Protein AF-0000000080310141 (afdb_homodimer)

Secondary structure (DSSP, 8-state):
--HHHHHHHHHHHHHT---TTHHHHHTT-S-GGGHHHHHHHHIIIIITTHHHHHHHHHHH---HHHHHHHHHHHHHHHH-TTTTSS-HHHHHTHHHHHTT--GGGGTSPPPPHHHHHHHHHHHHHHHTSHHHHHHIIIIIIIT--TTGGGGT-TTSPPPP---GGG-HHHHHH---GGG-HHHHHHHHHHHHHHHHHHHHHHHHS-HHHHHHHHHHHHHHHHHHHHHHHHHHHHTT---/--HHHHHHHHHHHHHT---TTHHHHHTT-S-GGGHHHHHHHHIIIIITTHHHHHHHHHHH---HHHHHHHHHHHHHHHH-TTTTSS-HHHHHTHHHHHTT--GGGGTSPPPPHHHHHHHHHHHHHHHTSHHHHHHIIIIIIIT--TTGGGGT-TTSPPPP---GGG-HHHHHH---GGG-HHHHHHHHHHHHHHHHHHHHHHHHS-HHHHHHHHHHHHHHHHHHHHHHHHHHHHTT---

Nearest PDB structures (foldseek):
  4lqx-assembly1_A  TM=7.122E-01  e=3.183E-04  Saccharolobus solfataricus P2
  7twa-assembly1_D  TM=7.432E-01  e=1.504E-03  Streptantibioticus cattleyicolor
  7twa-assembly2_B  TM=7.102E-01  e=1.718E-03  Streptantibioticus cattleyicolor
  7twa-assembly2_C-2  TM=7.282E-01  e=2.677E-03  Streptantibioticus cattleyicolor
  7twa-assembly1_A  TM=7.249E-01  e=3.494E-03  Streptantibioticus cattleyicolor

Solvent-accessible surface area (backbone atoms only — not comparable to full-atom values): 25271 Å² total; per-residue (Å²): 108,56,64,68,56,48,52,49,51,49,45,54,41,33,54,57,60,67,61,92,55,52,64,41,67,56,65,50,67,50,54,74,90,38,47,58,58,52,54,37,47,47,38,69,48,38,48,65,48,39,37,46,48,36,32,35,13,35,57,56,42,89,44,66,74,52,33,40,56,37,34,51,49,27,27,31,37,49,38,5,75,81,79,56,69,40,26,41,46,61,32,52,50,30,45,48,52,48,60,67,49,69,70,73,57,63,75,74,63,81,67,50,73,32,37,45,52,30,31,50,48,54,52,44,37,25,71,72,56,50,26,63,34,12,40,43,47,52,52,46,55,69,68,43,54,50,32,57,54,28,82,80,31,87,85,40,65,62,71,86,74,71,59,68,76,64,32,41,53,31,69,60,57,61,28,51,66,82,34,43,49,39,60,51,37,49,66,73,45,40,67,66,52,48,52,50,44,51,47,45,50,62,73,63,54,51,57,90,49,46,63,60,33,45,50,51,47,45,51,48,40,53,34,46,49,45,20,51,48,48,47,36,46,74,49,70,52,78,133,107,55,64,69,56,46,51,50,51,48,45,54,40,32,54,57,61,67,61,90,55,51,63,41,67,53,66,53,66,50,54,74,91,38,47,58,59,52,53,36,46,47,37,68,48,40,48,67,48,40,35,46,46,36,32,35,14,34,57,56,42,90,47,66,74,50,33,39,55,37,33,52,50,27,28,32,38,50,38,5,76,81,78,56,70,41,26,42,46,62,32,51,52,29,45,49,51,47,59,67,48,69,68,74,59,62,78,71,63,82,66,51,72,32,38,45,52,31,32,50,47,53,52,44,36,25,71,72,56,51,27,63,34,12,41,44,46,51,50,46,56,70,68,44,53,50,33,57,54,28,80,80,31,89,86,40,66,60,69,86,75,71,59,68,74,66,33,40,54,32,67,59,57,60,28,51,66,81,34,44,50,39,61,51,35,48,64,73,46,39,67,66,51,48,52,49,44,51,47,45,50,63,72,64,54,53,56,90,48,47,65,60,34,46,51,50,46,47,50,46,40,53,33,48,48,46,19,50,48,48,46,36,46,75,49,70,51,78,134

Radius of gyration: 25.09 Å; Cα contacts (8 Å, |Δi|>4): 688; chains: 2; bounding box: 50×74×55 Å

Foldseek 3Di:
DALVVLLVLLLVLQLLLDAPCVVCVQVLVFPLVLVVLVLLLVLPLALVCLLVLLVLLLVQDPDVLLNVLSVVVSCCQQQVVPHLRGHLSVLSLLLCVQLVHDSVCNVDDDADPLSVVLSVLSVCQSHPQGNLLSLCCSQDRVLHHSQLCCLPPVPGDHDDDDDLCSGSCCPNRPGDSVSCSSVVRCVVCVNVSNVSSSCCNSPPDDPVCSVVNSVSSNVSSVSSNSSVVRS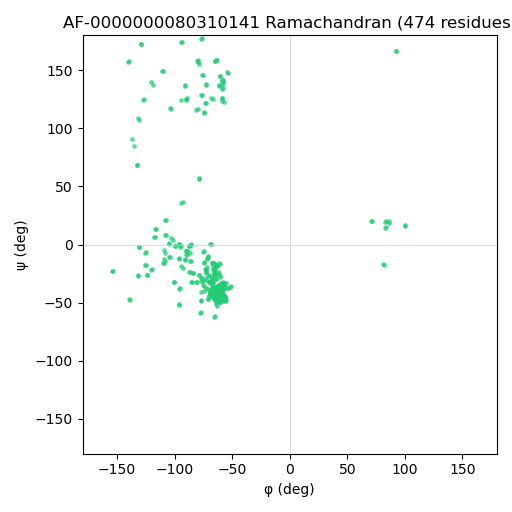CVSSPHDD/DALVVLLVLLLVLQLLLDAPCVVCVQVQVFPLVLVVLVLLLVLPLALVCLLVLLVLLLVQDPDVLLNVLSVVVSCCQQQVVPHLRGHLSVLSLLLCVQLVHDSVCNVDDDADPLSVVLSVLSVCQSHPQGNLLSLCCSQDRVLHHSQLCCLPPVPGDHDDDDDLCSGSCCPNRPGDSVSCSSVVRCVVCVNVSNVSSSCCNSPPDDPVCSVVNSVSSNVSSVSSNSSVVRSCVSSPHDD

Sequence (478 aa):
MDRDGFREALLRAMERKVHWAWPSFTSGRVAKTRLHVHLEQEWEVYVRDFPVLVGRAYVQCPIAAVRRELAENLYEEETGGLHAGKPHPELFLEYPRGLGFDLSRFDRVELLPGAARYRAFLDDATTQRGWAVATAIVTIFVEGTPHERALFDAHAPARPEPPLEQHPLVVHYGLPVASLALTKAHRGVEGDHRLAAWRVMLDHVAESDRVRVVSAMDEAVERWLAYRDDVAHAVGLERMDRDGFREALLRAMERKVHWAWPSFTSGRVAKTRLHVHLEQEWEVYVRDFPVLVGRAYVQCPIAAVRRELAENLYEEETGGLHAGKPHPELFLEYPRGLGFDLSRFDRVELLPGAARYRAFLDDATTQRGWAVATAIVTIFVEGTPHERALFDAHAPARPEPPLEQHPLVVHYGLPVASLALTKAHRGVEGDHRLAAWRVMLDHVAESDRVRVVSAMDEAVERWLAYRDDVAHAVGLER

Organism: NCBI:txid927083

InterPro domains:
  IPR016084 Haem oxygenase-like, multi-helical [G3DSA:1.20.910.10] (1-239)
  IPR016084 Haem oxygenase-like, multi-helical [SSF48613] (6-230)

pLDDT: mean 96.34, std 4.63, range [65.69, 98.94]

Structure (mmCIF, N/CA/C/O backbone):
data_AF-0000000080310141-model_v1
#
loop_
_entity.id
_entity.type
_entity.pdbx_description
1 polymer 'Uncharacterized protein'
#
loop_
_atom_site.group_PDB
_atom_site.id
_atom_site.type_symbol
_atom_site.label_atom_id
_atom_site.label_alt_id
_atom_site.label_comp_id
_atom_site.label_asym_id
_atom_site.label_entity_id
_atom_site.label_seq_id
_atom_site.pdbx_PDB_ins_code
_atom_site.Cartn_x
_atom_site.Cartn_y
_atom_site.Cartn_z
_atom_site.occupancy
_atom_site.B_iso_or_equiv
_atom_site.auth_seq_id
_atom_site.auth_comp_id
_atom_site.auth_asym_id
_atom_site.auth_atom_id
_atom_site.pdbx_PDB_model_num
ATOM 1 N N . MET A 1 1 ? 21.078 19.5 -10.32 1 93.69 1 MET A N 1
ATOM 2 C CA . MET A 1 1 ? 21.125 19.656 -8.867 1 93.69 1 MET A CA 1
ATOM 3 C C . MET A 1 1 ? 21.734 18.422 -8.211 1 93.69 1 MET A C 1
ATOM 5 O O . MET A 1 1 ? 21.234 17.312 -8.398 1 93.69 1 MET A O 1
ATOM 9 N N . ASP A 1 2 ? 22.922 18.547 -7.559 1 96.81 2 ASP A N 1
ATOM 10 C CA . ASP A 1 2 ? 23.547 17.375 -6.945 1 96.81 2 ASP A CA 1
ATOM 11 C C . ASP A 1 2 ? 22.859 17.016 -5.633 1 96.81 2 ASP A C 1
ATOM 13 O O . ASP A 1 2 ? 21.875 17.641 -5.246 1 96.81 2 ASP A O 1
ATOM 17 N N . ARG A 1 3 ? 23.266 15.953 -4.992 1 97.5 3 ARG A N 1
ATOM 18 C CA . ARG A 1 3 ? 22.609 15.391 -3.816 1 97.5 3 ARG A CA 1
ATOM 19 C C . ARG A 1 3 ? 22.516 16.422 -2.699 1 97.5 3 ARG A C 1
ATOM 21 O O . ARG A 1 3 ? 21.453 16.562 -2.068 1 97.5 3 ARG A O 1
ATOM 28 N N . ASP A 1 4 ? 23.578 17.141 -2.377 1 97.56 4 ASP A N 1
ATOM 29 C CA . ASP A 1 4 ? 23.594 18.156 -1.326 1 97.56 4 ASP A CA 1
ATOM 30 C C . ASP A 1 4 ? 22.672 19.328 -1.674 1 97.56 4 ASP A C 1
ATOM 32 O O . ASP A 1 4 ? 21.969 19.844 -0.806 1 97.56 4 ASP A O 1
ATOM 36 N N . GLY A 1 5 ? 22.781 19.719 -2.879 1 98.44 5 GLY A N 1
ATOM 37 C CA . GLY A 1 5 ? 21.875 20.75 -3.326 1 98.44 5 GLY A CA 1
ATOM 38 C C . GLY A 1 5 ? 20.406 20.359 -3.223 1 98.44 5 GLY A C 1
ATOM 39 O O . GLY A 1 5 ? 19.562 21.188 -2.869 1 98.44 5 GLY A O 1
ATOM 40 N N . PHE A 1 6 ? 20.109 19.156 -3.592 1 98.81 6 PHE A N 1
ATOM 41 C CA . PHE A 1 6 ? 18.766 18.625 -3.488 1 98.81 6 PHE A CA 1
ATOM 42 C C . PHE A 1 6 ? 18.281 18.641 -2.041 1 98.81 6 PHE A C 1
ATOM 44 O O . PHE A 1 6 ? 17.203 19.141 -1.75 1 98.81 6 PHE A O 1
ATOM 51 N N . ARG A 1 7 ? 19.109 18.156 -1.115 1 98.62 7 ARG A N 1
ATOM 52 C CA . ARG A 1 7 ? 18.797 18.141 0.309 1 98.62 7 ARG A CA 1
ATOM 53 C C . ARG A 1 7 ? 18.5 19.547 0.813 1 98.62 7 ARG A C 1
ATOM 55 O O . ARG A 1 7 ? 17.5 19.781 1.484 1 98.62 7 ARG A O 1
ATOM 62 N N . GLU A 1 8 ? 19.328 20.469 0.445 1 98.69 8 GLU A N 1
ATOM 63 C CA . GLU A 1 8 ? 19.203 21.844 0.903 1 98.69 8 GLU A CA 1
ATOM 64 C C . GLU A 1 8 ? 17.922 22.484 0.371 1 98.69 8 GLU A C 1
ATOM 66 O O . GLU A 1 8 ? 17.234 23.219 1.096 1 98.69 8 GLU A O 1
ATOM 71 N N . ALA A 1 9 ? 17.641 22.25 -0.861 1 98.88 9 ALA A N 1
ATOM 72 C CA . ALA A 1 9 ? 16.438 22.812 -1.458 1 98.88 9 ALA A CA 1
ATOM 73 C C . ALA A 1 9 ? 15.18 22.297 -0.763 1 98.88 9 ALA A C 1
ATOM 75 O O . ALA A 1 9 ? 14.25 23.062 -0.491 1 98.88 9 ALA A O 1
ATOM 76 N N . LEU A 1 10 ? 15.117 21 -0.486 1 98.81 10 LEU A N 1
ATOM 77 C CA . LEU A 1 10 ? 13.977 20.422 0.214 1 98.81 10 LEU A CA 1
ATOM 78 C C . LEU A 1 10 ? 13.859 20.969 1.628 1 98.81 10 LEU A C 1
ATOM 80 O O . LEU A 1 10 ? 12.758 21.297 2.088 1 98.81 10 LEU A O 1
ATOM 84 N N . LEU A 1 11 ? 15.047 21.078 2.271 1 98.75 11 LEU A N 1
ATOM 85 C CA . LEU A 1 11 ? 15.047 21.625 3.625 1 98.75 11 LEU A CA 1
ATOM 86 C C . LEU A 1 11 ? 14.531 23.062 3.639 1 98.75 11 LEU A C 1
ATOM 88 O O . LEU A 1 11 ? 13.742 23.438 4.508 1 98.75 11 LEU A O 1
ATOM 92 N N . ARG A 1 12 ? 14.922 23.828 2.717 1 98.69 12 ARG A N 1
ATOM 93 C CA . ARG A 1 12 ? 14.484 25.219 2.633 1 98.69 12 ARG A CA 1
ATOM 94 C C . ARG A 1 12 ? 12.977 25.312 2.393 1 98.69 12 ARG A C 1
ATOM 96 O O . ARG A 1 12 ? 12.305 26.172 2.949 1 98.69 12 ARG A O 1
ATOM 103 N N . ALA A 1 13 ? 12.492 24.422 1.528 1 98.81 13 ALA A N 1
ATOM 104 C CA . ALA A 1 13 ? 11.047 24.375 1.33 1 98.81 13 ALA A CA 1
ATOM 105 C C . ALA A 1 13 ? 10.328 24.078 2.641 1 98.81 13 ALA A C 1
ATOM 107 O O . ALA A 1 13 ? 9.367 24.766 3 1 98.81 13 ALA A O 1
ATOM 108 N N . MET A 1 14 ? 10.859 23.094 3.395 1 98.56 14 MET A N 1
ATOM 109 C CA . MET A 1 14 ? 10.211 22.688 4.637 1 98.56 14 MET A CA 1
ATOM 110 C C . MET A 1 14 ? 10.273 23.812 5.676 1 98.56 14 MET A C 1
ATOM 112 O O . MET A 1 14 ? 9.352 23.969 6.477 1 98.56 14 MET A O 1
ATOM 116 N N . GLU A 1 15 ? 11.297 24.609 5.703 1 98.56 15 GLU A N 1
ATOM 117 C CA . GLU A 1 15 ? 11.477 25.703 6.656 1 98.56 15 GLU A CA 1
ATOM 118 C C . GLU A 1 15 ? 10.453 26.812 6.418 1 98.56 15 GLU A C 1
ATOM 120 O O . GLU A 1 15 ? 10.227 27.656 7.289 1 98.56 15 GLU A O 1
ATOM 125 N N . ARG A 1 16 ? 9.844 26.766 5.254 1 98.62 16 ARG A N 1
ATOM 126 C CA . ARG A 1 16 ? 8.812 27.75 4.93 1 98.62 16 ARG A CA 1
ATOM 127 C C . ARG A 1 16 ? 7.438 27.266 5.355 1 98.62 16 ARG A C 1
ATOM 129 O O . ARG A 1 16 ? 6.453 28 5.27 1 98.62 16 ARG A O 1
ATOM 136 N N . LYS A 1 17 ? 7.316 26.062 5.828 1 98.31 17 LYS A N 1
ATOM 137 C CA . LYS A 1 17 ? 6.051 25.484 6.273 1 98.31 17 LYS A CA 1
ATOM 138 C C . LYS A 1 17 ? 5.684 25.984 7.672 1 98.31 17 LYS A C 1
ATOM 140 O O . LYS A 1 17 ? 5.531 25.188 8.602 1 98.31 17 LYS A O 1
ATOM 145 N N . VAL A 1 18 ? 5.602 27.281 7.785 1 97.88 18 VAL A N 1
ATOM 146 C CA . VAL A 1 18 ? 5.25 28 9 1 97.88 18 VAL A CA 1
ATOM 147 C C . VAL A 1 18 ? 4.102 28.969 8.719 1 97.88 18 VAL A C 1
ATOM 149 O O . VAL A 1 18 ? 4.184 29.781 7.793 1 97.88 18 VAL A O 1
ATOM 152 N N . HIS A 1 19 ? 3.107 28.828 9.453 1 98 19 HIS A N 1
ATOM 153 C CA . HIS A 1 19 ? 1.942 29.688 9.242 1 98 19 HIS A CA 1
ATOM 154 C C . HIS A 1 19 ? 1.775 30.688 10.383 1 98 19 HIS A C 1
ATOM 156 O O . HIS A 1 19 ? 1.979 30.344 11.547 1 98 19 HIS A O 1
ATOM 162 N N . TRP A 1 20 ? 1.255 31.828 10.133 1 97.5 20 TRP A N 1
ATOM 163 C CA . TRP A 1 20 ? 1.203 32.938 11.086 1 97.5 20 TRP A CA 1
ATOM 164 C C . TRP A 1 20 ? 0.226 32.625 12.219 1 97.5 20 TRP A C 1
ATOM 166 O O . TRP A 1 20 ? 0.378 33.156 13.328 1 97.5 20 TRP A O 1
ATOM 176 N N . ALA A 1 21 ? -0.739 31.828 11.977 1 97.75 21 ALA A N 1
ATOM 177 C CA . ALA A 1 21 ? -1.828 31.641 12.93 1 97.75 21 ALA A CA 1
ATOM 178 C C . ALA A 1 21 ? -1.511 30.516 13.914 1 97.75 21 ALA A C 1
ATOM 180 O O . ALA A 1 21 ? -2.254 30.281 14.867 1 97.75 21 ALA A O 1
ATOM 181 N N . TRP A 1 22 ? -0.433 29.781 13.664 1 94.94 22 TRP A N 1
ATOM 182 C CA . TRP A 1 22 ? -0.158 28.578 14.445 1 94.94 22 TRP A CA 1
ATOM 183 C C . TRP A 1 22 ? -0.045 28.922 15.93 1 94.94 22 TRP A C 1
ATOM 185 O O . TRP A 1 22 ? -0.593 28.219 16.781 1 94.94 22 TRP A O 1
ATOM 195 N N . PRO A 1 23 ? 0.622 30.016 16.312 1 95.06 23 PRO A N 1
ATOM 196 C CA . PRO A 1 23 ? 0.672 30.375 17.734 1 95.06 23 PRO A CA 1
ATOM 197 C C . PRO A 1 23 ? -0.714 30.562 18.344 1 95.06 23 PRO A C 1
ATOM 199 O O . PRO A 1 23 ? -0.925 30.234 19.516 1 95.06 23 PRO A O 1
ATOM 202 N N . SER A 1 24 ? -1.671 31.047 17.594 1 95.94 24 SER A N 1
ATOM 203 C CA . SER A 1 24 ? -3.023 31.25 18.109 1 95.94 24 SER A CA 1
ATOM 204 C C . SER A 1 24 ? -3.719 29.906 18.359 1 95.94 24 SER A C 1
ATOM 206 O O . SER A 1 24 ? -4.508 29.781 19.297 1 95.94 24 SER A O 1
ATOM 208 N N . PHE A 1 25 ? -3.398 28.922 17.547 1 93.75 25 PHE A N 1
ATOM 209 C CA . PHE A 1 25 ? -3.967 27.578 17.719 1 93.75 25 PHE A CA 1
ATOM 210 C C . PHE A 1 25 ? -3.354 26.891 18.922 1 93.75 25 PHE A C 1
ATOM 212 O O . PHE A 1 25 ? -3.996 26.047 19.562 1 93.75 25 PHE A O 1
ATOM 219 N N . THR A 1 26 ? -2.135 27.312 19.297 1 93.94 26 THR A N 1
ATOM 220 C CA . THR A 1 26 ? -1.416 26.578 20.328 1 93.94 26 THR A CA 1
ATOM 221 C C . THR A 1 26 ? -1.44 27.344 21.656 1 93.94 26 THR A C 1
ATOM 223 O O . THR A 1 26 ? -0.921 26.859 22.672 1 93.94 26 THR A O 1
ATOM 226 N N . SER A 1 27 ? -2.096 28.5 21.719 1 95.25 27 SER A N 1
ATOM 227 C CA . SER A 1 27 ? -2.117 29.312 22.938 1 95.25 27 SER A CA 1
ATOM 228 C C . SER A 1 27 ? -3.537 29.453 23.469 1 95.25 27 SER A C 1
ATOM 230 O O . SER A 1 27 ? -3.785 30.266 24.359 1 95.25 27 SER A O 1
ATOM 232 N N . GLY A 1 28 ? -4.488 28.781 22.906 1 95.25 28 GLY A N 1
ATOM 233 C CA . GLY A 1 28 ? -5.852 28.812 23.422 1 95.25 28 GLY A CA 1
ATOM 234 C C . GLY A 1 28 ? -6.645 30.016 22.938 1 95.25 28 GLY A C 1
ATOM 235 O O . GLY A 1 28 ? -7.711 30.312 23.484 1 95.25 28 GLY A O 1
ATOM 236 N N . ARG A 1 29 ? -6.137 30.672 21.953 1 96.25 29 ARG A N 1
ATOM 237 C CA . ARG A 1 29 ? -6.809 31.875 21.484 1 96.25 29 ARG A CA 1
ATOM 238 C C . ARG A 1 29 ? -8.008 31.531 20.609 1 96.25 29 ARG A C 1
ATOM 240 O O . ARG A 1 29 ? -8.938 32.312 20.469 1 96.25 29 ARG A O 1
ATOM 247 N N . VAL A 1 30 ? -7.98 30.406 19.984 1 97.12 30 VAL A N 1
ATOM 248 C CA . VAL A 1 30 ? -9.133 29.969 19.203 1 97.12 30 VAL A CA 1
ATOM 249 C C . VAL A 1 30 ? -10.227 29.469 20.141 1 97.12 30 VAL A C 1
ATOM 251 O O . VAL A 1 30 ? -9.969 28.672 21.047 1 97.12 30 VAL A O 1
ATOM 254 N N . ALA A 1 31 ? -11.469 30.016 19.938 1 96.62 31 ALA A N 1
ATOM 255 C CA . ALA A 1 31 ? -12.594 29.531 20.734 1 96.62 31 ALA A CA 1
ATOM 256 C C . ALA A 1 31 ? -12.789 28.031 20.562 1 96.62 31 ALA A C 1
ATOM 258 O O . ALA A 1 31 ? -12.742 27.516 19.438 1 96.62 31 ALA A O 1
ATOM 259 N N . LYS A 1 32 ? -13 27.25 21.656 1 95.94 32 LYS A N 1
ATOM 260 C CA . LYS A 1 32 ? -13.195 25.797 21.609 1 95.94 32 LYS A CA 1
ATOM 261 C C . LYS A 1 32 ? -14.297 25.438 20.609 1 95.94 32 LYS A C 1
ATOM 263 O O . LYS A 1 32 ? -14.156 24.453 19.859 1 95.94 32 LYS A O 1
ATOM 268 N N . THR A 1 33 ? -15.312 26.25 20.531 1 94.69 33 THR A N 1
ATOM 269 C CA . THR A 1 33 ? -16.469 25.969 19.703 1 94.69 33 THR A CA 1
ATOM 270 C C . THR A 1 33 ? -16.125 26.094 18.219 1 94.69 33 THR A C 1
ATOM 272 O O . THR A 1 33 ? -16.875 25.656 17.359 1 94.69 33 THR A O 1
ATOM 275 N N . ARG A 1 34 ? -14.953 26.625 17.953 1 96.31 34 ARG A N 1
ATOM 276 C CA . ARG A 1 34 ? -14.555 26.844 16.562 1 96.31 34 ARG A CA 1
ATOM 277 C C . ARG A 1 34 ? -13.453 25.859 16.156 1 96.31 34 ARG A C 1
ATOM 279 O O . ARG A 1 34 ? -13.133 25.734 14.977 1 96.31 34 ARG A O 1
ATOM 286 N N . LEU A 1 35 ? -12.938 25.109 17.062 1 96.5 35 LEU A N 1
ATOM 287 C CA . LEU A 1 35 ? -11.812 24.219 16.797 1 96.5 35 LEU A CA 1
ATOM 288 C C . LEU A 1 35 ? -12.211 23.109 15.82 1 96.5 35 LEU A C 1
ATOM 290 O O . LEU A 1 35 ? -11.367 22.594 15.078 1 96.5 35 LEU A O 1
ATOM 294 N N . HIS A 1 36 ? -13.516 22.766 15.836 1 96.06 36 HIS A N 1
ATOM 295 C CA . HIS A 1 36 ? -13.977 21.688 14.961 1 96.06 36 HIS A CA 1
ATOM 296 C C . HIS A 1 36 ? -13.727 22.031 13.492 1 96.06 36 HIS A C 1
ATOM 298 O O . HIS A 1 36 ? -13.469 21.156 12.68 1 96.06 36 HIS A O 1
ATOM 304 N N . VAL A 1 37 ? -13.703 23.297 13.156 1 97.38 37 VAL A N 1
ATOM 305 C CA . VAL A 1 37 ? -13.461 23.734 11.781 1 97.38 37 VAL A CA 1
ATOM 306 C C . VAL A 1 37 ? -12.078 23.281 11.328 1 97.38 37 VAL A C 1
ATOM 308 O O . VAL A 1 37 ? -11.93 22.688 10.25 1 97.38 37 VAL A O 1
ATOM 311 N N . HIS A 1 38 ? -11.102 23.531 12.188 1 97.81 38 HIS A N 1
ATOM 312 C CA . HIS A 1 38 ? -9.742 23.125 11.883 1 97.81 38 HIS A CA 1
ATOM 313 C C . HIS A 1 38 ? -9.641 21.609 11.75 1 97.81 38 HIS A C 1
ATOM 315 O O . HIS A 1 38 ? -9.078 21.094 10.773 1 97.81 38 HIS A O 1
ATOM 321 N N . LEU A 1 39 ? -10.195 20.859 12.688 1 98.12 39 LEU A N 1
ATOM 322 C CA . LEU A 1 39 ? -10.086 19.406 12.711 1 98.12 39 LEU A CA 1
ATOM 323 C C . LEU A 1 39 ? -10.82 18.781 11.531 1 98.12 39 LEU A C 1
ATOM 325 O O . LEU A 1 39 ? -10.344 17.828 10.93 1 98.12 39 LEU A O 1
ATOM 329 N N . GLU A 1 40 ? -12.008 19.375 11.188 1 98.62 40 GLU A N 1
ATOM 330 C CA . GLU A 1 40 ? -12.773 18.891 10.039 1 98.62 40 GLU A CA 1
ATOM 331 C C . GLU A 1 40 ? -11.992 19.062 8.742 1 98.62 40 GLU A C 1
ATOM 333 O O . GLU A 1 40 ? -11.969 18.156 7.902 1 98.62 40 GLU A O 1
ATOM 338 N N . GLN A 1 41 ? -11.367 20.219 8.609 1 98.75 41 GLN A N 1
ATOM 339 C CA . GLN A 1 41 ? -10.594 20.484 7.395 1 98.75 41 GLN A CA 1
ATOM 340 C C . GLN A 1 41 ? -9.375 19.562 7.309 1 98.75 41 GLN A C 1
ATOM 342 O O . GLN A 1 41 ? -9.109 18.969 6.258 1 98.75 41 GLN A O 1
ATOM 347 N N . GLU A 1 42 ? -8.648 19.359 8.422 1 98.38 42 GLU A N 1
ATOM 348 C CA . GLU A 1 42 ? -7.52 18.438 8.438 1 98.38 42 GLU A CA 1
ATOM 349 C C . GLU A 1 42 ? -7.953 17.031 8.047 1 98.38 42 GLU A C 1
ATOM 351 O O . GLU A 1 42 ? -7.297 16.375 7.238 1 98.38 42 GLU A O 1
ATOM 356 N N . TRP A 1 43 ? -9.094 16.594 8.633 1 98.62 43 TRP A N 1
ATOM 357 C CA . TRP A 1 43 ? -9.641 15.258 8.375 1 98.62 43 TRP A CA 1
ATOM 358 C C . TRP A 1 43 ? -9.867 15.039 6.883 1 98.62 43 TRP A C 1
ATOM 360 O O . TRP A 1 43 ? -9.383 14.062 6.309 1 98.62 43 TRP A O 1
ATOM 370 N N . GLU A 1 44 ? -10.516 16.031 6.281 1 98.38 44 GLU A N 1
ATOM 371 C CA . GLU A 1 44 ? -11 15.859 4.914 1 98.38 44 GLU A CA 1
ATOM 372 C C . GLU A 1 44 ? -9.883 16.094 3.9 1 98.38 44 GLU A C 1
ATOM 374 O O . GLU A 1 44 ? -9.859 15.469 2.84 1 98.38 44 GLU A O 1
ATOM 379 N N . VAL A 1 45 ? -8.977 16.953 4.215 1 98.56 45 VAL A N 1
ATOM 380 C CA . VAL A 1 45 ? -7.938 17.328 3.264 1 98.56 45 VAL A CA 1
ATOM 381 C C . VAL A 1 45 ? -6.965 16.172 3.082 1 98.56 45 VAL A C 1
ATOM 383 O O . VAL A 1 45 ? -6.605 15.82 1.955 1 98.56 45 VAL A O 1
ATOM 386 N N . TYR A 1 46 ? -6.523 15.57 4.25 1 98.25 46 TYR A N 1
ATOM 387 C CA . TYR A 1 46 ? -5.508 14.562 3.959 1 98.25 46 TYR A CA 1
ATOM 388 C C . TYR A 1 46 ? -5.477 13.492 5.047 1 98.25 46 TYR A C 1
ATOM 390 O O . TYR A 1 46 ? -5.051 12.359 4.797 1 98.25 46 TYR A O 1
ATOM 398 N N . VAL A 1 47 ? -5.953 13.758 6.316 1 98.25 47 VAL A N 1
ATOM 399 C CA . VAL A 1 47 ? -5.758 12.805 7.41 1 98.25 47 VAL A CA 1
ATOM 400 C C . VAL A 1 47 ? -6.496 11.508 7.102 1 98.25 47 VAL A C 1
ATOM 402 O O . VAL A 1 47 ? -5.918 10.422 7.199 1 98.25 47 VAL A O 1
ATOM 405 N N . ARG A 1 48 ? -7.758 11.586 6.699 1 97.69 48 ARG A N 1
ATOM 406 C CA . ARG A 1 48 ? -8.609 10.445 6.398 1 97.69 48 ARG A CA 1
ATOM 407 C C . ARG A 1 48 ? -7.988 9.57 5.312 1 97.69 48 ARG A C 1
ATOM 409 O O . ARG A 1 48 ? -8.039 8.344 5.391 1 97.69 48 ARG A O 1
ATOM 416 N N . ASP A 1 49 ? -7.367 10.227 4.324 1 97.88 49 ASP A N 1
ATOM 417 C CA . ASP A 1 49 ? -6.938 9.531 3.117 1 97.88 49 ASP A CA 1
ATOM 418 C C . ASP A 1 49 ? -5.418 9.383 3.08 1 97.88 49 ASP A C 1
ATOM 420 O O . ASP A 1 49 ? -4.855 8.945 2.076 1 97.88 49 ASP A O 1
ATOM 424 N N . PHE A 1 50 ? -4.785 9.727 4.141 1 98.5 50 PHE A N 1
ATOM 425 C CA . PHE A 1 50 ? -3.33 9.781 4.094 1 98.5 50 PHE A CA 1
ATOM 426 C C . PHE A 1 50 ? -2.748 8.43 3.703 1 98.5 50 PHE A C 1
ATOM 428 O O . PHE A 1 50 ? -1.85 8.352 2.861 1 98.5 50 PHE A O 1
ATOM 435 N N . PRO A 1 51 ? -3.24 7.328 4.281 1 98.5 51 PRO A N 1
ATOM 436 C CA . PRO A 1 51 ? -2.676 6.043 3.854 1 98.5 51 PRO A CA 1
ATOM 437 C C . PRO A 1 51 ? -2.82 5.805 2.352 1 98.5 51 PRO A C 1
ATOM 439 O O . PRO A 1 51 ? -1.917 5.246 1.724 1 98.5 51 PRO A O 1
ATOM 442 N N . VAL A 1 52 ? -3.922 6.254 1.803 1 98.81 52 VAL A N 1
ATOM 443 C CA . VAL A 1 52 ? -4.164 6.062 0.376 1 98.81 52 VAL A CA 1
ATOM 444 C C . VAL A 1 52 ? -3.172 6.902 -0.43 1 98.81 52 VAL A C 1
ATOM 446 O O . VAL A 1 52 ? -2.668 6.457 -1.463 1 98.81 52 VAL A O 1
ATOM 449 N N . LEU A 1 53 ? -2.873 8.117 0.033 1 98.88 53 LEU A N 1
ATOM 450 C CA . LEU A 1 53 ? -1.882 8.953 -0.635 1 98.88 53 LEU A CA 1
ATOM 451 C C . LEU A 1 53 ? -0.518 8.273 -0.647 1 98.88 53 LEU A C 1
ATOM 453 O O . LEU A 1 53 ? 0.195 8.32 -1.652 1 98.88 53 LEU A O 1
ATOM 457 N N . VAL A 1 54 ? -0.196 7.625 0.446 1 98.75 54 VAL A N 1
ATOM 458 C CA . VAL A 1 54 ? 1.053 6.875 0.515 1 98.75 54 VAL A CA 1
ATOM 459 C C . VAL A 1 54 ? 1.008 5.707 -0.47 1 98.75 54 VAL A C 1
ATOM 461 O O . VAL A 1 54 ? 1.991 5.434 -1.163 1 98.75 54 VAL A O 1
ATOM 464 N N . GLY A 1 55 ? -0.139 5.051 -0.513 1 98.88 55 GLY A N 1
ATOM 465 C CA . GLY A 1 55 ? -0.311 3.959 -1.456 1 98.88 55 GLY A CA 1
ATOM 466 C C . GLY A 1 55 ? -0.138 4.387 -2.902 1 98.88 55 GLY A C 1
ATOM 467 O O . GLY A 1 55 ? 0.41 3.637 -3.715 1 98.88 55 GLY A O 1
ATOM 468 N N . ARG A 1 56 ? -0.568 5.57 -3.225 1 98.94 56 ARG A N 1
ATOM 469 C CA . ARG A 1 56 ? -0.416 6.098 -4.578 1 98.94 56 ARG A CA 1
ATOM 470 C C . ARG A 1 56 ? 1.055 6.293 -4.93 1 98.94 56 ARG A C 1
ATOM 472 O O . ARG A 1 56 ? 1.477 6.004 -6.051 1 98.94 56 ARG A O 1
ATOM 479 N N . ALA A 1 57 ? 1.815 6.785 -3.971 1 98.88 57 ALA A N 1
ATOM 480 C CA . ALA A 1 57 ? 3.258 6.883 -4.18 1 98.88 57 ALA A CA 1
ATOM 481 C C . ALA A 1 57 ? 3.875 5.5 -4.387 1 98.88 57 ALA A C 1
ATOM 483 O O . ALA A 1 57 ? 4.68 5.305 -5.301 1 98.88 57 ALA A O 1
ATOM 484 N N . TYR A 1 58 ? 3.447 4.566 -3.633 1 98.88 58 TYR A N 1
ATOM 485 C CA . TYR A 1 58 ? 3.969 3.207 -3.654 1 98.88 58 TYR A CA 1
ATOM 486 C C . TYR A 1 58 ? 3.783 2.572 -5.027 1 98.88 58 TYR A C 1
ATOM 488 O O . TYR A 1 58 ? 4.738 2.061 -5.617 1 98.88 58 TYR A O 1
ATOM 496 N N . VAL A 1 59 ? 2.592 2.646 -5.586 1 98.81 59 VAL A N 1
ATOM 497 C CA . VAL A 1 59 ? 2.264 1.857 -6.77 1 98.81 59 VAL A CA 1
ATOM 498 C C . VAL A 1 59 ? 2.988 2.424 -7.988 1 98.81 59 VAL A C 1
ATOM 500 O O . VAL A 1 59 ? 3.121 1.748 -9.008 1 98.81 59 VAL A O 1
ATOM 503 N N . GLN A 1 60 ? 3.566 3.623 -7.859 1 98.25 60 GLN A N 1
ATOM 504 C CA . GLN A 1 60 ? 4.254 4.246 -8.984 1 98.25 60 GLN A CA 1
ATOM 505 C C . GLN A 1 60 ? 5.754 3.979 -8.93 1 98.25 60 GLN A C 1
ATOM 507 O O . GLN A 1 60 ? 6.473 4.234 -9.898 1 98.25 60 GLN A O 1
ATOM 512 N N . CYS A 1 61 ? 6.211 3.488 -7.84 1 98.5 61 CYS A N 1
ATOM 513 C CA . CYS A 1 61 ? 7.652 3.473 -7.598 1 98.5 61 CYS A CA 1
ATOM 514 C C . CYS A 1 61 ? 8.281 2.189 -8.125 1 98.5 61 CYS A C 1
ATOM 516 O O . CYS A 1 61 ? 7.91 1.092 -7.699 1 98.5 61 CYS A O 1
ATOM 518 N N . PRO A 1 62 ? 9.281 2.275 -8.977 1 97.12 62 PRO A N 1
ATOM 519 C CA . PRO A 1 62 ? 9.938 1.079 -9.508 1 97.12 62 PRO A CA 1
ATOM 520 C C . PRO A 1 62 ? 11.078 0.59 -8.625 1 97.12 62 PRO A C 1
ATOM 522 O O . PRO A 1 62 ? 11.703 -0.435 -8.922 1 97.12 62 PRO A O 1
ATOM 525 N N . ILE A 1 63 ? 11.367 1.264 -7.555 1 97.44 63 ILE A N 1
ATOM 526 C CA . ILE A 1 63 ? 12.547 0.983 -6.746 1 97.44 63 ILE A CA 1
ATOM 527 C C . ILE A 1 63 ? 12.141 0.228 -5.48 1 97.44 63 ILE A C 1
ATOM 529 O O . ILE A 1 63 ? 11.484 0.788 -4.602 1 97.44 63 ILE A O 1
ATOM 533 N N . ALA A 1 64 ? 12.617 -0.974 -5.344 1 96.38 64 ALA A N 1
ATOM 534 C CA . ALA A 1 64 ? 12.188 -1.881 -4.281 1 96.38 64 ALA A CA 1
ATOM 535 C C . ALA A 1 64 ? 12.484 -1.291 -2.906 1 96.38 64 ALA A C 1
ATOM 537 O O . ALA A 1 64 ? 11.648 -1.365 -2.002 1 96.38 64 ALA A O 1
ATOM 538 N N . ALA A 1 65 ? 13.648 -0.708 -2.746 1 95.44 65 ALA A N 1
ATOM 539 C CA . ALA A 1 65 ? 14.039 -0.158 -1.45 1 95.44 65 ALA A CA 1
ATOM 540 C C . ALA A 1 65 ? 13.078 0.946 -1.015 1 95.44 65 ALA A C 1
ATOM 542 O O . ALA A 1 65 ? 12.719 1.038 0.162 1 95.44 65 ALA A O 1
ATOM 543 N N . VAL A 1 66 ? 12.68 1.765 -1.968 1 97.94 66 VAL A N 1
ATOM 544 C CA . VAL A 1 66 ? 11.734 2.84 -1.687 1 97.94 66 VAL A CA 1
ATOM 545 C C . VAL A 1 66 ? 10.359 2.252 -1.387 1 97.94 66 VAL A C 1
ATOM 547 O O . VAL A 1 66 ? 9.695 2.662 -0.431 1 97.94 66 VAL A O 1
ATOM 550 N N . ARG A 1 67 ? 9.961 1.267 -2.148 1 98.44 67 ARG A N 1
ATOM 551 C CA . ARG A 1 67 ? 8.664 0.628 -1.955 1 98.44 67 ARG A CA 1
ATOM 552 C C . ARG A 1 67 ? 8.562 0.006 -0.567 1 98.44 67 ARG A C 1
ATOM 554 O O . ARG A 1 67 ? 7.508 0.067 0.07 1 98.44 67 ARG A O 1
ATOM 561 N N . ARG A 1 68 ? 9.617 -0.557 -0.077 1 97.25 68 ARG A N 1
ATOM 562 C CA . ARG A 1 68 ? 9.594 -1.183 1.241 1 97.25 68 ARG A CA 1
ATOM 563 C C . ARG A 1 68 ? 9.32 -0.151 2.332 1 97.25 68 ARG A C 1
ATOM 565 O O . ARG A 1 68 ? 8.531 -0.402 3.246 1 97.25 68 ARG A O 1
ATOM 572 N N . GLU A 1 69 ? 9.945 1.004 2.199 1 96.56 69 GLU A N 1
ATOM 573 C CA . GLU A 1 69 ? 9.711 2.074 3.164 1 96.56 69 GLU A CA 1
ATOM 574 C C . GLU A 1 69 ? 8.266 2.576 3.084 1 96.56 69 GLU A C 1
ATOM 576 O O . GLU A 1 69 ? 7.625 2.797 4.113 1 96.56 69 GLU A O 1
ATOM 581 N N . LEU A 1 70 ? 7.789 2.736 1.852 1 98 70 LEU A N 1
ATOM 582 C CA . LEU A 1 70 ? 6.43 3.217 1.654 1 98 70 LEU A CA 1
ATOM 583 C C . LEU A 1 70 ? 5.414 2.191 2.143 1 98 70 LEU A C 1
ATOM 585 O O . LEU A 1 70 ? 4.395 2.553 2.736 1 98 70 LEU A O 1
ATOM 589 N N . ALA A 1 71 ? 5.699 0.937 1.915 1 98.31 71 ALA A N 1
ATOM 590 C CA . ALA A 1 71 ? 4.812 -0.132 2.365 1 98.31 71 ALA A CA 1
ATOM 591 C C . ALA A 1 71 ? 4.707 -0.155 3.887 1 98.31 71 ALA A C 1
ATOM 593 O O . ALA A 1 71 ? 3.621 -0.345 4.438 1 98.31 71 ALA A O 1
ATOM 594 N N . GLU A 1 72 ? 5.828 -0.004 4.547 1 96.31 72 GLU A N 1
ATOM 595 C CA . GLU A 1 72 ? 5.828 0.033 6.008 1 96.31 72 GLU A CA 1
ATOM 596 C C . GLU A 1 72 ? 5.02 1.217 6.531 1 96.31 72 GLU A C 1
ATOM 598 O O . GLU A 1 72 ? 4.227 1.07 7.461 1 96.31 72 GLU A O 1
ATOM 603 N N . ASN A 1 73 ? 5.246 2.332 5.914 1 95.81 73 ASN A N 1
ATOM 604 C CA . ASN A 1 73 ? 4.504 3.533 6.289 1 95.81 73 ASN A CA 1
ATOM 605 C C . ASN A 1 73 ? 3.004 3.352 6.086 1 95.81 73 ASN A C 1
ATOM 607 O O . ASN A 1 73 ? 2.215 3.615 6.996 1 95.81 73 ASN A O 1
ATOM 611 N N . LEU A 1 74 ? 2.617 2.877 4.938 1 97.81 74 LEU A N 1
ATOM 612 C CA . LEU A 1 74 ? 1.219 2.643 4.59 1 97.81 74 LEU A CA 1
ATOM 613 C C . LEU A 1 74 ? 0.564 1.692 5.59 1 97.81 74 LEU A C 1
ATOM 615 O O . LEU A 1 74 ? -0.541 1.954 6.066 1 97.81 74 LEU A O 1
ATOM 619 N N . TYR A 1 75 ? 1.25 0.644 5.918 1 97.25 75 TYR A N 1
ATOM 620 C CA . TYR A 1 75 ? 0.725 -0.359 6.84 1 97.25 75 TYR A CA 1
ATOM 621 C C . TYR A 1 75 ? 0.461 0.247 8.211 1 97.25 75 TYR A C 1
ATOM 623 O O . TYR A 1 75 ? -0.606 0.04 8.797 1 97.25 75 TYR A O 1
ATOM 631 N N . GLU A 1 76 ? 1.439 0.954 8.656 1 95.75 76 GLU A N 1
ATOM 632 C CA . GLU A 1 76 ? 1.281 1.578 9.969 1 95.75 76 GLU A CA 1
ATOM 633 C C . GLU A 1 76 ? 0.144 2.596 9.961 1 95.75 76 GLU A C 1
ATOM 635 O O . GLU A 1 76 ? -0.709 2.586 10.852 1 95.75 76 GLU A O 1
ATOM 640 N N . GLU A 1 77 ? 0.076 3.439 8.945 1 96.44 77 GLU A N 1
ATOM 641 C CA . GLU A 1 77 ? -0.958 4.469 8.859 1 96.44 77 GLU A CA 1
ATOM 642 C C . GLU A 1 77 ? -2.348 3.844 8.758 1 96.44 77 GLU A C 1
ATOM 644 O O . GLU A 1 77 ? -3.303 4.34 9.359 1 96.44 77 GLU A O 1
ATOM 649 N N . GLU A 1 78 ? -2.441 2.764 8.023 1 98 78 GLU A N 1
ATOM 650 C CA . GLU A 1 78 ? -3.729 2.156 7.699 1 98 78 GLU A CA 1
ATOM 651 C C . GLU A 1 78 ? -4.203 1.235 8.82 1 98 78 GLU A C 1
ATOM 653 O O . GLU A 1 78 ? -5.406 1.025 8.992 1 98 78 GLU A O 1
ATOM 658 N N . THR A 1 79 ? -3.227 0.703 9.641 1 96.94 79 THR A N 1
ATOM 659 C CA . THR A 1 79 ? -3.646 -0.355 10.555 1 96.94 79 THR A CA 1
ATOM 660 C C . THR A 1 79 ? -3.139 -0.083 11.969 1 96.94 79 THR A C 1
ATOM 662 O O . THR A 1 79 ? -3.688 -0.605 12.938 1 96.94 79 THR A O 1
ATOM 665 N N . GLY A 1 80 ? -2.051 0.643 12.086 1 95.5 80 GLY A N 1
ATOM 666 C CA . GLY A 1 80 ? -1.379 0.777 13.367 1 95.5 80 GLY A CA 1
ATOM 667 C C . GLY A 1 80 ? -0.692 -0.499 13.82 1 95.5 80 GLY A C 1
ATOM 668 O O . GLY A 1 80 ? -0.415 -0.675 15.008 1 95.5 80 GLY A O 1
ATOM 669 N N . GLY A 1 81 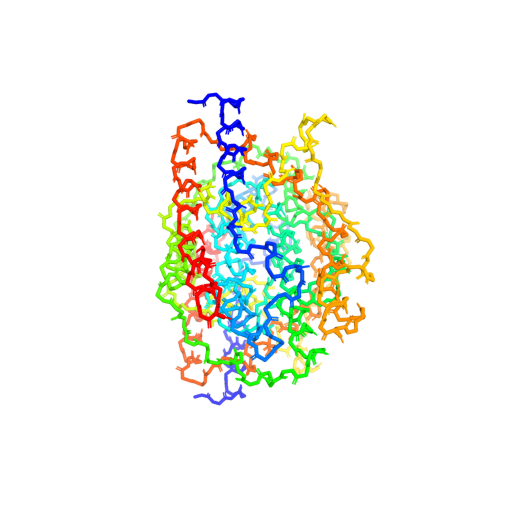? -0.426 -1.359 12.938 1 93.44 81 GLY A N 1
ATOM 670 C CA . GLY A 1 81 ? -0.029 -2.717 13.273 1 93.44 81 GLY A CA 1
ATOM 671 C C . GLY A 1 81 ? 1.392 -2.811 13.797 1 93.44 81 GLY A C 1
ATOM 672 O O . GLY A 1 81 ? 1.781 -3.83 14.367 1 93.44 81 GLY A O 1
ATOM 673 N N . LEU A 1 82 ? 2.164 -1.806 13.594 1 91.06 82 LEU A N 1
ATOM 674 C CA . LEU A 1 82 ? 3.547 -1.839 14.055 1 91.06 82 LEU A CA 1
ATOM 675 C C . LEU A 1 82 ? 3.684 -1.167 15.422 1 91.06 82 LEU A C 1
ATOM 677 O O . LEU A 1 82 ? 4.43 -1.64 16.281 1 91.06 82 LEU A O 1
ATOM 681 N N . HIS A 1 83 ? 2.926 -0.084 15.625 1 87.75 83 HIS A N 1
ATOM 682 C CA . HIS A 1 83 ? 3.199 0.707 16.828 1 87.75 83 HIS A CA 1
ATOM 683 C C . HIS A 1 83 ? 1.906 1.173 17.484 1 87.75 83 HIS A C 1
ATOM 685 O O . HIS A 1 83 ? 1.685 0.921 18.672 1 87.75 83 HIS A O 1
ATOM 691 N N . ALA A 1 84 ? 0.956 1.706 16.703 1 88.94 84 ALA A N 1
ATOM 692 C CA . ALA A 1 84 ? -0.143 2.492 17.266 1 88.94 84 ALA A CA 1
ATOM 693 C C . ALA A 1 84 ? -1.31 1.595 17.672 1 88.94 84 ALA A C 1
ATOM 695 O O . ALA A 1 84 ? -2.162 1.995 18.453 1 88.94 84 ALA A O 1
ATOM 696 N N . GLY A 1 85 ? -1.382 0.424 17.047 1 93.06 85 GLY A N 1
ATOM 697 C CA . GLY A 1 85 ? -2.428 -0.533 17.375 1 93.06 85 GLY A CA 1
ATOM 698 C C . GLY A 1 85 ? -3.746 -0.235 16.688 1 93.06 85 GLY A C 1
ATOM 699 O O . GLY A 1 85 ? -4.617 -1.102 16.609 1 93.06 85 GLY A O 1
ATOM 700 N N . LYS A 1 86 ? -3.881 1 16.203 1 96.25 86 LYS A N 1
ATOM 701 C CA . LYS A 1 86 ? -5.066 1.414 15.453 1 96.25 86 LYS A CA 1
ATOM 702 C C . LYS A 1 86 ? -4.691 2.297 14.266 1 96.25 86 LYS A C 1
ATOM 704 O O . LYS A 1 86 ? -3.641 2.945 14.273 1 96.25 86 LYS A O 1
ATOM 709 N N . PRO A 1 87 ? -5.633 2.311 13.297 1 97.38 87 PRO A N 1
ATOM 710 C CA . PRO A 1 87 ? -5.379 3.199 12.156 1 97.38 87 PRO A CA 1
ATOM 711 C C . PRO A 1 87 ? -5.211 4.66 12.57 1 97.38 87 PRO A C 1
ATOM 713 O O . PRO A 1 87 ? -5.953 5.152 13.43 1 97.38 87 PRO A O 1
ATOM 716 N N . HIS A 1 88 ? -4.277 5.359 11.945 1 97.12 88 HIS A N 1
ATOM 717 C CA . HIS A 1 88 ? -3.979 6.738 12.305 1 97.12 88 HIS A CA 1
ATOM 718 C C . HIS A 1 88 ? -5.191 7.641 12.102 1 97.12 88 HIS A C 1
ATOM 720 O O . HIS A 1 88 ? -5.469 8.508 12.93 1 97.12 88 HIS A O 1
ATOM 726 N N . PRO A 1 89 ? -5.977 7.496 11.008 1 97.62 89 PRO A N 1
ATOM 727 C CA . PRO A 1 89 ? -7.184 8.312 10.883 1 97.62 89 PRO A CA 1
ATOM 728 C C . PRO A 1 89 ? -8.156 8.109 12.047 1 97.62 89 PRO A C 1
ATOM 730 O O . PRO A 1 89 ? -8.773 9.062 12.516 1 97.62 89 PRO A O 1
ATOM 733 N N . GLU A 1 90 ? -8.227 6.906 12.508 1 97.44 90 GLU A N 1
ATOM 734 C CA . GLU A 1 90 ? -9.102 6.648 13.648 1 97.44 90 GLU A CA 1
ATOM 735 C C . GLU A 1 90 ? -8.562 7.316 14.914 1 97.44 90 GLU A C 1
ATOM 737 O O . GLU A 1 90 ? -9.336 7.855 15.711 1 97.44 90 GLU A O 1
ATOM 742 N N . LEU A 1 91 ? -7.277 7.227 15.078 1 97.94 91 LEU A N 1
ATOM 743 C CA . LEU A 1 91 ? -6.656 7.879 16.234 1 97.94 91 LEU A CA 1
ATOM 744 C C . LEU A 1 91 ? -6.879 9.383 16.188 1 97.94 91 LEU A C 1
ATOM 746 O O . LEU A 1 91 ? -7.039 10.023 17.234 1 97.94 91 LEU A O 1
ATOM 750 N N . PHE A 1 92 ? -6.891 9.977 14.984 1 98.25 92 PHE A N 1
ATOM 751 C CA . PHE A 1 92 ? -7.152 11.406 14.836 1 98.25 92 PHE A CA 1
ATOM 752 C C . PHE A 1 92 ? -8.523 11.758 15.383 1 98.25 92 PHE A C 1
ATOM 754 O O . PHE A 1 92 ? -8.688 12.797 16.047 1 98.25 92 PHE A O 1
ATOM 761 N N . LEU A 1 93 ? -9.492 10.906 15.25 1 98.19 93 LEU A N 1
ATOM 762 C CA . LEU A 1 93 ? -10.867 11.195 15.633 1 98.19 93 LEU A CA 1
ATOM 763 C C . LEU A 1 93 ? -11.031 11.156 17.156 1 98.19 93 LEU A C 1
ATOM 765 O O . LEU A 1 93 ? -12.062 11.562 17.688 1 98.19 93 LEU A O 1
ATOM 769 N N . GLU A 1 94 ? -10 10.75 17.844 1 98.12 94 GLU A N 1
ATOM 770 C CA . GLU A 1 94 ? -10.023 10.82 19.297 1 98.12 94 GLU A CA 1
ATOM 771 C C . GLU A 1 94 ? -9.891 12.258 19.781 1 98.12 94 GLU A C 1
ATOM 773 O O . GLU A 1 94 ? -10.258 12.57 20.922 1 98.12 94 GLU A O 1
ATOM 778 N N . TYR A 1 95 ? -9.32 13.133 18.906 1 98.25 95 TYR A N 1
ATOM 779 C CA . TYR A 1 95 ? -9.242 14.539 19.266 1 98.25 95 TYR A CA 1
ATOM 780 C C . TYR A 1 95 ? -10.633 15.156 19.375 1 98.25 95 TYR A C 1
ATOM 782 O O . TYR A 1 95 ? -11.039 15.586 20.453 1 98.25 95 TYR A O 1
ATOM 790 N N . PRO A 1 96 ? -11.383 15.156 18.234 1 98.12 96 PRO A N 1
ATOM 791 C CA . PRO A 1 96 ? -12.719 15.734 18.359 1 98.12 96 PRO A CA 1
ATOM 792 C C . PRO A 1 96 ? -13.609 14.969 19.344 1 98.12 96 PRO A C 1
ATOM 794 O O . PRO A 1 96 ? -14.422 15.57 20.031 1 98.12 96 PRO A O 1
ATOM 797 N N . ARG A 1 97 ? -13.5 13.641 19.453 1 98.25 97 ARG A N 1
ATOM 798 C CA . ARG A 1 97 ? -14.266 12.859 20.422 1 98.25 97 ARG A CA 1
ATOM 799 C C . ARG A 1 97 ? -13.969 13.32 21.844 1 98.25 97 ARG A C 1
ATOM 801 O O . ARG A 1 97 ? -14.883 13.562 22.625 1 98.25 97 ARG A O 1
ATOM 808 N N . GLY A 1 98 ? -12.711 13.445 22.172 1 98.25 98 GLY A N 1
ATOM 809 C CA . GLY A 1 98 ? -12.289 13.844 23.5 1 98.25 98 GLY A CA 1
ATOM 810 C C . GLY A 1 98 ? -12.688 15.273 23.844 1 98.25 98 GLY A C 1
ATOM 811 O O . GLY A 1 98 ? -12.828 15.617 25.016 1 98.25 98 GLY A O 1
ATOM 812 N N . LEU A 1 99 ? -12.859 16.109 22.828 1 98 99 LEU A N 1
ATOM 813 C CA . LEU A 1 99 ? -13.242 17.5 23.016 1 98 99 LEU A CA 1
ATOM 814 C C . LEU A 1 99 ? -14.758 17.641 23.094 1 98 99 LEU A C 1
ATOM 816 O O . LEU A 1 99 ? -15.273 18.734 23.328 1 98 99 LEU A O 1
ATOM 820 N N . GLY A 1 100 ? -15.477 16.5 22.828 1 97.44 100 GLY A N 1
ATOM 821 C CA . GLY A 1 100 ? -16.922 16.5 22.953 1 97.44 100 GLY A CA 1
ATOM 822 C C . GLY A 1 100 ? -17.625 16.984 21.688 1 97.44 100 GLY A C 1
ATOM 823 O O . GLY A 1 100 ? -18.781 17.422 21.75 1 97.44 100 GLY A O 1
ATOM 824 N N . PHE A 1 101 ? -16.891 16.922 20.609 1 97.12 101 PHE A N 1
ATOM 825 C CA . PHE A 1 101 ? -17.516 17.359 19.359 1 97.12 101 PHE A CA 1
ATOM 826 C C . PHE A 1 101 ? -18.406 16.25 18.797 1 97.12 101 PHE A C 1
ATOM 828 O O . PHE A 1 101 ? -18.266 15.086 19.172 1 97.12 101 PHE A O 1
ATOM 835 N N . ASP A 1 102 ? -19.359 16.688 17.984 1 96.56 102 ASP A N 1
ATOM 836 C CA . ASP A 1 102 ? -20.203 15.758 17.25 1 96.56 102 ASP A CA 1
ATOM 837 C C . ASP A 1 102 ? -19.438 15.125 16.078 1 96.56 102 ASP A C 1
ATOM 839 O O . ASP A 1 102 ? -19.172 15.789 15.078 1 96.56 102 ASP A O 1
ATOM 843 N N . LEU A 1 103 ? -19.203 13.875 16.156 1 97 103 LEU A N 1
ATOM 844 C CA . LEU A 1 103 ? -18.359 13.203 15.18 1 97 103 LEU A CA 1
ATOM 845 C C . LEU A 1 103 ? -19.078 13.078 13.836 1 97 103 LEU A C 1
ATOM 847 O O . LEU A 1 103 ? -18.438 12.82 12.812 1 97 103 LEU A O 1
ATOM 851 N N . SER A 1 104 ? -20.391 13.18 13.766 1 97 104 SER A N 1
ATOM 852 C CA . SER A 1 104 ? -21.109 13.133 12.5 1 97 104 SER A CA 1
ATOM 853 C C . SER A 1 104 ? -20.703 14.281 11.586 1 97 104 SER A C 1
ATOM 855 O O . SER A 1 104 ? -20.891 14.219 10.375 1 97 104 SER A O 1
ATOM 857 N N . ARG A 1 105 ? -20.031 15.32 12.164 1 95.12 105 ARG A N 1
ATOM 858 C CA . ARG A 1 105 ? -19.547 16.469 11.406 1 95.12 105 ARG A CA 1
ATOM 859 C C . ARG A 1 105 ? -18.438 16.047 10.445 1 95.12 105 ARG A C 1
ATOM 861 O O . ARG A 1 105 ? -18.172 16.734 9.461 1 95.12 105 ARG A O 1
ATOM 868 N N . PHE A 1 106 ? -17.859 14.961 10.742 1 96.94 106 PHE A N 1
ATOM 869 C CA . PHE A 1 106 ? -16.688 14.547 9.977 1 96.94 106 PHE A CA 1
ATOM 870 C C . PHE A 1 106 ? -17.094 13.602 8.844 1 96.94 106 PHE A C 1
ATOM 872 O O . PHE A 1 106 ? -16.25 13.219 8.023 1 96.94 106 PHE A O 1
ATOM 879 N N . ASP A 1 107 ? -18.344 13.266 8.711 1 94.19 107 ASP A N 1
ATOM 880 C CA . ASP A 1 107 ? -18.828 12.367 7.668 1 94.19 107 ASP A CA 1
ATOM 881 C C . ASP A 1 107 ? -18.922 13.086 6.328 1 94.19 107 ASP A C 1
ATOM 883 O O . ASP A 1 107 ? -18.703 12.492 5.273 1 94.19 107 ASP A O 1
ATOM 887 N N . ARG A 1 108 ? -19.391 14.367 6.293 1 91 108 ARG A N 1
ATOM 888 C CA . ARG A 1 108 ? -19.5 15.18 5.09 1 91 108 ARG A CA 1
ATOM 889 C C . ARG A 1 108 ? -18.984 16.594 5.328 1 91 108 ARG A C 1
ATOM 891 O O . ARG A 1 108 ? -19.75 17.516 5.602 1 91 108 ARG A O 1
ATOM 898 N N . VAL A 1 109 ? -17.656 16.766 5.184 1 97.38 109 VAL A N 1
ATOM 899 C CA . VAL A 1 109 ? -17 18.047 5.422 1 97.38 109 VAL A CA 1
ATOM 900 C C . VAL A 1 109 ? -16.984 18.859 4.133 1 97.38 109 VAL A C 1
ATOM 902 O O . VAL A 1 109 ? -16.641 18.344 3.068 1 97.38 109 VAL A O 1
ATOM 905 N N . GLU A 1 110 ? -17.484 20.062 4.172 1 97.38 110 GLU A N 1
ATOM 906 C CA . GLU A 1 110 ? -17.312 21.016 3.074 1 97.38 110 GLU A CA 1
ATOM 907 C C . GLU A 1 110 ? -15.953 21.703 3.154 1 97.38 110 GLU A C 1
ATOM 909 O O . GLU A 1 110 ? -15.672 22.438 4.113 1 97.38 110 GLU A O 1
ATOM 914 N N . LEU A 1 111 ? -15.164 21.484 2.205 1 98.56 111 LEU A N 1
ATOM 915 C CA . LEU A 1 111 ? -13.828 22.062 2.199 1 98.56 111 LEU A CA 1
ATOM 916 C C . LEU A 1 111 ? -13.883 23.562 1.922 1 98.56 111 LEU A C 1
ATOM 918 O O . LEU A 1 111 ? -14.648 24.016 1.072 1 98.56 111 LEU A O 1
ATOM 922 N N . LEU A 1 112 ? -13.078 24.297 2.672 1 98.69 112 LEU A N 1
ATOM 923 C CA . LEU A 1 112 ? -12.828 25.688 2.318 1 98.69 112 LEU A CA 1
ATOM 924 C C . LEU A 1 112 ? -12.086 25.781 0.99 1 98.69 112 LEU A C 1
ATOM 926 O O . LEU A 1 112 ? -11.445 24.828 0.558 1 98.69 112 LEU A O 1
ATOM 930 N N . PRO A 1 113 ? -12.18 26.922 0.321 1 98.62 113 PRO A N 1
ATOM 931 C CA . PRO A 1 113 ? -11.594 27.031 -1.018 1 98.62 113 PRO A CA 1
ATOM 932 C C . PRO A 1 113 ? -10.109 26.688 -1.039 1 98.62 113 PRO A C 1
ATOM 934 O O . PRO A 1 113 ? -9.656 25.922 -1.892 1 98.62 113 PRO A O 1
ATOM 937 N N . GLY A 1 114 ? -9.328 27.25 -0.1 1 98.62 114 GLY A N 1
ATOM 938 C CA . GLY A 1 114 ? -7.906 26.922 -0.031 1 98.62 114 GLY A CA 1
ATOM 939 C C . GLY A 1 114 ? -7.641 25.453 0.276 1 98.62 114 GLY A C 1
ATOM 940 O O . GLY A 1 114 ? -6.703 24.875 -0.26 1 98.62 114 GLY A O 1
ATOM 941 N N . ALA A 1 115 ? -8.477 24.859 1.146 1 98.62 115 ALA A N 1
ATOM 942 C CA . ALA A 1 115 ? -8.367 23.438 1.472 1 98.62 115 ALA A CA 1
ATOM 943 C C . ALA A 1 115 ? -8.633 22.578 0.243 1 98.62 115 ALA A C 1
ATOM 945 O O . ALA A 1 115 ? -7.922 21.594 -0.005 1 98.62 115 ALA A O 1
ATOM 946 N N . ALA A 1 116 ? -9.641 22.984 -0.501 1 98.81 116 ALA A N 1
ATOM 947 C CA . ALA A 1 116 ? -9.984 22.25 -1.713 1 98.81 116 ALA A CA 1
ATOM 948 C C . ALA A 1 116 ? -8.836 22.281 -2.721 1 98.81 116 ALA A C 1
ATOM 950 O O . ALA A 1 116 ? -8.539 21.266 -3.361 1 98.81 116 ALA A O 1
ATOM 951 N N . ARG A 1 117 ? -8.195 23.406 -2.877 1 98.81 117 ARG A N 1
ATOM 952 C CA . ARG A 1 117 ? -7.074 23.547 -3.801 1 98.81 117 ARG A CA 1
ATOM 953 C C . ARG A 1 117 ? -5.879 22.719 -3.332 1 98.81 117 ARG A C 1
ATOM 955 O O . ARG A 1 117 ? -5.184 22.109 -4.145 1 98.81 117 ARG A O 1
ATOM 962 N N . TYR A 1 118 ? -5.648 22.75 -2.039 1 98.88 118 TYR A N 1
ATOM 963 C CA . TYR A 1 118 ? -4.547 21.953 -1.501 1 98.88 118 TYR A CA 1
ATOM 964 C C . TYR A 1 118 ? -4.816 20.469 -1.661 1 98.88 118 TYR A C 1
ATOM 966 O O . TYR A 1 118 ? -3.934 19.703 -2.07 1 98.88 118 TYR A O 1
ATOM 974 N N . ARG A 1 119 ? -6.035 20.047 -1.365 1 98.88 119 ARG A N 1
ATOM 975 C CA . ARG A 1 119 ? -6.418 18.641 -1.568 1 98.88 119 ARG A CA 1
ATOM 976 C C . ARG A 1 119 ? -6.254 18.234 -3.029 1 98.88 119 ARG A C 1
ATOM 978 O O . ARG A 1 119 ? -5.723 17.172 -3.324 1 98.88 119 ARG A O 1
ATOM 985 N N . ALA A 1 120 ? -6.668 19.094 -3.93 1 98.88 120 ALA A N 1
ATOM 986 C CA . ALA A 1 120 ? -6.52 18.828 -5.355 1 98.88 120 ALA A CA 1
ATOM 987 C C . ALA A 1 120 ? -5.047 18.688 -5.734 1 98.88 120 ALA A C 1
ATOM 989 O O . ALA A 1 120 ? -4.688 17.828 -6.547 1 98.88 120 ALA A O 1
ATOM 990 N N . PHE A 1 121 ? -4.242 19.531 -5.191 1 98.94 121 PHE A N 1
ATOM 991 C CA . PHE A 1 121 ? -2.807 19.453 -5.43 1 98.94 121 PHE A CA 1
ATOM 992 C C . PHE A 1 121 ? -2.258 18.109 -4.934 1 98.94 121 PHE A C 1
ATOM 994 O O . PHE A 1 121 ? -1.478 17.453 -5.633 1 98.94 121 PHE A O 1
ATOM 1001 N N . LEU A 1 122 ? -2.639 17.688 -3.719 1 98.94 122 LEU A N 1
ATOM 1002 C CA . LEU A 1 122 ? -2.174 16.422 -3.18 1 98.94 122 LEU A CA 1
ATOM 1003 C C . LEU A 1 122 ? -2.578 15.266 -4.09 1 98.94 122 LEU A C 1
ATOM 1005 O O . LEU A 1 122 ? -1.777 14.359 -4.352 1 98.94 122 LEU A O 1
ATOM 1009 N N . ASP A 1 123 ? -3.818 15.352 -4.59 1 98.88 123 ASP A N 1
ATOM 1010 C CA . ASP A 1 123 ? -4.285 14.32 -5.508 1 98.88 123 ASP A CA 1
ATOM 1011 C C . ASP A 1 123 ? -3.453 14.305 -6.789 1 98.88 123 ASP A C 1
ATOM 1013 O O . ASP A 1 123 ? -3.016 13.242 -7.238 1 98.88 123 ASP A O 1
ATOM 1017 N N . ASP A 1 124 ? -3.23 15.422 -7.324 1 98.88 124 ASP A N 1
ATOM 1018 C CA . ASP A 1 124 ? -2.445 15.539 -8.547 1 98.88 124 ASP A CA 1
ATOM 1019 C C . ASP A 1 124 ? -1.014 15.055 -8.328 1 98.88 124 ASP A C 1
ATOM 1021 O O . ASP A 1 124 ? -0.497 14.258 -9.117 1 98.88 124 ASP A O 1
ATOM 1025 N N . ALA A 1 125 ? -0.361 15.484 -7.273 1 98.88 125 ALA A N 1
ATOM 1026 C CA . ALA A 1 125 ? 1.035 15.18 -6.969 1 98.88 125 ALA A CA 1
ATOM 1027 C C . ALA A 1 125 ? 1.232 13.688 -6.734 1 98.88 125 ALA A C 1
ATOM 1029 O O . ALA A 1 125 ? 2.285 13.133 -7.062 1 98.88 125 ALA A O 1
ATOM 1030 N N . THR A 1 126 ? 0.186 13 -6.227 1 98.81 126 THR A N 1
ATOM 1031 C CA . THR A 1 126 ? 0.364 11.609 -5.836 1 98.81 126 THR A CA 1
ATOM 1032 C C . THR A 1 126 ? -0.165 10.672 -6.918 1 98.81 126 THR A C 1
ATOM 1034 O O . THR A 1 126 ? -0.071 9.445 -6.789 1 98.81 126 THR A O 1
ATOM 1037 N N . THR A 1 127 ? -0.713 11.203 -8.023 1 98.25 127 THR A N 1
ATOM 1038 C CA . THR A 1 127 ? -1.244 10.312 -9.055 1 98.25 127 THR A CA 1
ATOM 1039 C C . THR A 1 127 ? -0.6 10.602 -10.406 1 98.25 127 THR A C 1
ATOM 1041 O O . THR A 1 127 ? -0.467 9.711 -11.242 1 98.25 127 THR A O 1
ATOM 1044 N N . GLN A 1 128 ? -0.119 11.859 -10.648 1 97.38 128 GLN A N 1
ATOM 1045 C CA . GLN A 1 128 ? 0.137 12.242 -12.031 1 97.38 128 GLN A CA 1
ATOM 1046 C C . GLN A 1 128 ? 1.572 12.727 -12.211 1 97.38 128 GLN A C 1
ATOM 1048 O O . GLN A 1 128 ? 2.027 12.938 -13.344 1 97.38 128 GLN A O 1
ATOM 1053 N N . ARG A 1 129 ? 2.285 12.844 -11.141 1 98.31 129 ARG A N 1
ATOM 1054 C CA . ARG A 1 129 ? 3.553 13.555 -11.289 1 98.31 129 ARG A CA 1
ATOM 1055 C C . ARG A 1 129 ? 4.73 12.633 -10.992 1 98.31 129 ARG A C 1
ATOM 1057 O O . ARG A 1 129 ? 5.848 13.102 -10.758 1 98.31 129 ARG A O 1
ATOM 1064 N N . GLY A 1 130 ? 4.477 11.344 -10.93 1 98.19 130 GLY A N 1
ATOM 1065 C CA . GLY A 1 130 ? 5.551 10.383 -10.766 1 98.19 130 GLY A CA 1
ATOM 1066 C C . GLY A 1 130 ? 5.832 10.047 -9.32 1 98.19 130 GLY A C 1
ATOM 1067 O O . GLY A 1 130 ? 5.438 10.789 -8.414 1 98.19 130 GLY A O 1
ATOM 1068 N N . TRP A 1 131 ? 6.617 8.969 -9.086 1 98.62 131 TRP A N 1
ATOM 1069 C CA . TRP A 1 131 ? 6.812 8.422 -7.75 1 98.62 131 TRP A CA 1
ATOM 1070 C C . TRP A 1 131 ? 7.629 9.375 -6.883 1 98.62 131 TRP A C 1
ATOM 1072 O O . TRP A 1 131 ? 7.383 9.5 -5.68 1 98.62 131 TRP A O 1
ATOM 1082 N N . ALA A 1 132 ? 8.648 10.023 -7.441 1 98.81 132 ALA A N 1
ATOM 1083 C CA . ALA A 1 132 ? 9.547 10.875 -6.66 1 98.81 132 ALA A CA 1
ATOM 1084 C C . ALA A 1 132 ? 8.789 12.047 -6.039 1 98.81 132 ALA A C 1
ATOM 1086 O O . ALA A 1 132 ? 8.93 12.32 -4.848 1 98.81 132 ALA A O 1
ATOM 1087 N N . VAL A 1 133 ? 7.961 12.68 -6.887 1 98.94 133 VAL A N 1
ATOM 1088 C CA . VAL A 1 133 ? 7.148 13.789 -6.391 1 98.94 133 VAL A CA 1
ATOM 1089 C C . VAL A 1 133 ? 6.145 13.273 -5.359 1 98.94 133 VAL A C 1
ATOM 1091 O O . VAL A 1 133 ? 6.02 13.844 -4.27 1 98.94 133 VAL A O 1
ATOM 1094 N N . ALA A 1 134 ? 5.473 12.203 -5.699 1 98.94 134 ALA A N 1
ATOM 1095 C CA . ALA A 1 134 ? 4.477 11.641 -4.793 1 98.94 134 ALA A CA 1
ATOM 1096 C C . ALA A 1 134 ? 5.094 11.305 -3.439 1 98.94 134 ALA A C 1
ATOM 1098 O O . ALA A 1 134 ? 4.547 11.656 -2.393 1 98.94 134 ALA A O 1
ATOM 1099 N N . THR A 1 135 ? 6.254 10.664 -3.488 1 98.81 135 THR A N 1
ATOM 1100 C CA . THR A 1 135 ? 6.922 10.242 -2.264 1 98.81 135 THR A CA 1
ATOM 1101 C C . THR A 1 135 ? 7.367 11.445 -1.444 1 98.81 135 THR A C 1
ATOM 1103 O O . THR A 1 135 ? 7.168 11.492 -0.228 1 98.81 135 THR A O 1
ATOM 1106 N N . ALA A 1 136 ? 7.941 12.43 -2.055 1 98.88 136 ALA A N 1
ATOM 1107 C CA . ALA A 1 136 ? 8.375 13.625 -1.345 1 98.88 136 ALA A CA 1
ATOM 1108 C C . ALA A 1 136 ? 7.203 14.32 -0.661 1 98.88 136 ALA A C 1
ATOM 1110 O O . ALA A 1 136 ? 7.301 14.719 0.503 1 98.88 136 ALA A O 1
ATOM 1111 N N . ILE A 1 137 ? 6.133 14.406 -1.384 1 98.88 137 ILE A N 1
ATOM 1112 C CA . ILE A 1 137 ? 4.98 15.148 -0.884 1 98.88 137 ILE A CA 1
ATOM 1113 C C . ILE A 1 137 ? 4.387 14.43 0.326 1 98.88 137 ILE A C 1
ATOM 1115 O O . ILE A 1 137 ? 4.082 15.055 1.342 1 98.88 137 ILE A O 1
ATOM 1119 N N . VAL A 1 138 ? 4.297 13.102 0.303 1 98.38 138 VAL A N 1
ATOM 1120 C CA . VAL A 1 138 ? 3.598 12.406 1.381 1 98.38 138 VAL A CA 1
ATOM 1121 C C . VAL A 1 138 ? 4.555 12.164 2.545 1 98.38 138 VAL A C 1
ATOM 1123 O O . VAL A 1 138 ? 4.16 12.234 3.709 1 98.38 138 VAL A O 1
ATOM 1126 N N . THR A 1 139 ? 5.828 11.953 2.287 1 97.31 139 THR A N 1
ATOM 1127 C CA . THR A 1 139 ? 6.703 11.508 3.363 1 97.31 139 THR A CA 1
ATOM 1128 C C . THR A 1 139 ? 7.516 12.672 3.922 1 97.31 139 THR A C 1
ATOM 1130 O O . THR A 1 139 ? 7.898 12.664 5.094 1 97.31 139 THR A O 1
ATOM 1133 N N . ILE A 1 140 ? 7.855 13.625 3.111 1 97.69 140 ILE A N 1
ATOM 1134 C CA . ILE A 1 140 ? 8.633 14.766 3.58 1 97.69 140 ILE A CA 1
ATOM 1135 C C . ILE A 1 140 ? 7.703 15.922 3.924 1 97.69 140 ILE A C 1
ATOM 1137 O O . ILE A 1 140 ? 7.699 16.406 5.059 1 97.69 140 ILE A O 1
ATOM 1141 N N . PHE A 1 141 ? 6.836 16.281 3.033 1 98.5 141 PHE A N 1
ATOM 1142 C CA . PHE A 1 141 ? 6.07 17.5 3.236 1 98.5 141 PHE A CA 1
ATOM 1143 C C . PHE A 1 141 ? 4.949 17.266 4.242 1 98.5 141 PHE A C 1
ATOM 1145 O O . PHE A 1 141 ? 4.898 17.938 5.285 1 98.5 141 PHE A O 1
ATOM 1152 N N . VAL A 1 142 ? 4.047 16.312 3.949 1 97.69 142 VAL A N 1
ATOM 1153 C CA . VAL A 1 142 ? 2.861 16.156 4.785 1 97.69 142 VAL A CA 1
ATOM 1154 C C . VAL A 1 142 ? 3.271 15.664 6.172 1 97.69 142 VAL A C 1
ATOM 1156 O O . VAL A 1 142 ? 2.779 16.172 7.184 1 97.69 142 VAL A O 1
ATOM 1159 N N . GLU A 1 143 ? 4.25 14.742 6.223 1 94.62 143 GLU A N 1
ATOM 1160 C CA . GLU A 1 143 ? 4.633 14.148 7.504 1 94.62 143 GLU A CA 1
ATOM 1161 C C . GLU A 1 143 ? 5.676 15 8.219 1 94.62 143 GLU A C 1
ATOM 1163 O O . GLU A 1 143 ? 5.91 14.828 9.414 1 94.62 143 GLU A O 1
ATOM 1168 N N . GLY A 1 144 ? 6.266 15.93 7.473 1 94.44 144 GLY A N 1
ATOM 1169 C CA . GLY A 1 144 ? 7.395 16.656 8.031 1 94.44 144 GLY A CA 1
ATOM 1170 C C . GLY A 1 144 ? 7 17.969 8.68 1 94.44 144 GLY A C 1
ATOM 1171 O O . GLY A 1 144 ? 5.82 18.312 8.719 1 94.44 144 GLY A O 1
ATOM 1172 N N . THR A 1 145 ? 7.996 18.594 9.297 1 95.25 145 THR A N 1
ATOM 1173 C CA . THR A 1 145 ? 7.859 19.875 9.984 1 95.25 145 THR A CA 1
ATOM 1174 C C . THR A 1 145 ? 8.93 20.859 9.523 1 95.25 145 THR A C 1
ATOM 1176 O O . THR A 1 145 ? 9.836 20.484 8.773 1 95.25 145 THR A O 1
ATOM 1179 N N . PRO A 1 146 ? 8.789 22.078 9.984 1 97.31 146 PRO A N 1
ATOM 1180 C CA . PRO A 1 146 ? 9.836 23.047 9.617 1 97.31 146 PRO A CA 1
ATOM 1181 C C . PRO A 1 146 ? 11.172 22.734 10.289 1 97.31 146 PRO A C 1
ATOM 1183 O O . PRO A 1 146 ? 12.18 23.391 10 1 97.31 146 PRO A O 1
ATOM 1186 N N . HIS A 1 147 ? 11.297 21.703 11.07 1 95.88 147 HIS A N 1
ATOM 1187 C CA . HIS A 1 147 ? 12.477 21.453 11.883 1 95.88 147 HIS A CA 1
ATOM 1188 C C . HIS A 1 147 ? 13.289 20.281 11.328 1 95.88 147 HIS A C 1
ATOM 1190 O O . HIS A 1 147 ? 14.086 19.672 12.047 1 95.88 147 HIS A O 1
ATOM 1196 N N . GLU A 1 148 ? 13.125 19.953 10.062 1 96 148 GLU A N 1
ATOM 1197 C CA . GLU A 1 148 ? 13.734 18.781 9.461 1 96 148 GLU A CA 1
ATOM 1198 C C . GLU A 1 148 ? 15.258 18.906 9.43 1 96 148 GLU A C 1
ATOM 1200 O O . GLU A 1 148 ? 15.969 17.891 9.43 1 96 148 GLU A O 1
ATOM 1205 N N . ARG A 1 149 ? 15.797 20.156 9.445 1 97.12 149 ARG A N 1
ATOM 1206 C CA . ARG A 1 149 ? 17.234 20.359 9.344 1 97.12 149 ARG A CA 1
ATOM 1207 C C . ARG A 1 149 ? 17.969 19.719 10.516 1 97.12 149 ARG A C 1
ATOM 1209 O O . ARG A 1 149 ? 19.141 19.328 10.398 1 97.12 149 ARG A O 1
ATOM 1216 N N . ALA A 1 150 ? 17.297 19.531 11.617 1 95.62 150 ALA A N 1
ATOM 1217 C CA . ALA A 1 150 ? 17.891 18.938 12.812 1 95.62 150 ALA A CA 1
ATOM 1218 C C . ALA A 1 150 ? 18.281 17.484 12.562 1 95.62 150 ALA A C 1
ATOM 1220 O O . ALA A 1 150 ? 19.109 16.922 13.297 1 95.62 150 ALA A O 1
ATOM 1221 N N . LEU A 1 151 ? 17.688 16.844 11.57 1 93.75 151 LEU A N 1
ATOM 1222 C CA . LEU A 1 151 ? 18.062 15.477 11.203 1 93.75 151 LEU A CA 1
ATOM 1223 C C . LEU A 1 151 ? 19.484 15.414 10.664 1 93.75 151 LEU A C 1
ATOM 1225 O O . LEU A 1 151 ? 20.125 14.367 10.695 1 93.75 151 LEU A O 1
ATOM 1229 N N . PHE A 1 152 ? 20.016 16.547 10.172 1 95.38 152 PHE A N 1
ATOM 1230 C CA . PHE A 1 152 ? 21.297 16.562 9.469 1 95.38 152 PHE A CA 1
ATOM 1231 C C . PHE A 1 152 ? 22.297 17.453 10.188 1 95.38 152 PHE A C 1
ATOM 1233 O O . PHE A 1 152 ? 23.5 17.359 9.93 1 95.38 152 PHE A O 1
ATOM 1240 N N . ASP A 1 153 ? 21.797 18.328 10.969 1 96.19 153 ASP A N 1
ATOM 1241 C CA . ASP A 1 153 ? 22.609 19.312 11.672 1 96.19 153 ASP A CA 1
ATOM 1242 C C . ASP A 1 153 ? 22.234 19.375 13.148 1 96.19 153 ASP A C 1
ATOM 1244 O O . ASP A 1 153 ? 21.234 19.984 13.516 1 96.19 153 ASP A O 1
ATOM 1248 N N . ALA A 1 154 ? 23.062 18.906 14.055 1 94.12 154 ALA A N 1
ATOM 1249 C CA . ALA A 1 154 ? 22.797 18.812 15.492 1 94.12 154 ALA A CA 1
ATOM 1250 C C . ALA A 1 154 ? 22.641 20.203 16.109 1 94.12 154 ALA A C 1
ATOM 1252 O O . ALA A 1 154 ? 22.109 20.344 17.219 1 94.12 154 ALA A O 1
ATOM 1253 N N . HIS A 1 155 ? 23.078 21.234 15.43 1 96.5 155 HIS A N 1
ATOM 1254 C CA . HIS A 1 155 ? 23 22.594 15.945 1 96.5 155 HIS A CA 1
ATOM 1255 C C . HIS A 1 155 ? 21.703 23.266 15.523 1 96.5 155 HIS A C 1
ATOM 1257 O O . HIS A 1 155 ? 21.359 24.344 16.031 1 96.5 155 HIS A O 1
ATOM 1263 N N . ALA A 1 156 ? 20.984 22.641 14.562 1 96.88 156 ALA A N 1
ATOM 1264 C CA . ALA A 1 156 ? 19.703 23.172 14.148 1 96.88 156 ALA A CA 1
ATOM 1265 C C . ALA A 1 156 ? 18.625 22.875 15.188 1 96.88 156 ALA A C 1
ATOM 1267 O O . ALA A 1 156 ? 18.688 21.844 15.867 1 96.88 156 ALA A O 1
ATOM 1268 N N . PRO A 1 157 ? 17.688 23.828 15.32 1 95.25 157 PRO A N 1
ATOM 1269 C CA . PRO A 1 157 ? 16.609 23.578 16.281 1 95.25 157 PRO A CA 1
ATOM 1270 C C . PRO A 1 157 ? 15.82 22.312 15.977 1 95.25 157 PRO A C 1
ATOM 1272 O O . PRO A 1 157 ? 15.312 22.141 14.859 1 95.25 157 PRO A O 1
ATOM 1275 N N . ALA A 1 158 ? 15.711 21.422 16.969 1 92.81 158 ALA A N 1
ATOM 1276 C CA . ALA A 1 158 ? 14.961 20.172 16.828 1 92.81 158 ALA A CA 1
ATOM 1277 C C . ALA A 1 158 ? 13.461 20.422 16.984 1 92.81 158 ALA A C 1
ATOM 1279 O O . ALA A 1 158 ? 13.047 21.438 17.547 1 92.81 158 ALA A O 1
ATOM 1280 N N . ARG A 1 159 ? 12.68 19.516 16.469 1 90.19 159 ARG A N 1
ATOM 1281 C CA . ARG A 1 159 ? 11.234 19.547 16.656 1 90.19 159 ARG A CA 1
ATOM 1282 C C . ARG A 1 159 ? 10.875 19.5 18.141 1 90.19 159 ARG A C 1
ATOM 1284 O O . ARG A 1 159 ? 11.328 18.625 18.875 1 90.19 159 ARG A O 1
ATOM 1291 N N . PRO A 1 160 ? 10.125 20.5 18.609 1 88.06 160 PRO A N 1
ATOM 1292 C CA . PRO A 1 160 ? 9.719 20.453 20.016 1 88.06 160 PRO A CA 1
ATOM 1293 C C . PRO A 1 160 ? 8.852 19.234 20.344 1 88.06 160 PRO A C 1
ATOM 1295 O O . PRO A 1 160 ? 7.973 18.875 19.562 1 88.06 160 PRO A O 1
ATOM 1298 N N . GLU A 1 161 ? 9.086 18.578 21.453 1 89.62 161 GLU A N 1
ATOM 1299 C CA . GLU A 1 161 ? 8.305 17.453 21.953 1 89.62 161 GLU A CA 1
ATOM 1300 C C . GLU A 1 161 ? 7.961 17.625 23.422 1 89.62 161 GLU A C 1
ATOM 1302 O O . GLU A 1 161 ? 8.422 16.844 24.266 1 89.62 161 GLU A O 1
ATOM 1307 N N . PRO A 1 162 ? 7.164 18.547 23.641 1 91.62 162 PRO A N 1
ATOM 1308 C CA . PRO A 1 162 ? 6.766 18.703 25.031 1 91.62 162 PRO A CA 1
ATOM 1309 C C . PRO A 1 162 ? 6.004 17.5 25.578 1 91.62 162 PRO A C 1
ATOM 1311 O O . PRO A 1 162 ? 5.453 16.719 24.797 1 91.62 162 PRO A O 1
ATOM 1314 N N . PRO A 1 163 ? 6.012 17.391 26.969 1 95.38 163 PRO A N 1
ATOM 1315 C CA . PRO A 1 163 ? 5.18 16.328 27.547 1 95.38 163 PRO A CA 1
ATOM 1316 C C . PRO A 1 163 ? 3.732 16.391 27.062 1 95.38 163 PRO A C 1
ATOM 1318 O O . PRO A 1 163 ? 3.215 17.484 26.797 1 95.38 163 PRO A O 1
ATOM 1321 N N . LEU A 1 164 ? 3.127 15.281 26.953 1 96.38 164 LEU A N 1
ATOM 1322 C CA . LEU A 1 164 ? 1.768 15.195 26.438 1 96.38 164 LEU A CA 1
ATOM 1323 C C . LEU A 1 164 ? 0.821 16.078 27.234 1 96.38 164 LEU A C 1
ATOM 1325 O O . LEU A 1 164 ? -0.1 16.672 26.672 1 96.38 164 LEU A O 1
ATOM 1329 N N . GLU A 1 165 ? 1.086 16.219 28.547 1 97.06 165 GLU A N 1
ATOM 1330 C CA . GLU A 1 165 ? 0.246 17.016 29.438 1 97.06 165 GLU A CA 1
ATOM 1331 C C . GLU A 1 165 ? 0.295 18.484 29.047 1 97.06 165 GLU A C 1
ATOM 1333 O O . GLU A 1 165 ? -0.58 19.266 29.438 1 97.06 165 GLU A O 1
ATOM 1338 N N . GLN A 1 166 ? 1.295 18.828 28.281 1 97 166 GLN A N 1
ATOM 1339 C CA . GLN A 1 166 ? 1.481 20.219 27.906 1 97 166 GLN A CA 1
ATOM 1340 C C . GLN A 1 166 ? 0.994 20.484 26.484 1 97 166 GLN A C 1
ATOM 1342 O O . GLN A 1 166 ? 1.152 21.578 25.953 1 97 166 GLN A O 1
ATOM 1347 N N . HIS A 1 167 ? 0.426 19.469 25.891 1 96.75 167 HIS A N 1
ATOM 1348 C CA . HIS A 1 167 ? -0.163 19.672 24.578 1 96.75 167 HIS A CA 1
ATOM 1349 C C . HIS A 1 167 ? -1.237 20.75 24.594 1 96.75 167 HIS A C 1
ATOM 1351 O O . HIS A 1 167 ? -2.051 20.797 25.531 1 96.75 167 HIS A O 1
ATOM 1357 N N . PRO A 1 168 ? -1.267 21.578 23.609 1 96.31 168 PRO A N 1
ATOM 1358 C CA . PRO A 1 168 ? -2.189 22.719 23.625 1 96.31 168 PRO A CA 1
ATOM 1359 C C . PRO A 1 168 ? -3.648 22.297 23.781 1 96.31 168 PRO A C 1
ATOM 1361 O O . PRO A 1 168 ? -4.418 22.969 24.469 1 96.31 168 PRO A O 1
ATOM 1364 N N . LEU A 1 169 ? -4.059 21.188 23.203 1 97.5 169 LEU A N 1
ATOM 1365 C CA . LEU A 1 169 ? -5.438 20.734 23.297 1 97.5 169 LEU A CA 1
ATOM 1366 C C . LEU A 1 169 ? -5.773 20.312 24.734 1 97.5 169 LEU A C 1
ATOM 1368 O O . LEU A 1 169 ? -6.926 20.406 25.156 1 97.5 169 LEU A O 1
ATOM 1372 N N . VAL A 1 170 ? -4.73 19.844 25.406 1 98.19 170 VAL A N 1
ATOM 1373 C CA . VAL A 1 170 ? -4.918 19.453 26.797 1 98.19 170 VAL A CA 1
ATOM 1374 C C . VAL A 1 170 ? -4.977 20.688 27.688 1 98.19 170 VAL A C 1
ATOM 1376 O O . VAL A 1 170 ? -5.949 20.891 28.406 1 98.19 170 VAL A O 1
ATOM 1379 N N . VAL A 1 171 ? -4.074 21.578 27.531 1 98.06 171 VAL A N 1
ATOM 1380 C CA . VAL A 1 171 ? -3.875 22.703 28.422 1 98.06 171 VAL A CA 1
ATOM 1381 C C . VAL A 1 171 ? -5.004 23.719 28.234 1 98.06 171 VAL A C 1
ATOM 1383 O O . VAL A 1 171 ? -5.531 24.25 29.219 1 98.06 171 VAL A O 1
ATOM 1386 N N . HIS A 1 172 ? -5.453 23.922 27.031 1 97.75 172 HIS A N 1
ATOM 1387 C CA . HIS A 1 172 ? -6.324 25.062 26.781 1 97.75 172 HIS A CA 1
ATOM 1388 C C . HIS A 1 172 ? -7.75 24.625 26.484 1 97.75 172 HIS A C 1
ATOM 1390 O O . HIS A 1 172 ? -8.695 25.406 26.594 1 97.75 172 HIS A O 1
ATOM 1396 N N . TYR A 1 173 ? -7.934 23.328 26.172 1 97.56 173 TYR A N 1
ATOM 1397 C CA . TYR A 1 173 ? -9.25 22.984 25.656 1 97.56 173 TYR A CA 1
ATOM 1398 C C . TYR A 1 173 ? -9.828 21.766 26.375 1 97.56 173 TYR A C 1
ATOM 1400 O O . TYR A 1 173 ? -10.898 21.281 26 1 97.56 173 TYR A O 1
ATOM 1408 N N . GLY A 1 174 ? -9.055 21.219 27.281 1 97.25 174 GLY A N 1
ATOM 1409 C CA . GLY A 1 174 ? -9.594 20.172 28.141 1 97.25 174 GLY A CA 1
ATOM 1410 C C . GLY A 1 174 ? -9.57 18.797 27.5 1 97.25 174 GLY A C 1
ATOM 1411 O O . GLY A 1 174 ? -10.336 17.922 27.891 1 97.25 174 GLY A O 1
ATOM 1412 N N . LEU A 1 175 ? -8.773 18.609 26.5 1 98.31 175 LEU A N 1
ATOM 1413 C CA . LEU A 1 175 ? -8.633 17.281 25.922 1 98.31 175 LEU A CA 1
ATOM 1414 C C . LEU A 1 175 ? -7.977 16.312 26.891 1 98.31 175 LEU A C 1
ATOM 1416 O O . LEU A 1 175 ? -6.918 16.609 27.453 1 98.31 175 LEU A O 1
ATOM 1420 N N . PRO A 1 176 ? -8.641 15.172 27.156 1 98.44 176 PRO A N 1
ATOM 1421 C CA . PRO A 1 176 ? -7.941 14.172 27.969 1 98.44 176 PRO A CA 1
ATOM 1422 C C . PRO A 1 176 ? -6.613 13.734 27.344 1 98.44 176 PRO A C 1
ATOM 1424 O O . PRO A 1 176 ? -6.531 13.539 26.125 1 98.44 176 PRO A O 1
ATOM 1427 N N . VAL A 1 177 ? -5.652 13.531 28.125 1 98.31 177 VAL A N 1
ATOM 1428 C CA . VAL A 1 177 ? -4.324 13.133 27.656 1 98.31 177 VAL A CA 1
ATOM 1429 C C . VAL A 1 177 ? -4.418 11.812 26.891 1 98.31 177 VAL A C 1
ATOM 1431 O O . VAL A 1 177 ? -3.707 11.609 25.906 1 98.31 177 VAL A O 1
ATOM 1434 N N . ALA A 1 178 ? -5.336 10.93 27.297 1 97.12 178 ALA A N 1
ATOM 1435 C CA . ALA A 1 178 ? -5.512 9.625 26.672 1 97.12 178 ALA A CA 1
ATOM 1436 C C . ALA A 1 178 ? -5.953 9.773 25.219 1 97.12 178 ALA A C 1
ATOM 1438 O O . ALA A 1 178 ? -5.754 8.859 24.406 1 97.12 178 ALA A O 1
ATOM 1439 N N . SER A 1 179 ? -6.465 10.953 24.859 1 98.12 179 SER A N 1
ATOM 1440 C CA . SER A 1 179 ? -6.973 11.195 23.5 1 98.12 179 SER A CA 1
ATOM 1441 C C . SER A 1 179 ? -5.852 11.617 22.562 1 98.12 179 SER A C 1
ATOM 1443 O O . SER A 1 179 ? -6.082 11.82 21.359 1 98.12 179 SER A O 1
ATOM 1445 N N . LEU A 1 180 ? -4.629 11.703 23.094 1 97.5 180 LEU A N 1
ATOM 1446 C CA . LEU A 1 180 ? -3.477 12.07 22.281 1 97.5 180 LEU A CA 1
ATOM 1447 C C . LEU A 1 180 ? -2.771 10.836 21.734 1 97.5 180 LEU A C 1
ATOM 1449 O O . LEU A 1 180 ? -1.542 10.805 21.641 1 97.5 180 LEU A O 1
ATOM 1453 N N . ALA A 1 181 ? -3.592 9.836 21.391 1 94.69 181 ALA A N 1
ATOM 1454 C CA . ALA A 1 181 ? -3.029 8.562 20.922 1 94.69 181 ALA A CA 1
ATOM 1455 C C . ALA A 1 181 ? -2.285 8.75 19.609 1 94.69 181 ALA A C 1
ATOM 1457 O O . ALA A 1 181 ? -1.249 8.117 19.375 1 94.69 181 ALA A O 1
ATOM 1458 N N . LEU A 1 182 ? -2.797 9.562 18.734 1 95.38 182 LEU A N 1
ATOM 1459 C CA . LEU A 1 182 ? -2.125 9.805 17.453 1 95.38 182 LEU A CA 1
ATOM 1460 C C . LEU A 1 182 ? -0.783 10.5 17.672 1 95.38 182 LEU A C 1
ATOM 1462 O O . LEU A 1 182 ? 0.215 10.133 17.047 1 95.38 182 LEU A O 1
ATOM 1466 N N . THR A 1 183 ? -0.792 11.516 18.516 1 94.69 183 THR A N 1
ATOM 1467 C CA . THR A 1 183 ? 0.449 12.203 18.844 1 94.69 183 THR A CA 1
ATOM 1468 C C . THR A 1 183 ? 1.484 11.227 19.391 1 94.69 183 THR A C 1
ATOM 1470 O O . THR A 1 183 ? 2.65 11.266 18.984 1 94.69 183 THR A O 1
ATOM 1473 N N . LYS A 1 184 ? 1.073 10.375 20.25 1 92.25 184 LYS A N 1
ATOM 1474 C CA . LYS A 1 184 ? 1.957 9.375 20.828 1 92.25 184 LYS A CA 1
ATOM 1475 C C . LYS A 1 184 ? 2.506 8.438 19.766 1 92.25 184 LYS A C 1
ATOM 1477 O O . LYS A 1 184 ? 3.697 8.117 19.766 1 92.25 184 LYS A O 1
ATOM 1482 N N . ALA A 1 185 ? 1.624 8.031 18.906 1 90.75 185 ALA A N 1
ATOM 1483 C CA . ALA A 1 185 ? 2.041 7.141 17.828 1 90.75 185 ALA A CA 1
ATOM 1484 C C . ALA A 1 185 ? 3.107 7.797 16.953 1 90.75 185 ALA A C 1
ATOM 1486 O O . ALA A 1 185 ? 4.105 7.168 16.594 1 90.75 185 ALA A O 1
ATOM 1487 N N . HIS A 1 186 ? 2.955 9.047 16.594 1 90.44 186 HIS A N 1
ATOM 1488 C CA . HIS A 1 186 ? 3.881 9.758 15.711 1 90.44 186 HIS A CA 1
ATOM 1489 C C . HIS A 1 186 ? 5.227 9.984 16.406 1 90.44 186 HIS A C 1
ATOM 1491 O O . HIS A 1 186 ? 6.27 9.969 15.742 1 90.44 186 HIS A O 1
ATOM 1497 N N . ARG A 1 187 ? 5.211 10.172 17.703 1 85.69 187 ARG A N 1
ATOM 1498 C CA . ARG A 1 187 ? 6.457 10.312 18.438 1 85.69 187 ARG A CA 1
ATOM 1499 C C . ARG A 1 187 ? 7.23 9 18.484 1 85.69 187 ARG A C 1
ATOM 1501 O O . ARG A 1 187 ? 8.461 9 18.484 1 85.69 187 ARG A O 1
ATOM 1508 N N . GLY A 1 188 ? 6.539 7.902 18.484 1 76.75 188 GLY A N 1
ATOM 1509 C CA . GLY A 1 188 ? 7.168 6.594 18.547 1 76.75 188 GLY A CA 1
ATOM 1510 C C . GLY A 1 188 ? 7.855 6.195 17.266 1 76.75 188 GLY A C 1
ATOM 1511 O O . GLY A 1 188 ? 8.789 5.395 17.266 1 76.75 188 GLY A O 1
ATOM 1512 N N . VAL A 1 189 ? 7.34 6.703 16.141 1 71.25 189 VAL A N 1
ATOM 1513 C CA . VAL A 1 189 ? 7.867 6.238 14.867 1 71.25 189 VAL A CA 1
ATOM 1514 C C . VAL A 1 189 ? 8.672 7.352 14.211 1 71.25 189 VAL A C 1
ATOM 1516 O O . VAL A 1 189 ? 9.352 7.121 13.203 1 71.25 189 VAL A O 1
ATOM 1519 N N . GLU A 1 190 ? 8.656 8.57 14.602 1 65.69 190 GLU A N 1
ATOM 1520 C CA . GLU A 1 190 ? 9.109 9.766 13.898 1 65.69 190 GLU A CA 1
ATOM 1521 C C . GLU A 1 190 ? 10.609 9.727 13.656 1 65.69 190 GLU A C 1
ATOM 1523 O O . GLU A 1 190 ? 11.062 9.961 12.531 1 65.69 190 GLU A O 1
ATOM 1528 N N . GLY A 1 191 ? 11.43 9.391 14.602 1 66.69 191 GLY A N 1
ATOM 1529 C CA . GLY A 1 191 ? 12.852 9.523 14.352 1 66.69 191 GLY A CA 1
ATOM 1530 C C . GLY A 1 191 ? 13.352 8.617 13.25 1 66.69 191 GLY A C 1
ATOM 1531 O O . GLY A 1 191 ? 13.859 9.086 12.227 1 66.69 191 GLY A O 1
ATOM 1532 N N . ASP A 1 192 ? 13.094 7.434 13.281 1 73.69 192 ASP A N 1
ATOM 1533 C CA . ASP A 1 192 ? 13.609 6.465 12.312 1 73.69 192 ASP A CA 1
ATOM 1534 C C . ASP A 1 192 ? 12.859 6.551 10.992 1 73.69 192 ASP A C 1
ATOM 1536 O O . ASP A 1 192 ? 13.461 6.484 9.922 1 73.69 192 ASP A O 1
ATOM 1540 N N . HIS A 1 193 ? 11.633 6.895 11.094 1 82.19 193 HIS A N 1
ATOM 1541 C CA . HIS A 1 193 ? 10.797 6.973 9.906 1 82.19 193 HIS A CA 1
ATOM 1542 C C . HIS A 1 193 ? 11.125 8.211 9.078 1 82.19 193 HIS A C 1
ATOM 1544 O O . HIS A 1 193 ? 11.133 8.164 7.852 1 82.19 193 HIS A O 1
ATOM 1550 N N . ARG A 1 194 ? 11.445 9.258 9.789 1 88.94 194 ARG A N 1
ATOM 1551 C CA . ARG A 1 194 ? 11.797 10.492 9.102 1 88.94 194 ARG A CA 1
ATOM 1552 C C . ARG A 1 194 ? 13.141 10.359 8.391 1 88.94 194 ARG A C 1
ATOM 1554 O O . ARG A 1 194 ? 13.273 10.719 7.219 1 88.94 194 ARG A O 1
ATOM 1561 N N . LEU A 1 195 ? 14.008 9.797 9.117 1 91.25 195 LEU A N 1
ATOM 1562 C CA . LEU A 1 195 ? 15.328 9.609 8.523 1 91.25 195 LEU A CA 1
ATOM 1563 C C . LEU A 1 195 ? 15.25 8.695 7.309 1 91.25 195 LEU A C 1
ATOM 1565 O O . LEU A 1 195 ? 15.922 8.93 6.305 1 91.25 195 LEU A O 1
ATOM 1569 N N . ALA A 1 196 ? 14.477 7.703 7.418 1 93 196 ALA A N 1
ATOM 1570 C CA . ALA A 1 196 ? 14.305 6.773 6.301 1 93 196 ALA A CA 1
ATOM 1571 C C . ALA A 1 196 ? 13.711 7.484 5.086 1 93 196 ALA A C 1
ATOM 1573 O O . ALA A 1 196 ? 14.133 7.242 3.953 1 93 196 ALA A O 1
ATOM 1574 N N . ALA A 1 197 ? 12.766 8.352 5.324 1 95.38 197 ALA A N 1
ATOM 1575 C CA . ALA A 1 197 ? 12.141 9.094 4.23 1 95.38 197 ALA A CA 1
ATOM 1576 C C . ALA A 1 197 ? 13.164 9.977 3.52 1 95.38 197 ALA A C 1
ATOM 1578 O O . ALA A 1 197 ? 13.219 10.008 2.287 1 95.38 197 ALA A O 1
ATOM 1579 N N . TRP A 1 198 ? 13.984 10.633 4.27 1 97.31 198 TRP A N 1
ATOM 1580 C CA . TRP A 1 198 ? 15.008 11.484 3.682 1 97.31 198 TRP A CA 1
ATOM 1581 C C . TRP A 1 198 ? 16.047 10.656 2.93 1 97.31 198 TRP A C 1
ATOM 1583 O O . TRP A 1 198 ? 16.453 11.016 1.82 1 97.31 198 TRP A O 1
ATOM 1593 N N . ARG A 1 199 ? 16.406 9.578 3.51 1 96.44 199 ARG A N 1
ATOM 1594 C CA . ARG A 1 199 ? 17.391 8.711 2.879 1 96.44 199 ARG A CA 1
ATOM 1595 C C . ARG A 1 199 ? 16.906 8.211 1.525 1 96.44 199 ARG A C 1
ATOM 1597 O O . ARG A 1 199 ? 17.641 8.258 0.535 1 96.44 199 ARG A O 1
ATOM 1604 N N . VAL A 1 200 ? 15.68 7.773 1.497 1 95.75 200 VAL A N 1
ATOM 1605 C CA . VAL A 1 200 ? 15.172 7.211 0.249 1 95.75 200 VAL A CA 1
ATOM 1606 C C . VAL A 1 200 ? 15.109 8.297 -0.821 1 95.75 200 VAL A C 1
ATOM 1608 O O . VAL A 1 200 ? 15.398 8.039 -1.992 1 95.75 200 VAL A O 1
ATOM 1611 N N . MET A 1 201 ? 14.727 9.508 -0.449 1 97.88 201 MET A N 1
ATOM 1612 C CA . MET A 1 201 ? 14.664 10.594 -1.416 1 97.88 201 MET A CA 1
ATOM 1613 C C . MET A 1 201 ? 16.047 10.953 -1.929 1 97.88 201 MET A C 1
ATOM 1615 O O . MET A 1 201 ? 16.266 11.062 -3.139 1 97.88 201 MET A O 1
ATOM 1619 N N . LEU A 1 202 ? 16.969 11.016 -1.042 1 98.62 202 LEU A N 1
ATOM 1620 C CA . LEU A 1 202 ? 18.297 11.5 -1.397 1 98.62 202 LEU A CA 1
ATOM 1621 C C . LEU A 1 202 ? 19.078 10.422 -2.148 1 98.62 202 LEU A C 1
ATOM 1623 O O . LEU A 1 202 ? 19.891 10.742 -3.031 1 98.62 202 LEU A O 1
ATOM 1627 N N . ASP A 1 203 ? 18.781 9.211 -1.872 1 98.19 203 ASP A N 1
ATOM 1628 C CA . ASP A 1 203 ? 19.578 8.125 -2.426 1 98.19 203 ASP A CA 1
ATOM 1629 C C . ASP A 1 203 ? 18.984 7.613 -3.736 1 98.19 203 ASP A C 1
ATOM 1631 O O . ASP A 1 203 ? 19.703 7.035 -4.559 1 98.19 203 ASP A O 1
ATOM 1635 N N . HIS A 1 204 ? 17.719 7.863 -4.008 1 98.56 204 HIS A N 1
ATOM 1636 C CA . HIS A 1 204 ? 17.125 7.098 -5.098 1 98.56 204 HIS A CA 1
ATOM 1637 C C . HIS A 1 204 ? 16.516 8.016 -6.152 1 98.56 204 HIS A C 1
ATOM 1639 O O . HIS A 1 204 ? 16.25 7.582 -7.273 1 98.56 204 HIS A O 1
ATOM 1645 N N . VAL A 1 205 ? 16.266 9.273 -5.82 1 98.69 205 VAL A N 1
ATOM 1646 C CA . VAL A 1 205 ? 15.727 10.164 -6.84 1 98.69 205 VAL A CA 1
ATOM 1647 C C . VAL A 1 205 ? 16.812 10.523 -7.848 1 98.69 205 VAL A C 1
ATOM 1649 O O . VAL A 1 205 ? 17.859 11.047 -7.473 1 98.69 205 VAL A O 1
ATOM 1652 N N . ALA A 1 206 ? 16.547 10.219 -9.07 1 98 206 ALA A N 1
ATOM 1653 C CA . ALA A 1 206 ? 17.5 10.539 -10.133 1 98 206 ALA A CA 1
ATOM 1654 C C . ALA A 1 206 ? 17.734 12.047 -10.211 1 98 206 ALA A C 1
ATOM 1656 O O . ALA A 1 206 ? 16.812 12.836 -10.008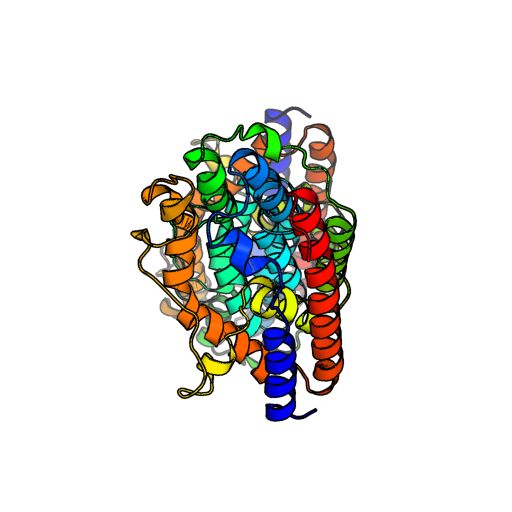 1 98 206 ALA A O 1
ATOM 1657 N N . GLU A 1 207 ? 18.922 12.375 -10.523 1 98.12 207 GLU A N 1
ATOM 1658 C CA . GLU A 1 207 ? 19.281 13.789 -10.625 1 98.12 207 GLU A CA 1
ATOM 1659 C C . GLU A 1 207 ? 18.344 14.531 -11.57 1 98.12 207 GLU A C 1
ATOM 1661 O O . GLU A 1 207 ? 17.969 15.68 -11.305 1 98.12 207 GLU A O 1
ATOM 1666 N N . SER A 1 208 ? 17.922 13.938 -12.617 1 97.62 208 SER A N 1
ATOM 1667 C CA . SER A 1 208 ? 17.078 14.562 -13.633 1 97.62 208 SER A CA 1
ATOM 1668 C C . SER A 1 208 ? 15.703 14.898 -13.078 1 97.62 208 SER A C 1
ATOM 1670 O O . SER A 1 208 ? 14.984 15.727 -13.648 1 97.62 208 SER A O 1
ATOM 1672 N N . ASP A 1 209 ? 15.32 14.32 -11.93 1 98.06 209 ASP A N 1
ATOM 1673 C CA . ASP A 1 209 ? 13.977 14.492 -11.383 1 98.06 209 ASP A CA 1
ATOM 1674 C C . ASP A 1 209 ? 13.977 15.461 -10.211 1 98.06 209 ASP A C 1
ATOM 1676 O O . ASP A 1 209 ? 12.922 15.891 -9.75 1 98.06 209 ASP A O 1
ATOM 1680 N N . ARG A 1 210 ? 15.109 15.812 -9.75 1 98.75 210 ARG A N 1
ATOM 1681 C CA . ARG A 1 210 ? 15.219 16.531 -8.484 1 98.75 210 ARG A CA 1
ATOM 1682 C C . ARG A 1 210 ? 14.625 17.922 -8.586 1 98.75 210 ARG A C 1
ATOM 1684 O O . ARG A 1 210 ? 13.977 18.406 -7.656 1 98.75 210 ARG A O 1
ATOM 1691 N N . VAL A 1 211 ? 14.789 18.547 -9.695 1 98.56 211 VAL A N 1
ATOM 1692 C CA . VAL A 1 211 ? 14.25 19.891 -9.867 1 98.56 211 VAL A CA 1
ATOM 1693 C C . VAL A 1 211 ? 12.727 19.844 -9.828 1 98.56 211 VAL A C 1
ATOM 1695 O O . VAL A 1 211 ? 12.086 20.734 -9.242 1 98.56 211 VAL A O 1
ATOM 1698 N N . ARG A 1 212 ? 12.148 18.859 -10.453 1 98.5 212 ARG A N 1
ATOM 1699 C CA . ARG A 1 212 ? 10.695 18.703 -10.461 1 98.5 212 ARG A CA 1
ATOM 1700 C C . ARG A 1 212 ? 10.172 18.438 -9.047 1 98.5 212 ARG A C 1
ATOM 1702 O O . ARG A 1 212 ? 9.109 18.938 -8.672 1 98.5 212 ARG A O 1
ATOM 1709 N N . VAL A 1 213 ? 10.891 17.703 -8.266 1 98.88 213 VAL A N 1
ATOM 1710 C CA . VAL A 1 213 ? 10.5 17.422 -6.883 1 98.88 213 VAL A CA 1
ATOM 1711 C C . VAL A 1 213 ? 10.531 18.703 -6.066 1 98.88 213 VAL A C 1
ATOM 1713 O O . VAL A 1 213 ? 9.578 19.016 -5.344 1 98.88 213 VAL A O 1
ATOM 1716 N N . VAL A 1 214 ? 11.586 19.469 -6.219 1 98.94 214 VAL A N 1
ATOM 1717 C CA . VAL A 1 214 ? 11.719 20.719 -5.473 1 98.94 214 VAL A CA 1
ATOM 1718 C C . VAL A 1 214 ? 10.602 21.672 -5.863 1 98.94 214 VAL A C 1
ATOM 1720 O O . VAL A 1 214 ? 10.008 22.328 -5 1 98.94 214 VAL A O 1
ATOM 1723 N N . SER A 1 215 ? 10.305 21.719 -7.117 1 98.88 215 SER A N 1
ATOM 1724 C CA . SER A 1 215 ? 9.219 22.562 -7.59 1 98.88 215 SER A CA 1
ATOM 1725 C C . SER A 1 215 ? 7.883 22.156 -6.98 1 98.88 215 SER A C 1
ATOM 1727 O O . SER A 1 215 ? 7.086 23.016 -6.586 1 98.88 215 SER A O 1
ATOM 1729 N N . ALA A 1 216 ? 7.633 20.875 -6.91 1 98.94 216 ALA A N 1
ATOM 1730 C CA . ALA A 1 216 ? 6.402 20.375 -6.301 1 98.94 216 ALA A CA 1
ATOM 1731 C C . ALA A 1 216 ? 6.344 20.719 -4.816 1 98.94 216 ALA A C 1
ATOM 1733 O O . ALA A 1 216 ? 5.281 21.062 -4.293 1 98.94 216 ALA A O 1
ATOM 1734 N N . MET A 1 217 ? 7.508 20.656 -4.137 1 98.88 217 MET A N 1
ATOM 1735 C CA . MET A 1 217 ? 7.578 21.016 -2.721 1 98.88 217 MET A CA 1
ATOM 1736 C C . MET A 1 217 ? 7.258 22.484 -2.506 1 98.88 217 MET A C 1
ATOM 1738 O O . MET A 1 217 ? 6.535 22.844 -1.572 1 98.88 217 MET A O 1
ATOM 1742 N N . ASP A 1 218 ? 7.762 23.266 -3.383 1 98.88 218 ASP A N 1
ATOM 1743 C CA . ASP A 1 218 ? 7.469 24.688 -3.303 1 98.88 218 ASP A CA 1
ATOM 1744 C C . ASP A 1 218 ? 5.984 24.969 -3.516 1 98.88 218 ASP A C 1
ATOM 1746 O O . ASP A 1 218 ? 5.387 25.781 -2.807 1 98.88 218 ASP A O 1
ATOM 1750 N N . GLU A 1 219 ? 5.438 24.328 -4.477 1 98.94 219 GLU A N 1
ATOM 1751 C CA . GLU A 1 219 ? 4.004 24.469 -4.73 1 98.94 219 GLU A CA 1
ATOM 1752 C C . GLU A 1 219 ? 3.188 23.984 -3.537 1 98.94 219 GLU A C 1
ATOM 1754 O O . GLU A 1 219 ? 2.17 24.578 -3.188 1 98.94 219 GLU A O 1
ATOM 1759 N N . ALA A 1 220 ? 3.629 22.891 -2.912 1 98.94 220 ALA A N 1
ATOM 1760 C CA . ALA A 1 220 ? 2.959 22.375 -1.724 1 98.94 220 ALA A CA 1
ATOM 1761 C C . ALA A 1 220 ? 2.926 23.406 -0.611 1 98.94 220 ALA A C 1
ATOM 1763 O O . ALA A 1 220 ? 1.894 23.609 0.036 1 98.94 220 ALA A O 1
ATOM 1764 N N . VAL A 1 221 ? 4.047 24.078 -0.398 1 98.88 221 VAL A N 1
ATOM 1765 C CA . VAL A 1 221 ? 4.121 25.109 0.636 1 98.88 221 VAL A CA 1
ATOM 1766 C C . VAL A 1 221 ? 3.096 26.203 0.351 1 98.88 221 VAL A C 1
ATOM 1768 O O . VAL A 1 221 ? 2.344 26.594 1.242 1 98.88 221 VAL A O 1
ATOM 1771 N N . GLU A 1 222 ? 3.064 26.609 -0.848 1 98.88 222 GLU A N 1
ATOM 1772 C CA . GLU A 1 222 ? 2.166 27.688 -1.233 1 98.88 222 GLU A CA 1
ATOM 1773 C C . GLU A 1 222 ? 0.707 27.297 -1.026 1 98.88 222 GLU A C 1
ATOM 1775 O O . GLU A 1 222 ? -0.076 28.062 -0.464 1 98.88 222 GLU A O 1
ATOM 1780 N N . ARG A 1 223 ? 0.356 26.125 -1.506 1 98.88 223 ARG A N 1
ATOM 1781 C CA . ARG A 1 223 ? -1.021 25.656 -1.383 1 98.88 223 ARG A CA 1
ATOM 1782 C C . ARG A 1 223 ? -1.387 25.422 0.077 1 98.88 223 ARG A C 1
ATOM 1784 O O . ARG A 1 223 ? -2.512 25.688 0.495 1 98.88 223 ARG A O 1
ATOM 1791 N N . TRP A 1 224 ? -0.463 24.891 0.793 1 98.88 224 TRP A N 1
ATOM 1792 C CA . TRP A 1 224 ? -0.679 24.625 2.213 1 98.88 224 TRP A CA 1
ATOM 1793 C C . TRP A 1 224 ? -0.891 25.922 2.98 1 98.88 224 TRP A C 1
ATOM 1795 O O . TRP A 1 224 ? -1.786 26.016 3.826 1 98.88 224 TRP A O 1
ATOM 1805 N N . LEU A 1 225 ? -0.128 26.938 2.723 1 98.75 225 LEU A N 1
ATOM 1806 C CA . LEU A 1 225 ? -0.264 28.234 3.385 1 98.75 225 LEU A CA 1
ATOM 1807 C C . LEU A 1 225 ? -1.629 28.844 3.096 1 98.75 225 LEU A C 1
ATOM 1809 O O . LEU A 1 225 ? -2.271 29.391 3.996 1 98.75 225 LEU A O 1
ATOM 1813 N N . ALA A 1 226 ? -2.006 28.75 1.851 1 98.75 226 ALA A N 1
ATOM 1814 C CA . ALA A 1 226 ? -3.32 29.281 1.484 1 98.75 226 ALA A CA 1
ATOM 1815 C C . ALA A 1 226 ? -4.434 28.516 2.207 1 98.75 226 ALA A C 1
ATOM 1817 O O . ALA A 1 226 ? -5.41 29.125 2.65 1 98.75 226 ALA A O 1
ATOM 1818 N N . TYR A 1 227 ? -4.336 27.266 2.271 1 98.81 227 TYR A N 1
ATOM 1819 C CA . TYR A 1 227 ? -5.262 26.438 3.021 1 98.81 227 TYR A CA 1
ATOM 1820 C C . TYR A 1 227 ? -5.332 26.859 4.48 1 98.81 227 TYR A C 1
ATOM 1822 O O . TYR A 1 227 ? -6.422 27.062 5.023 1 98.81 227 TYR A O 1
ATOM 1830 N N . ARG A 1 228 ? -4.164 27.047 5.105 1 98.38 228 ARG A N 1
ATOM 1831 C CA . ARG A 1 228 ? -4.102 27.438 6.516 1 98.38 228 ARG A CA 1
ATOM 1832 C C . ARG A 1 228 ? -4.652 28.844 6.727 1 98.38 228 ARG A C 1
ATOM 1834 O O . ARG A 1 228 ? -5.246 29.125 7.77 1 98.38 228 ARG A O 1
ATOM 1841 N N . ASP A 1 229 ? -4.473 29.688 5.742 1 98.44 229 ASP A N 1
ATOM 1842 C CA . ASP A 1 229 ? -5.102 31.016 5.797 1 98.44 229 ASP A CA 1
ATOM 1843 C C . ASP A 1 229 ? -6.621 30.891 5.902 1 98.44 229 ASP A C 1
ATOM 1845 O O . ASP A 1 229 ? -7.246 31.547 6.734 1 98.44 229 ASP A O 1
ATOM 1849 N N . ASP A 1 230 ? -7.148 30.047 5.059 1 98.06 230 ASP A N 1
ATOM 1850 C CA . ASP A 1 230 ? -8.594 29.859 5.047 1 98.06 230 ASP A CA 1
ATOM 1851 C C . ASP A 1 230 ? -9.086 29.359 6.402 1 98.06 230 ASP A C 1
ATOM 1853 O O . ASP A 1 230 ? -10.109 29.828 6.91 1 98.06 230 ASP A O 1
ATOM 1857 N N . VAL A 1 231 ? -8.398 28.469 6.969 1 98.44 231 VAL A N 1
ATOM 1858 C CA . VAL A 1 231 ? -8.797 27.891 8.25 1 98.44 231 VAL A CA 1
ATOM 1859 C C . VAL A 1 231 ? -8.703 28.953 9.344 1 98.44 231 VAL A C 1
ATOM 1861 O O . VAL A 1 231 ? -9.617 29.094 10.164 1 98.44 231 VAL A O 1
ATOM 1864 N N . ALA A 1 232 ? -7.598 29.703 9.336 1 98.38 232 ALA A N 1
ATOM 1865 C CA . ALA A 1 232 ? -7.418 30.766 10.32 1 98.38 232 ALA A CA 1
ATOM 1866 C C . ALA A 1 232 ? -8.57 31.766 10.266 1 98.38 232 ALA A C 1
ATOM 1868 O O . ALA A 1 232 ? -9.141 32.125 11.305 1 98.38 232 ALA A O 1
ATOM 1869 N N . HIS A 1 233 ? -8.938 32.125 9.102 1 98 233 HIS A N 1
ATOM 1870 C CA . HIS A 1 233 ? -10.023 33.094 8.938 1 98 233 HIS A CA 1
ATOM 1871 C C . HIS A 1 233 ? -11.359 32.5 9.367 1 98 233 HIS A C 1
ATOM 1873 O O . HIS A 1 233 ? -12.172 33.156 10 1 98 233 HIS A O 1
ATOM 1879 N N . ALA A 1 234 ? -11.562 31.266 9.016 1 97.81 234 ALA A N 1
ATOM 1880 C CA . ALA A 1 234 ? -12.82 30.594 9.312 1 97.81 234 ALA A CA 1
ATOM 1881 C C . ALA A 1 234 ? -13.023 30.453 10.82 1 97.81 234 ALA A C 1
ATOM 1883 O O . ALA A 1 234 ? -14.164 30.422 11.297 1 97.81 234 ALA A O 1
ATOM 1884 N N . VAL A 1 235 ? -11.914 30.422 11.57 1 97.44 235 VAL A N 1
ATOM 1885 C CA . VAL A 1 235 ? -12.055 30.281 13.016 1 97.44 235 VAL A CA 1
ATOM 1886 C C . VAL A 1 235 ? -12 31.641 13.68 1 97.44 235 VAL A C 1
ATOM 1888 O O . VAL A 1 235 ? -11.984 31.75 14.914 1 97.44 235 VAL A O 1
ATOM 1891 N N . GLY A 1 236 ? -11.859 32.688 12.977 1 96.69 236 GLY A N 1
ATOM 1892 C CA . GLY A 1 236 ? -12.008 34.031 13.492 1 96.69 236 GLY A CA 1
ATOM 1893 C C . GLY A 1 236 ? -10.688 34.688 13.781 1 96.69 236 GLY A C 1
ATOM 1894 O O . GLY A 1 236 ? -10.633 35.688 14.508 1 96.69 236 GLY A O 1
ATOM 1895 N N . LEU A 1 237 ? -9.586 34.094 13.195 1 96.31 237 LEU A N 1
ATOM 1896 C CA . LEU A 1 237 ? -8.281 34.719 13.406 1 96.31 237 LEU A CA 1
ATOM 1897 C C . LEU A 1 237 ? -7.98 35.719 12.297 1 96.31 237 LEU A C 1
ATOM 1899 O O . LEU A 1 237 ? -8.352 35.531 11.141 1 96.31 237 LEU A O 1
ATOM 1903 N N . GLU A 1 238 ? -7.457 36.875 12.742 1 89.81 238 GLU A N 1
ATOM 1904 C CA . GLU A 1 238 ? -7.008 37.906 11.805 1 89.81 238 GLU A CA 1
ATOM 1905 C C . GLU A 1 238 ? -5.516 38.188 11.969 1 89.81 238 GLU A C 1
ATOM 1907 O O . GLU A 1 238 ? -4.98 38.094 13.078 1 89.81 238 GLU A O 1
ATOM 1912 N N . ARG A 1 239 ? -4.891 38.312 10.773 1 84.38 239 ARG A N 1
ATOM 1913 C CA . ARG A 1 239 ? -3.463 38.625 10.781 1 84.38 239 ARG A CA 1
ATOM 1914 C C . ARG A 1 239 ? -3.209 40.031 11.289 1 84.38 239 ARG A C 1
ATOM 1916 O O . ARG A 1 239 ? -4.02 40.938 11.07 1 84.38 239 ARG A O 1
ATOM 1923 N N . MET B 1 1 ? -27.047 -11.133 -8.773 1 93.5 1 MET B N 1
ATOM 1924 C CA . MET B 1 1 ? -26.391 -12.273 -8.125 1 93.5 1 MET B CA 1
ATOM 1925 C C . MET B 1 1 ? -26.281 -12.047 -6.617 1 93.5 1 MET B C 1
ATOM 1927 O O . MET B 1 1 ? -25.719 -11.039 -6.172 1 93.5 1 MET B O 1
ATOM 1931 N N . ASP B 1 2 ? -26.969 -12.859 -5.781 1 96.75 2 ASP B N 1
ATOM 1932 C CA . ASP B 1 2 ? -26.906 -12.664 -4.336 1 96.75 2 ASP B CA 1
ATOM 1933 C C . ASP B 1 2 ? -25.594 -13.172 -3.76 1 96.75 2 ASP B C 1
ATOM 1935 O O . ASP B 1 2 ? -24.734 -13.641 -4.5 1 96.75 2 ASP B O 1
ATOM 1939 N N . ARG B 1 3 ? -25.375 -13.016 -2.482 1 97.38 3 ARG B N 1
ATOM 1940 C CA . ARG B 1 3 ? -24.109 -13.312 -1.821 1 97.38 3 ARG B CA 1
ATOM 1941 C C . ARG B 1 3 ? -23.703 -14.773 -2.035 1 97.38 3 ARG B C 1
ATOM 1943 O O . ARG B 1 3 ? -22.547 -15.062 -2.34 1 97.38 3 ARG B O 1
ATOM 1950 N N . ASP B 1 4 ? -24.609 -15.734 -1.841 1 97.56 4 ASP B N 1
ATOM 1951 C CA . ASP B 1 4 ? -24.328 -17.156 -2.018 1 97.56 4 ASP B CA 1
ATOM 1952 C C . ASP B 1 4 ? -24 -17.469 -3.477 1 97.56 4 ASP B C 1
ATOM 1954 O O . ASP B 1 4 ? -23.094 -18.266 -3.758 1 97.56 4 ASP B O 1
ATOM 1958 N N . GLY B 1 5 ? -24.781 -16.922 -4.305 1 98.38 5 GLY B N 1
ATOM 1959 C CA . GLY B 1 5 ? -24.5 -17.094 -5.719 1 98.38 5 GLY B CA 1
ATOM 1960 C C . GLY B 1 5 ? -23.125 -16.562 -6.117 1 98.38 5 GLY B C 1
ATOM 1961 O O . GLY B 1 5 ? -22.438 -17.156 -6.945 1 98.38 5 GLY B O 1
ATOM 1962 N N . PHE B 1 6 ? -22.797 -15.406 -5.609 1 98.75 6 PHE B N 1
ATOM 1963 C CA . PHE B 1 6 ? -21.5 -14.805 -5.844 1 98.75 6 PHE B CA 1
ATOM 1964 C C . PHE B 1 6 ? -20.375 -15.719 -5.367 1 98.75 6 PHE B C 1
ATOM 1966 O O . PHE B 1 6 ? -19.438 -16 -6.113 1 98.75 6 PHE B O 1
ATOM 1973 N N . ARG B 1 7 ? -20.484 -16.25 -4.145 1 98.62 7 ARG B N 1
ATOM 1974 C CA . ARG B 1 7 ? -19.5 -17.172 -3.582 1 98.62 7 ARG B CA 1
ATOM 1975 C C . ARG B 1 7 ? -19.344 -18.406 -4.465 1 98.62 7 ARG B C 1
ATOM 1977 O O . ARG B 1 7 ? -18.219 -18.781 -4.801 1 98.62 7 ARG B O 1
ATOM 1984 N N . GLU B 1 8 ? -20.422 -18.953 -4.883 1 98.69 8 GLU B N 1
ATOM 1985 C CA . GLU B 1 8 ? -20.406 -20.172 -5.691 1 98.69 8 GLU B CA 1
ATOM 1986 C C . GLU B 1 8 ? -19.75 -19.922 -7.051 1 98.69 8 GLU B C 1
ATOM 1988 O O . GLU B 1 8 ? -19 -20.766 -7.543 1 98.69 8 GLU B O 1
ATOM 1993 N N . ALA B 1 9 ? -20.078 -18.828 -7.641 1 98.88 9 ALA B N 1
ATOM 1994 C CA . ALA B 1 9 ? -19.5 -18.5 -8.945 1 98.88 9 ALA B CA 1
ATOM 1995 C C . ALA B 1 9 ? -17.984 -18.344 -8.852 1 98.88 9 ALA B C 1
ATOM 1997 O O . ALA B 1 9 ? -17.266 -18.828 -9.719 1 98.88 9 ALA B O 1
ATOM 1998 N N . LEU B 1 10 ? -17.5 -17.656 -7.836 1 98.81 10 LEU B N 1
ATOM 1999 C CA . LEU B 1 10 ? -16.062 -17.484 -7.641 1 98.81 10 LEU B CA 1
ATOM 2000 C C . LEU B 1 10 ? -15.398 -18.828 -7.383 1 98.81 10 LEU B C 1
ATOM 2002 O O . LEU B 1 10 ? -14.328 -19.109 -7.926 1 98.81 10 LEU B O 1
ATOM 2006 N N . LEU B 1 11 ? -16.078 -19.641 -6.543 1 98.75 11 LEU B N 1
ATOM 2007 C CA . LEU B 1 11 ? -15.539 -20.953 -6.242 1 98.75 11 LEU B CA 1
ATOM 2008 C C . LEU B 1 11 ? -15.438 -21.797 -7.508 1 98.75 11 LEU B C 1
ATOM 2010 O O . LEU B 1 11 ? -14.43 -22.469 -7.727 1 98.75 11 LEU B O 1
ATOM 2014 N N . ARG B 1 12 ? -16.391 -21.766 -8.32 1 98.69 12 ARG B N 1
ATOM 2015 C CA . ARG B 1 12 ? -16.391 -22.531 -9.57 1 98.69 12 ARG B CA 1
ATOM 2016 C C . ARG B 1 12 ? -15.273 -22.062 -10.492 1 98.69 12 ARG B C 1
ATOM 2018 O O . ARG B 1 12 ? -14.633 -22.875 -11.164 1 98.69 12 ARG B O 1
ATOM 2025 N N . ALA B 1 13 ? -15.102 -20.75 -10.555 1 98.81 13 ALA B N 1
ATOM 2026 C CA . ALA B 1 13 ? -13.984 -20.234 -11.344 1 98.81 13 ALA B CA 1
ATOM 2027 C C . ALA B 1 13 ? -12.656 -20.781 -10.836 1 98.81 13 ALA B C 1
ATOM 2029 O O . ALA B 1 13 ? -11.836 -21.266 -11.617 1 98.81 13 ALA B O 1
ATOM 2030 N N . MET B 1 14 ? -12.508 -20.797 -9.5 1 98.56 14 MET B N 1
ATOM 2031 C CA . MET B 1 14 ? -11.258 -21.25 -8.906 1 98.56 14 MET B CA 1
ATOM 2032 C C . MET B 1 14 ? -11.055 -22.734 -9.148 1 98.56 14 MET B C 1
ATOM 2034 O O . MET B 1 14 ? -9.922 -23.203 -9.32 1 98.56 14 MET B O 1
ATOM 2038 N N . GLU B 1 15 ? -12.078 -23.531 -9.18 1 98.56 15 GLU B N 1
ATOM 2039 C CA . GLU B 1 15 ? -12.008 -24.969 -9.383 1 98.56 15 GLU B CA 1
ATOM 2040 C C . GLU B 1 15 ? -11.539 -25.312 -10.797 1 98.56 15 GLU B C 1
ATOM 2042 O O . GLU B 1 15 ? -11.125 -26.438 -11.062 1 98.56 15 GLU B O 1
ATOM 2047 N N . ARG B 1 16 ? -11.602 -24.328 -11.656 1 98.62 16 ARG B N 1
ATOM 2048 C CA . ARG B 1 16 ? -11.133 -24.516 -13.023 1 98.62 16 ARG B CA 1
ATOM 2049 C C . ARG B 1 16 ? -9.656 -24.172 -13.148 1 98.62 16 ARG B C 1
ATOM 2051 O O . ARG B 1 16 ? -9.055 -24.375 -14.211 1 98.62 16 ARG B O 1
ATOM 2058 N N . LYS B 1 17 ? -9.031 -23.672 -12.133 1 98.31 17 LYS B N 1
ATOM 2059 C CA . LYS B 1 17 ? -7.621 -23.312 -12.133 1 98.31 17 LYS B CA 1
ATOM 2060 C C . LYS B 1 17 ? -6.734 -24.547 -11.969 1 98.31 17 LYS B C 1
ATOM 2062 O O . LYS B 1 17 ? -5.957 -24.625 -11.023 1 98.31 17 LYS B O 1
ATOM 2067 N N . VAL B 1 18 ? -6.926 -25.469 -12.867 1 97.88 18 VAL B N 1
ATOM 2068 C CA . VAL B 1 18 ? -6.199 -26.719 -12.945 1 97.88 18 VAL B CA 1
ATOM 2069 C C . VAL B 1 18 ? -5.609 -26.891 -14.344 1 97.88 18 VAL B C 1
ATOM 2071 O O . VAL B 1 18 ? -6.324 -26.781 -15.344 1 97.88 18 VAL B O 1
ATOM 2074 N N . HIS B 1 19 ? -4.383 -27.094 -14.375 1 98 19 HIS B N 1
ATOM 2075 C CA . HIS B 1 19 ? -3.711 -27.234 -15.664 1 98 19 HIS B CA 1
ATOM 2076 C C . HIS B 1 19 ? -3.236 -28.672 -15.883 1 98 19 HIS B C 1
ATOM 2078 O O . HIS B 1 19 ? -2.748 -29.312 -14.953 1 98 19 HIS B O 1
ATOM 2084 N N . TRP B 1 20 ? -3.186 -29.141 -17.078 1 97.5 20 TRP B N 1
ATOM 2085 C CA . TRP B 1 20 ? -2.926 -30.531 -17.406 1 97.5 20 TRP B CA 1
ATOM 2086 C C . TRP B 1 20 ? -1.476 -30.906 -17.109 1 97.5 20 TRP B C 1
ATOM 2088 O O . TRP B 1 20 ? -1.168 -32.062 -16.844 1 97.5 20 TRP B O 1
ATOM 2098 N N . ALA B 1 21 ? -0.605 -29.969 -17.141 1 97.75 21 ALA B N 1
ATOM 2099 C CA . ALA B 1 21 ? 0.824 -30.266 -17.062 1 97.75 21 ALA B CA 1
ATOM 2100 C C . ALA B 1 21 ? 1.312 -30.281 -15.625 1 97.75 21 ALA B C 1
ATOM 2102 O O . ALA B 1 21 ? 2.463 -30.625 -15.352 1 97.75 21 ALA B O 1
ATOM 2103 N N . TRP B 1 22 ? 0.457 -29.875 -14.703 1 95 22 TRP B N 1
ATOM 2104 C CA . TRP B 1 22 ? 0.901 -29.688 -13.32 1 95 22 TRP B CA 1
ATOM 2105 C C . TRP B 1 22 ? 1.464 -31 -12.758 1 95 22 TRP B C 1
ATOM 2107 O O . TRP B 1 22 ? 2.51 -30.984 -12.102 1 95 22 TRP B O 1
ATOM 2117 N N . PRO B 1 23 ? 0.834 -32.125 -13.016 1 95.12 23 PRO B N 1
ATOM 2118 C CA . PRO B 1 23 ? 1.419 -33.375 -12.523 1 95.12 23 PRO B CA 1
ATOM 2119 C C . PRO B 1 23 ? 2.836 -33.625 -13.039 1 95.12 23 PRO B C 1
ATOM 2121 O O . PRO B 1 23 ? 3.672 -34.188 -12.336 1 95.12 23 PRO B O 1
ATOM 2124 N N . SER B 1 24 ? 3.146 -33.188 -14.242 1 96 24 SER B N 1
ATOM 2125 C CA . SER B 1 24 ? 4.484 -33.375 -14.797 1 96 24 SER B CA 1
ATOM 2126 C C . SER B 1 24 ? 5.5 -32.5 -14.07 1 96 24 SER B C 1
ATOM 2128 O O . SER B 1 24 ? 6.656 -32.906 -13.891 1 96 24 SER B O 1
ATOM 2130 N N . PHE B 1 25 ? 5.059 -31.328 -13.617 1 93.88 25 PHE B N 1
ATOM 2131 C CA . PHE B 1 25 ? 5.93 -30.438 -12.875 1 93.88 25 PHE B CA 1
ATOM 2132 C C . PHE B 1 25 ? 6.184 -30.969 -11.469 1 93.88 25 PHE B C 1
ATOM 2134 O O . PHE B 1 25 ? 7.234 -30.703 -10.883 1 93.88 25 PHE B O 1
ATOM 2141 N N . THR B 1 26 ? 5.262 -31.797 -10.969 1 94 26 THR B N 1
ATOM 2142 C CA . THR B 1 26 ? 5.352 -32.219 -9.57 1 94 26 THR B CA 1
ATOM 2143 C C . THR B 1 26 ? 5.848 -33.656 -9.461 1 94 26 THR B C 1
ATOM 2145 O O . THR B 1 26 ? 6.039 -34.156 -8.359 1 94 26 THR B O 1
ATOM 2148 N N . SER B 1 27 ? 6.137 -34.312 -10.578 1 95.25 27 SER B N 1
ATOM 2149 C CA . SER B 1 27 ? 6.57 -35.688 -10.547 1 95.25 27 SER B CA 1
ATOM 2150 C C . SER B 1 27 ? 7.988 -35.844 -11.086 1 95.25 27 SER B C 1
ATOM 2152 O O . SER B 1 27 ? 8.453 -36.969 -11.336 1 95.25 27 SER B O 1
ATOM 2154 N N . GLY B 1 28 ? 8.656 -34.781 -11.375 1 95.31 28 GLY B N 1
ATOM 2155 C CA . GLY B 1 28 ? 10.047 -34.844 -11.812 1 95.31 28 GLY B CA 1
ATOM 2156 C C . GLY B 1 28 ? 10.195 -35.125 -13.297 1 95.31 28 GLY B C 1
ATOM 2157 O O . GLY B 1 28 ? 11.281 -35.5 -13.758 1 95.31 28 GLY B O 1
ATOM 2158 N N . ARG B 1 29 ? 9.125 -34.969 -14 1 96.31 29 ARG B N 1
ATOM 2159 C CA . ARG B 1 29 ? 9.164 -35.281 -15.422 1 96.31 29 ARG B CA 1
ATOM 2160 C C . ARG B 1 29 ? 9.812 -34.156 -16.219 1 96.31 29 ARG B C 1
ATOM 2162 O O . ARG B 1 29 ? 10.328 -34.375 -17.312 1 96.31 29 ARG B O 1
ATOM 2169 N N . VAL B 1 30 ? 9.75 -33 -15.727 1 97.19 30 VAL B N 1
ATOM 2170 C CA . VAL B 1 30 ? 10.422 -31.875 -16.391 1 97.19 30 VAL B CA 1
ATOM 2171 C C . VAL B 1 30 ? 11.922 -31.938 -16.109 1 97.19 30 VAL B C 1
ATOM 2173 O O . VAL B 1 30 ? 12.344 -32.125 -14.969 1 97.19 30 VAL B O 1
ATOM 2176 N N . ALA B 1 31 ? 12.727 -31.859 -17.219 1 96.75 31 ALA B N 1
ATOM 2177 C CA . ALA B 1 31 ? 14.18 -31.844 -17.047 1 96.75 31 ALA B CA 1
ATOM 2178 C C . ALA B 1 31 ? 14.609 -30.656 -16.172 1 96.75 31 ALA B C 1
ATOM 2180 O O . ALA B 1 31 ? 14.125 -29.547 -16.344 1 96.75 31 ALA B O 1
ATOM 2181 N N . LYS B 1 32 ? 15.5 -30.891 -15.18 1 96.19 32 LYS B N 1
ATOM 2182 C CA . LYS B 1 32 ? 15.984 -29.844 -14.281 1 96.19 32 LYS B CA 1
ATOM 2183 C C . LYS B 1 32 ? 16.484 -28.625 -15.062 1 96.19 32 LYS B C 1
ATOM 2185 O O . LYS B 1 32 ? 16.219 -27.484 -14.688 1 96.19 32 LYS B O 1
ATOM 2190 N N . THR B 1 33 ? 17.094 -28.891 -16.203 1 94.94 33 THR B N 1
ATOM 2191 C CA . THR B 1 33 ? 17.719 -27.828 -17 1 94.94 33 THR B CA 1
ATOM 2192 C C . THR B 1 33 ? 16.641 -26.953 -17.641 1 94.94 33 THR B C 1
ATOM 2194 O O . THR B 1 33 ? 16.953 -25.859 -18.141 1 94.94 33 THR B O 1
ATOM 2197 N N . ARG B 1 34 ? 15.422 -27.391 -17.562 1 96.56 34 ARG B N 1
ATOM 2198 C CA . ARG B 1 34 ? 14.344 -26.641 -18.203 1 96.56 34 ARG B CA 1
ATOM 2199 C C . ARG B 1 34 ? 13.453 -25.969 -17.172 1 96.56 34 ARG B C 1
ATOM 2201 O O . ARG B 1 34 ? 12.617 -25.141 -17.531 1 96.56 34 ARG B O 1
ATOM 2208 N N . LEU B 1 35 ? 13.672 -26.203 -15.938 1 96.62 35 LEU B N 1
ATOM 2209 C CA . LEU B 1 35 ? 12.812 -25.688 -14.883 1 96.62 35 LEU B CA 1
ATOM 2210 C C . LEU B 1 35 ? 12.914 -24.172 -14.789 1 96.62 35 LEU B C 1
ATOM 2212 O O . LEU B 1 35 ? 11.969 -23.516 -14.359 1 96.62 35 LEU B O 1
ATOM 2216 N N . HIS B 1 36 ? 14.086 -23.641 -15.188 1 96.19 36 HIS B N 1
ATOM 2217 C CA . HIS B 1 36 ? 14.273 -22.188 -15.102 1 96.19 36 HIS B CA 1
ATOM 2218 C C . HIS B 1 36 ? 13.258 -21.453 -15.961 1 96.19 36 HIS B C 1
ATOM 2220 O O . HIS B 1 36 ? 12.852 -20.328 -15.633 1 96.19 36 HIS B O 1
ATOM 2226 N N . VAL B 1 37 ? 12.758 -22.078 -17.016 1 97.56 37 VAL B N 1
ATOM 2227 C CA . VAL B 1 37 ? 11.773 -21.453 -17.891 1 97.56 37 VAL B CA 1
ATOM 2228 C C . VAL B 1 37 ? 10.5 -21.156 -17.094 1 97.56 37 VAL B C 1
ATOM 2230 O O . VAL B 1 37 ? 9.977 -20.031 -17.141 1 97.56 37 VAL B O 1
ATOM 2233 N N . HIS B 1 38 ? 10.07 -22.156 -16.359 1 97.88 38 HIS B N 1
ATOM 2234 C CA . HIS B 1 38 ? 8.883 -21.984 -15.523 1 97.88 38 HIS B CA 1
ATOM 2235 C C . HIS B 1 38 ? 9.094 -20.906 -14.469 1 97.88 38 HIS B C 1
ATOM 2237 O O . HIS B 1 38 ? 8.266 -20 -14.32 1 97.88 38 HIS B O 1
ATOM 2243 N N . LEU B 1 39 ? 10.211 -20.953 -13.766 1 98.19 39 LEU B N 1
ATOM 2244 C CA . LEU B 1 39 ? 10.477 -20.016 -12.672 1 98.19 39 LEU B CA 1
ATOM 2245 C C . LEU B 1 39 ? 10.656 -18.594 -13.195 1 98.19 39 LEU B C 1
ATOM 2247 O O . LEU B 1 39 ? 10.18 -17.641 -12.57 1 98.19 39 LEU B O 1
ATOM 2251 N N . GLU B 1 40 ? 11.32 -18.469 -14.367 1 98.62 40 GLU B N 1
ATOM 2252 C CA . GLU B 1 40 ? 11.508 -17.156 -14.984 1 98.62 40 GLU B CA 1
ATOM 2253 C C . GLU B 1 40 ? 10.172 -16.531 -15.375 1 98.62 40 GLU B C 1
ATOM 2255 O O . GLU B 1 40 ? 9.953 -15.344 -15.148 1 98.62 40 GLU B O 1
ATOM 2260 N N . GLN B 1 41 ? 9.305 -17.359 -15.945 1 98.75 41 GLN B N 1
ATOM 2261 C CA . GLN B 1 41 ? 8 -16.844 -16.344 1 98.75 41 GLN B CA 1
ATOM 2262 C C . GLN B 1 41 ? 7.164 -16.453 -15.133 1 98.75 41 GLN B C 1
ATOM 2264 O O . GLN B 1 41 ? 6.562 -15.375 -15.117 1 98.75 41 GLN B O 1
ATOM 2269 N N . GLU B 1 42 ? 7.156 -17.281 -14.07 1 98.38 42 GLU B N 1
ATOM 2270 C CA . GLU B 1 42 ? 6.438 -16.953 -12.852 1 98.38 42 GLU B CA 1
ATOM 2271 C C . GLU B 1 42 ? 6.938 -15.625 -12.266 1 98.38 42 GLU B C 1
ATOM 2273 O O . GLU B 1 42 ? 6.137 -14.766 -11.883 1 98.38 42 GLU B O 1
ATOM 2278 N N . TRP B 1 43 ? 8.281 -15.484 -12.227 1 98.62 43 TRP B N 1
ATOM 2279 C CA . TRP B 1 43 ? 8.922 -14.289 -11.695 1 98.62 43 TRP B CA 1
ATOM 2280 C C . TRP B 1 43 ? 8.43 -13.031 -12.406 1 98.62 43 TRP B C 1
ATOM 2282 O O . TRP B 1 43 ? 7.969 -12.086 -11.766 1 98.62 43 TRP B O 1
ATOM 2292 N N . GLU B 1 44 ? 8.438 -13.117 -13.727 1 98.44 44 GLU B N 1
ATOM 2293 C CA . GLU B 1 44 ? 8.203 -11.93 -14.547 1 98.44 44 GLU B CA 1
ATOM 2294 C C . GLU B 1 44 ? 6.711 -11.625 -14.664 1 98.44 44 GLU B C 1
ATOM 2296 O O . GLU B 1 44 ? 6.312 -10.461 -14.742 1 98.44 44 GLU B O 1
ATOM 2301 N N . VAL B 1 45 ? 5.91 -12.625 -14.656 1 98.5 45 VAL B N 1
ATOM 2302 C CA . VAL B 1 45 ? 4.48 -12.438 -14.875 1 98.5 45 VAL B CA 1
ATOM 2303 C C . VAL B 1 45 ? 3.854 -11.766 -13.664 1 98.5 45 VAL B C 1
ATOM 2305 O O . VAL B 1 45 ? 3.074 -10.82 -13.805 1 98.5 45 VAL B O 1
ATOM 2308 N N . TYR B 1 46 ? 4.211 -12.305 -12.43 1 98.19 46 TYR B N 1
ATOM 2309 C CA . TYR B 1 46 ? 3.455 -11.672 -11.359 1 98.19 46 TYR B CA 1
ATOM 2310 C C . TYR B 1 46 ? 4.219 -11.734 -10.039 1 98.19 46 TYR B C 1
ATOM 2312 O O . TYR B 1 46 ? 4 -10.914 -9.148 1 98.19 46 TYR B O 1
ATOM 2320 N N . VAL B 1 47 ? 5.188 -12.688 -9.828 1 98.25 47 VAL B N 1
ATOM 2321 C CA . VAL B 1 47 ? 5.789 -12.875 -8.508 1 98.25 47 VAL B CA 1
ATOM 2322 C C . VAL B 1 47 ? 6.551 -11.617 -8.109 1 98.25 47 VAL B C 1
ATOM 2324 O O . VAL B 1 47 ? 6.367 -11.094 -7.008 1 98.25 47 VAL B O 1
ATOM 2327 N N . ARG B 1 48 ? 7.387 -11.086 -9 1 97.62 48 ARG B N 1
ATOM 2328 C CA . ARG B 1 48 ? 8.211 -9.906 -8.766 1 97.62 48 ARG B CA 1
ATOM 2329 C C . ARG B 1 48 ? 7.359 -8.703 -8.383 1 97.62 48 ARG B C 1
ATOM 2331 O O . ARG B 1 48 ? 7.727 -7.922 -7.504 1 97.62 48 ARG B O 1
ATOM 2338 N N . ASP B 1 49 ? 6.188 -8.594 -9.039 1 97.81 49 ASP B N 1
ATOM 2339 C CA . ASP B 1 49 ? 5.387 -7.379 -8.945 1 97.81 49 ASP B CA 1
ATOM 2340 C C . ASP B 1 49 ? 4.137 -7.609 -8.102 1 97.81 49 ASP B C 1
ATOM 2342 O O . ASP B 1 49 ? 3.27 -6.734 -8.008 1 97.81 49 ASP B O 1
ATOM 2346 N N . PHE B 1 50 ? 4.062 -8.734 -7.492 1 98.5 50 PHE B N 1
ATOM 2347 C CA . PHE B 1 50 ? 2.812 -9.078 -6.828 1 98.5 50 PHE B CA 1
ATOM 2348 C C . PHE B 1 50 ? 2.449 -8.031 -5.777 1 98.5 50 PHE B C 1
ATOM 2350 O O . PHE B 1 50 ? 1.298 -7.598 -5.703 1 98.5 50 PHE B O 1
ATOM 2357 N N . PRO B 1 51 ? 3.406 -7.59 -4.961 1 98.44 51 PRO B N 1
ATOM 2358 C CA . PRO B 1 51 ? 3.025 -6.562 -3.988 1 98.44 51 PRO B CA 1
ATOM 2359 C C . PRO B 1 51 ? 2.453 -5.309 -4.645 1 98.44 51 PRO B C 1
ATOM 2361 O O . PRO B 1 51 ? 1.518 -4.703 -4.117 1 98.44 51 PRO B O 1
ATOM 2364 N N . VAL B 1 52 ? 2.994 -4.957 -5.785 1 98.81 52 VAL B N 1
ATOM 2365 C CA . VAL B 1 52 ? 2.527 -3.768 -6.488 1 98.81 52 VAL B CA 1
ATOM 2366 C C . VAL B 1 52 ? 1.103 -3.988 -6.992 1 98.81 52 VAL B C 1
ATOM 2368 O O . VAL B 1 52 ? 0.271 -3.078 -6.938 1 98.81 52 VAL B O 1
ATOM 2371 N N . LEU B 1 53 ? 0.798 -5.199 -7.465 1 98.88 53 LEU B N 1
ATOM 2372 C CA . LEU B 1 53 ? -0.56 -5.516 -7.895 1 98.88 53 LEU B CA 1
ATOM 2373 C C . LEU B 1 53 ? -1.544 -5.375 -6.738 1 98.88 53 LEU B C 1
ATOM 2375 O O . LEU B 1 53 ? -2.648 -4.859 -6.918 1 98.88 53 LEU B O 1
ATOM 2379 N N . VAL B 1 54 ? -1.112 -5.801 -5.574 1 98.75 54 VAL B N 1
ATOM 2380 C CA . VAL B 1 54 ? -1.942 -5.641 -4.383 1 98.75 54 VAL B CA 1
ATOM 2381 C C . VAL B 1 54 ? -2.121 -4.156 -4.07 1 98.75 54 VAL B C 1
ATOM 2383 O O . VAL B 1 54 ? -3.223 -3.717 -3.732 1 98.75 54 VAL B O 1
ATOM 2386 N N . GLY B 1 55 ? -1.031 -3.414 -4.207 1 98.88 55 GLY B N 1
ATOM 2387 C CA . GLY B 1 55 ? -1.102 -1.978 -3.99 1 98.88 55 GLY B CA 1
ATOM 2388 C C . GLY B 1 55 ? -2.066 -1.28 -4.93 1 98.88 55 GLY B C 1
ATOM 2389 O O . GLY B 1 55 ? -2.756 -0.338 -4.535 1 98.88 55 GLY B O 1
ATOM 2390 N N . ARG B 1 56 ? -2.152 -1.735 -6.145 1 98.94 56 ARG B N 1
ATOM 2391 C CA . ARG B 1 56 ? -3.078 -1.164 -7.117 1 98.94 56 ARG B CA 1
ATOM 2392 C C . ARG B 1 56 ? -4.523 -1.397 -6.699 1 98.94 56 ARG B C 1
ATOM 2394 O O . ARG B 1 56 ? -5.371 -0.511 -6.844 1 98.94 56 ARG B O 1
ATOM 2401 N N . ALA B 1 57 ? -4.789 -2.586 -6.191 1 98.88 57 ALA B N 1
ATOM 2402 C CA . ALA B 1 57 ? -6.121 -2.844 -5.645 1 98.88 57 ALA B CA 1
ATOM 2403 C C . ALA B 1 57 ? -6.414 -1.922 -4.465 1 98.88 57 ALA B C 1
ATOM 2405 O O . ALA B 1 57 ? -7.5 -1.338 -4.379 1 98.88 57 ALA B O 1
ATOM 2406 N N . TYR B 1 58 ? -5.465 -1.729 -3.648 1 98.88 58 TYR B N 1
ATOM 2407 C CA . TYR B 1 58 ? -5.594 -0.93 -2.434 1 98.88 58 TYR B CA 1
ATOM 2408 C C . TYR B 1 58 ? -5.973 0.508 -2.766 1 98.88 58 TYR B C 1
ATOM 2410 O O . TYR B 1 58 ? -6.941 1.042 -2.221 1 98.88 58 TYR B O 1
ATOM 2418 N N . VAL B 1 59 ? -5.281 1.13 -3.686 1 98.81 59 VAL B N 1
ATOM 2419 C CA . VAL B 1 59 ? -5.41 2.57 -3.883 1 98.81 59 VAL B CA 1
ATOM 2420 C C . VAL B 1 59 ? -6.754 2.885 -4.531 1 98.81 59 VAL B C 1
ATOM 2422 O O . VAL B 1 59 ? -7.215 4.027 -4.5 1 98.81 59 VAL B O 1
ATOM 2425 N N . GLN B 1 60 ? -7.453 1.859 -5.031 1 98.31 60 GLN B N 1
ATOM 2426 C CA . GLN B 1 60 ? -8.734 2.078 -5.695 1 98.31 60 GLN B CA 1
ATOM 2427 C C . GLN B 1 60 ? -9.898 1.871 -4.73 1 98.31 60 GLN B C 1
ATOM 2429 O O . GLN B 1 60 ? -11.039 2.211 -5.047 1 98.31 60 GLN B O 1
ATOM 2434 N N . CYS B 1 61 ? -9.625 1.326 -3.609 1 98.5 61 CYS B N 1
ATOM 2435 C CA . CYS B 1 61 ? -10.703 0.825 -2.76 1 98.5 61 CYS B CA 1
ATOM 2436 C C . CYS B 1 61 ? -11.195 1.907 -1.808 1 98.5 61 CYS B C 1
ATOM 2438 O O . CYS B 1 61 ? -10.422 2.426 -0.999 1 98.5 61 CYS B O 1
ATOM 2440 N N . PRO B 1 62 ? -12.469 2.219 -1.803 1 97.25 62 PRO B N 1
ATOM 2441 C CA . PRO B 1 62 ? -13.008 3.24 -0.899 1 97.25 62 PRO B CA 1
ATOM 2442 C C . PRO B 1 62 ? -13.406 2.672 0.462 1 97.25 62 PRO B C 1
ATOM 2444 O O . PRO B 1 62 ? -13.828 3.42 1.346 1 97.25 62 PRO B O 1
ATOM 2447 N N . ILE B 1 63 ? -13.266 1.396 0.673 1 97.56 63 ILE B N 1
ATOM 2448 C CA . ILE B 1 63 ? -13.781 0.736 1.867 1 97.56 63 ILE B CA 1
ATOM 2449 C C . ILE B 1 63 ? -12.633 0.442 2.832 1 97.56 63 ILE B C 1
ATOM 2451 O O . ILE B 1 63 ? -11.781 -0.403 2.551 1 97.56 63 ILE B O 1
ATOM 2455 N N . ALA B 1 64 ? -12.672 1.031 3.992 1 96.5 64 ALA B N 1
ATOM 2456 C CA . ALA B 1 64 ? -11.57 0.986 4.953 1 96.5 64 ALA B CA 1
ATOM 2457 C C . ALA B 1 64 ? -11.273 -0.45 5.371 1 96.5 64 ALA B C 1
ATOM 2459 O O . ALA B 1 64 ? -10.109 -0.845 5.461 1 96.5 64 ALA B O 1
ATOM 2460 N N . ALA B 1 65 ? -12.305 -1.229 5.617 1 95.56 65 ALA B N 1
ATOM 2461 C CA . ALA B 1 65 ? -12.109 -2.602 6.07 1 95.56 65 ALA B CA 1
ATOM 2462 C C . ALA B 1 65 ? -11.352 -3.422 5.031 1 95.56 65 ALA B C 1
ATOM 2464 O O . ALA B 1 65 ? -10.484 -4.234 5.379 1 95.56 65 ALA B O 1
ATOM 2465 N N . VAL B 1 66 ? -11.688 -3.205 3.779 1 97.94 66 VAL B N 1
ATOM 2466 C CA . VAL B 1 66 ? -11.008 -3.9 2.689 1 97.94 66 VAL B CA 1
ATOM 2467 C C . VAL B 1 66 ? -9.57 -3.395 2.568 1 97.94 66 VAL B C 1
ATOM 2469 O O . VAL B 1 66 ? -8.641 -4.188 2.43 1 97.94 66 VAL B O 1
ATOM 2472 N N . ARG B 1 67 ? -9.391 -2.1 2.688 1 98.5 67 ARG B N 1
ATOM 2473 C CA . ARG B 1 67 ? -8.062 -1.506 2.59 1 98.5 67 ARG B CA 1
ATOM 2474 C C . ARG B 1 67 ? -7.137 -2.049 3.676 1 98.5 67 ARG B C 1
ATOM 2476 O O . ARG B 1 67 ? -5.953 -2.287 3.43 1 98.5 67 ARG B O 1
ATOM 2483 N N . ARG B 1 68 ? -7.641 -2.27 4.844 1 97.25 68 ARG B N 1
ATOM 2484 C CA . ARG B 1 68 ? -6.816 -2.777 5.934 1 97.25 68 ARG B CA 1
ATOM 2485 C C . ARG B 1 68 ? -6.289 -4.172 5.621 1 97.25 68 ARG B C 1
ATOM 2487 O O . ARG B 1 68 ? -5.121 -4.469 5.867 1 97.25 68 ARG B O 1
ATOM 2494 N N . GLU B 1 69 ? -7.156 -4.992 5.051 1 96.56 69 GLU B N 1
ATOM 2495 C CA . GLU B 1 69 ? -6.73 -6.328 4.656 1 96.56 69 GLU B CA 1
ATOM 2496 C C . GLU B 1 69 ? -5.684 -6.273 3.547 1 96.56 69 GLU B C 1
ATOM 2498 O O . GLU B 1 69 ? -4.688 -6.996 3.586 1 96.56 69 GLU B O 1
ATOM 2503 N N . LEU B 1 70 ? -5.93 -5.402 2.578 1 98 70 LEU B N 1
ATOM 2504 C CA . LEU B 1 70 ? -5.004 -5.266 1.459 1 98 70 LEU B CA 1
ATOM 2505 C C . LEU B 1 70 ? -3.672 -4.688 1.924 1 98 70 LEU B C 1
ATOM 2507 O O . LEU B 1 70 ? -2.611 -5.113 1.459 1 98 70 LEU B O 1
ATOM 2511 N N . ALA B 1 71 ? -3.734 -3.76 2.836 1 98.25 71 ALA B N 1
ATOM 2512 C CA . ALA B 1 71 ? -2.52 -3.156 3.375 1 98.25 71 ALA B CA 1
ATOM 2513 C C . ALA B 1 71 ? -1.669 -4.191 4.102 1 98.25 71 ALA B C 1
ATOM 2515 O O . ALA B 1 71 ? -0.442 -4.199 3.975 1 98.25 71 ALA B O 1
ATOM 2516 N N . GLU B 1 72 ? -2.309 -5.012 4.887 1 96.31 72 GLU B N 1
ATOM 2517 C CA . GLU B 1 72 ? -1.593 -6.07 5.594 1 96.31 72 GLU B CA 1
ATOM 2518 C C . GLU B 1 72 ? -0.935 -7.039 4.617 1 96.31 72 GLU B C 1
ATOM 2520 O O . GLU B 1 72 ? 0.228 -7.414 4.789 1 96.31 72 GLU B O 1
ATOM 2525 N N . ASN B 1 73 ? -1.688 -7.406 3.635 1 95.81 73 ASN B N 1
ATOM 2526 C CA . ASN B 1 73 ? -1.166 -8.297 2.604 1 95.81 73 ASN B CA 1
ATOM 2527 C C . ASN B 1 73 ? 0.029 -7.68 1.882 1 95.81 73 ASN B C 1
ATOM 2529 O O . ASN B 1 73 ? 1.081 -8.312 1.764 1 95.81 73 ASN B O 1
ATOM 2533 N N . LEU B 1 74 ? -0.121 -6.457 1.453 1 97.75 74 LEU B N 1
ATOM 2534 C CA . LEU B 1 74 ? 0.927 -5.727 0.75 1 97.75 74 LEU B CA 1
ATOM 2535 C C . LEU B 1 74 ? 2.193 -5.645 1.595 1 97.75 74 LEU B C 1
ATOM 2537 O O . LEU B 1 74 ? 3.293 -5.898 1.099 1 97.75 74 LEU B O 1
ATOM 2541 N N . TYR B 1 75 ? 2.035 -5.34 2.84 1 97.19 75 TYR B N 1
ATOM 2542 C CA . TYR B 1 75 ? 3.168 -5.199 3.746 1 97.19 75 TYR B CA 1
ATOM 2543 C C . TYR B 1 75 ? 3.932 -6.512 3.873 1 97.19 75 TYR B C 1
ATOM 2545 O O . TYR B 1 75 ? 5.16 -6.535 3.777 1 97.19 75 TYR B O 1
ATOM 2553 N N . GLU B 1 76 ? 3.174 -7.531 4.078 1 95.75 76 GLU B N 1
ATOM 2554 C CA . GLU B 1 76 ? 3.814 -8.836 4.215 1 95.75 76 GLU B CA 1
ATOM 2555 C C . GLU B 1 76 ? 4.52 -9.242 2.922 1 95.75 76 GLU B C 1
ATOM 2557 O O . GLU B 1 76 ? 5.676 -9.664 2.947 1 95.75 76 GLU B O 1
ATOM 2562 N N . GLU B 1 77 ? 3.871 -9.086 1.785 1 96.44 77 GLU B N 1
ATOM 2563 C CA . GLU B 1 77 ? 4.453 -9.461 0.501 1 96.44 77 GLU B CA 1
ATOM 2564 C C . GLU B 1 77 ? 5.707 -8.648 0.198 1 96.44 77 GLU B C 1
ATOM 2566 O O . GLU B 1 77 ? 6.688 -9.18 -0.323 1 96.44 77 GLU B O 1
ATOM 2571 N N . GLU B 1 78 ? 5.672 -7.379 0.551 1 97.94 78 GLU B N 1
ATOM 2572 C CA . GLU B 1 78 ? 6.727 -6.445 0.177 1 97.94 78 GLU B CA 1
ATOM 2573 C C . GLU B 1 78 ? 7.898 -6.508 1.154 1 97.94 78 GLU B C 1
ATOM 2575 O O . GLU B 1 78 ? 9.039 -6.211 0.79 1 97.94 78 GLU B O 1
ATOM 2580 N N . THR B 1 79 ? 7.613 -6.969 2.43 1 96.94 79 THR B N 1
ATOM 2581 C CA . THR B 1 79 ? 8.664 -6.809 3.426 1 96.94 79 THR B CA 1
ATOM 2582 C C . THR B 1 79 ? 8.891 -8.109 4.191 1 96.94 79 THR B C 1
ATOM 2584 O O . THR B 1 79 ? 9.953 -8.32 4.773 1 96.94 79 THR B O 1
ATOM 2587 N N . GLY B 1 80 ? 7.863 -8.93 4.285 1 95.56 80 GLY B N 1
ATOM 2588 C CA . GLY B 1 80 ? 7.914 -10.086 5.164 1 95.56 80 GLY B CA 1
ATOM 2589 C C . GLY B 1 80 ? 7.863 -9.727 6.637 1 95.56 80 GLY B C 1
ATOM 2590 O O . GLY B 1 80 ? 8.266 -10.516 7.492 1 95.56 80 GLY B O 1
ATOM 2591 N N . GLY B 1 81 ? 7.395 -8.578 6.934 1 93.56 81 GLY B N 1
ATOM 2592 C CA . GLY B 1 81 ? 7.555 -8.016 8.266 1 93.56 81 GLY B CA 1
ATOM 2593 C C . GLY B 1 81 ? 6.652 -8.656 9.297 1 93.56 81 GLY B C 1
ATOM 2594 O O . GLY B 1 81 ? 6.852 -8.477 10.5 1 93.56 81 GLY B O 1
ATOM 2595 N N . LEU B 1 82 ? 5.68 -9.367 8.875 1 91.12 82 LEU B N 1
ATOM 2596 C CA . LEU B 1 82 ? 4.762 -9.992 9.812 1 91.12 82 LEU B CA 1
ATOM 2597 C C . LEU B 1 82 ? 5.168 -11.438 10.086 1 91.12 82 LEU B C 1
ATOM 2599 O O . LEU B 1 82 ? 5.086 -11.906 11.227 1 91.12 82 LEU B O 1
ATOM 2603 N N . HIS B 1 83 ? 5.641 -12.133 9.039 1 88.19 83 HIS B N 1
ATOM 2604 C CA . HIS B 1 83 ? 5.816 -13.57 9.211 1 88.19 83 HIS B CA 1
ATOM 2605 C C . HIS B 1 83 ? 7.121 -14.039 8.578 1 88.19 83 HIS B C 1
ATOM 2607 O O . HIS B 1 83 ? 7.945 -14.672 9.234 1 88.19 83 HIS B O 1
ATOM 2613 N N . ALA B 1 84 ? 7.41 -13.633 7.328 1 89.38 84 ALA B N 1
ATOM 2614 C CA . ALA B 1 84 ? 8.43 -14.289 6.508 1 89.38 84 ALA B CA 1
ATOM 2615 C C . ALA B 1 84 ? 9.812 -13.703 6.777 1 89.38 84 ALA B C 1
ATOM 2617 O O . ALA B 1 84 ? 10.828 -14.336 6.484 1 89.38 84 ALA B O 1
ATOM 2618 N N . GLY B 1 85 ? 9.836 -12.469 7.262 1 93.25 85 GLY B N 1
ATOM 2619 C CA . GLY B 1 85 ? 11.094 -11.812 7.586 1 93.25 85 GLY B CA 1
ATOM 2620 C C . GLY B 1 85 ? 11.781 -11.219 6.375 1 93.25 85 GLY B C 1
ATOM 2621 O O . GLY B 1 85 ? 12.68 -10.383 6.512 1 93.25 85 GLY B O 1
ATOM 2622 N N . LYS B 1 86 ? 11.359 -11.648 5.18 1 96.25 86 LYS B N 1
ATOM 2623 C CA . LYS B 1 86 ? 11.891 -11.125 3.924 1 96.25 86 LYS B CA 1
ATOM 2624 C C . LYS B 1 86 ? 10.773 -10.961 2.889 1 96.25 86 LYS B C 1
ATOM 2626 O O . LYS B 1 86 ? 9.75 -11.641 2.957 1 96.25 86 LYS B O 1
ATOM 2631 N N . PRO B 1 87 ? 11.078 -10.062 1.925 1 97.38 87 PRO B N 1
ATOM 2632 C CA . PRO B 1 87 ? 10.094 -9.906 0.852 1 97.38 87 PRO B CA 1
ATOM 2633 C C . PRO B 1 87 ? 9.812 -11.219 0.112 1 97.38 87 PRO B C 1
ATOM 2635 O O . PRO B 1 87 ? 10.742 -11.977 -0.174 1 97.38 87 PRO B O 1
ATOM 2638 N N . HIS B 1 88 ? 8.562 -11.453 -0.241 1 97.06 88 HIS B N 1
ATOM 2639 C CA . HIS B 1 88 ? 8.172 -12.703 -0.886 1 97.06 88 HIS B CA 1
ATOM 2640 C C . HIS B 1 88 ? 8.867 -12.867 -2.23 1 97.06 88 HIS B C 1
ATOM 2642 O O . HIS B 1 88 ? 9.312 -13.969 -2.57 1 97.06 88 HIS B O 1
ATOM 2648 N N . PRO B 1 89 ? 9.016 -11.812 -3.064 1 97.62 89 PRO B N 1
ATOM 2649 C CA . PRO B 1 89 ? 9.773 -11.992 -4.305 1 97.62 89 PRO B CA 1
ATOM 2650 C C . PRO B 1 89 ? 11.211 -12.445 -4.059 1 97.62 89 PRO B C 1
ATOM 2652 O O . PRO B 1 89 ? 11.742 -13.266 -4.805 1 97.62 89 PRO B O 1
ATOM 2655 N N . GLU B 1 90 ? 11.781 -11.938 -3.01 1 97.5 90 GLU B N 1
ATOM 2656 C CA . GLU B 1 90 ? 13.141 -12.367 -2.684 1 97.5 90 GLU B CA 1
ATOM 2657 C C . GLU B 1 90 ? 13.164 -13.836 -2.26 1 97.5 90 GLU B C 1
ATOM 2659 O O . GLU B 1 90 ? 14.078 -14.578 -2.631 1 97.5 90 GLU B O 1
ATOM 2664 N N . LEU B 1 91 ? 12.203 -14.203 -1.485 1 98 91 LEU B N 1
ATOM 2665 C CA . LEU B 1 91 ? 12.109 -15.602 -1.059 1 98 91 LEU B CA 1
ATOM 2666 C C . LEU B 1 91 ? 11.922 -16.516 -2.256 1 98 91 LEU B C 1
ATOM 2668 O O . LEU B 1 91 ? 12.422 -17.641 -2.266 1 98 91 LEU B O 1
ATOM 2672 N N . PHE B 1 92 ? 11.18 -16.078 -3.279 1 98.25 92 PHE B N 1
ATOM 2673 C CA . PHE B 1 92 ? 10.992 -16.859 -4.492 1 98.25 92 PHE B CA 1
ATOM 2674 C C . PHE B 1 92 ? 12.328 -17.172 -5.152 1 98.25 92 PHE B C 1
ATOM 2676 O O . PHE B 1 92 ? 12.547 -18.281 -5.637 1 98.25 92 PHE B O 1
ATOM 2683 N N . LEU B 1 93 ? 13.273 -16.266 -5.098 1 98.25 93 LEU B N 1
ATOM 2684 C CA . LEU B 1 93 ? 14.547 -16.422 -5.793 1 98.25 93 LEU B CA 1
ATOM 2685 C C . LEU B 1 93 ? 15.438 -17.422 -5.086 1 98.25 93 LEU B C 1
ATOM 2687 O O . LEU B 1 93 ? 16.469 -17.828 -5.621 1 98.25 93 LEU B O 1
ATOM 2691 N N . GLU B 1 94 ? 15.016 -17.891 -3.939 1 98.19 94 GLU B N 1
ATOM 2692 C CA . GLU B 1 94 ? 15.742 -18.953 -3.27 1 98.19 94 GLU B CA 1
ATOM 2693 C C . GLU B 1 94 ? 15.531 -20.297 -3.977 1 98.19 94 GLU B C 1
ATOM 2695 O O . GLU B 1 94 ? 16.328 -21.219 -3.809 1 98.19 94 GLU B O 1
ATOM 2700 N N . TYR B 1 95 ? 14.422 -20.391 -4.758 1 98.25 95 TYR B N 1
ATOM 2701 C CA . TYR B 1 95 ? 14.195 -21.594 -5.535 1 98.25 95 TYR B CA 1
ATOM 2702 C C . TYR B 1 95 ? 15.266 -21.766 -6.609 1 98.25 95 TYR B C 1
ATOM 2704 O O . TYR B 1 95 ? 16.047 -22.719 -6.578 1 98.25 95 TYR B O 1
ATOM 2712 N N . PRO B 1 96 ? 15.328 -20.781 -7.559 1 98.19 96 PRO B N 1
ATOM 2713 C CA . PRO B 1 96 ? 16.375 -20.938 -8.57 1 98.19 96 PRO B CA 1
ATOM 2714 C C . PRO B 1 96 ? 17.781 -20.922 -7.98 1 98.19 96 PRO B C 1
ATOM 2716 O O . PRO B 1 96 ? 18.672 -21.625 -8.461 1 98.19 96 PRO B O 1
ATOM 2719 N N . ARG B 1 97 ? 18.047 -20.125 -6.934 1 98.31 97 ARG B N 1
ATOM 2720 C CA . ARG B 1 97 ? 19.359 -20.125 -6.281 1 98.31 97 ARG B CA 1
ATOM 2721 C C . ARG B 1 97 ? 19.703 -21.5 -5.738 1 98.31 97 ARG B C 1
ATOM 2723 O O . ARG B 1 97 ? 20.812 -22.016 -5.977 1 98.31 97 ARG B O 1
ATOM 2730 N N . GLY B 1 98 ? 18.797 -22.109 -5.027 1 98.31 98 GLY B N 1
ATOM 2731 C CA . GLY B 1 98 ? 19 -23.422 -4.434 1 98.31 98 GLY B CA 1
ATOM 2732 C C . GLY B 1 98 ? 19.172 -24.531 -5.461 1 98.31 98 GLY B C 1
ATOM 2733 O O . GLY B 1 98 ? 19.797 -25.547 -5.184 1 98.31 98 GLY B O 1
ATOM 2734 N N . LEU B 1 99 ? 18.625 -24.312 -6.664 1 98.06 99 LEU B N 1
ATOM 2735 C CA . LEU B 1 99 ? 18.719 -25.297 -7.738 1 98.06 99 LEU B CA 1
ATOM 2736 C C . LEU B 1 99 ? 19.984 -25.094 -8.555 1 98.06 99 LEU B C 1
ATOM 2738 O O . LEU B 1 99 ? 20.281 -25.859 -9.469 1 98.06 99 LEU B O 1
ATOM 2742 N N . GLY B 1 100 ? 20.719 -23.984 -8.227 1 97.56 100 GLY B N 1
ATOM 2743 C CA . GLY B 1 100 ? 21.984 -23.734 -8.891 1 97.56 100 GLY B CA 1
ATOM 2744 C C . GLY B 1 100 ? 21.828 -22.984 -10.203 1 97.56 100 GLY B C 1
ATOM 2745 O O . GLY B 1 100 ? 22.719 -23.031 -11.062 1 97.56 100 GLY B O 1
ATOM 2746 N N . PHE B 1 101 ? 20.688 -22.359 -10.336 1 97.19 101 PHE B N 1
ATOM 2747 C CA . PHE B 1 101 ? 20.469 -21.609 -11.562 1 97.19 101 PHE B CA 1
ATOM 2748 C C . PHE B 1 101 ? 21.188 -20.266 -11.508 1 97.19 101 PHE B C 1
ATOM 2750 O O . PHE B 1 101 ? 21.516 -19.766 -10.422 1 97.19 101 PHE B O 1
ATOM 2757 N N . ASP B 1 102 ? 21.484 -19.75 -12.695 1 96.88 102 ASP B N 1
ATOM 2758 C CA . ASP B 1 102 ? 22.031 -18.406 -12.828 1 96.88 102 ASP B CA 1
ATOM 2759 C C . ASP B 1 102 ? 20.953 -17.344 -12.586 1 96.88 102 ASP B C 1
ATOM 2761 O O . ASP B 1 102 ? 20.078 -17.141 -13.43 1 96.88 102 ASP B O 1
ATOM 2765 N N . LEU B 1 103 ? 21.094 -16.609 -11.562 1 97.25 103 LEU B N 1
ATOM 2766 C CA . LEU B 1 103 ? 20.047 -15.664 -11.156 1 97.25 103 LEU B CA 1
ATOM 2767 C C . LEU B 1 103 ? 20 -14.469 -12.102 1 97.25 103 LEU B C 1
ATOM 2769 O O . LEU B 1 103 ? 19.016 -13.734 -12.133 1 97.25 103 LEU B O 1
ATOM 2773 N N . SER B 1 104 ? 21.062 -14.164 -12.844 1 97.25 104 SER B N 1
ATOM 2774 C CA . SER B 1 104 ? 21.031 -13.07 -13.805 1 97.25 104 SER B CA 1
ATOM 2775 C C . SER B 1 104 ? 19.969 -13.297 -14.875 1 97.25 104 SER B C 1
ATOM 2777 O O . SER B 1 104 ? 19.547 -12.352 -15.547 1 97.25 104 SER B O 1
ATOM 2779 N N . ARG B 1 105 ? 19.484 -14.555 -15 1 95.38 105 ARG B N 1
ATOM 2780 C CA . ARG B 1 105 ? 18.453 -14.906 -15.961 1 95.38 105 ARG B CA 1
ATOM 2781 C C . ARG B 1 105 ? 17.125 -14.227 -15.609 1 95.38 105 ARG B C 1
ATOM 2783 O O . ARG B 1 105 ? 16.25 -14.078 -16.469 1 95.38 105 ARG B O 1
ATOM 2790 N N . PHE B 1 106 ? 17.047 -13.82 -14.398 1 97 106 PHE B N 1
ATOM 2791 C CA . PHE B 1 106 ? 15.781 -13.273 -13.922 1 97 106 PHE B CA 1
ATOM 2792 C C . PHE B 1 106 ? 15.766 -11.758 -14.031 1 97 106 PHE B C 1
ATOM 2794 O O . PHE B 1 106 ? 14.75 -11.117 -13.766 1 97 106 PHE B O 1
ATOM 2801 N N . ASP B 1 107 ? 16.828 -11.148 -14.461 1 94.19 107 ASP B N 1
ATOM 2802 C CA . ASP B 1 107 ? 16.922 -9.695 -14.586 1 94.19 107 ASP B CA 1
ATOM 2803 C C . ASP B 1 107 ? 16.125 -9.195 -15.797 1 94.19 107 ASP B C 1
ATOM 2805 O O . ASP B 1 107 ? 15.547 -8.109 -15.766 1 94.19 107 ASP B O 1
ATOM 2809 N N . ARG B 1 108 ? 16.172 -9.93 -16.938 1 91.12 108 ARG B N 1
ATOM 2810 C CA . ARG B 1 108 ? 15.445 -9.609 -18.156 1 91.12 108 ARG B CA 1
ATOM 2811 C C . ARG B 1 108 ? 14.828 -10.867 -18.766 1 91.12 108 ARG B C 1
ATOM 2813 O O . ARG B 1 108 ? 15.453 -11.531 -19.594 1 91.12 108 ARG B O 1
ATOM 2820 N N . VAL B 1 109 ? 13.609 -11.148 -18.375 1 97.31 109 VAL B N 1
ATOM 2821 C CA . VAL B 1 109 ? 12.906 -12.336 -18.844 1 97.31 109 VAL B CA 1
ATOM 2822 C C . VAL B 1 109 ? 12.039 -11.984 -20.047 1 97.31 109 VAL B C 1
ATOM 2824 O O . VAL B 1 109 ? 11.312 -10.984 -20.031 1 97.31 109 VAL B O 1
ATOM 2827 N N . GLU B 1 110 ? 12.234 -12.672 -21.141 1 97.38 110 GLU B N 1
ATOM 2828 C CA . GLU B 1 110 ? 11.312 -12.57 -22.266 1 97.38 110 GLU B CA 1
ATOM 2829 C C . GLU B 1 110 ? 10.062 -13.414 -22.047 1 97.38 110 GLU B C 1
ATOM 2831 O O . GLU B 1 110 ? 10.148 -14.641 -21.938 1 97.38 110 GLU B O 1
ATOM 2836 N N . LEU B 1 111 ? 8.992 -12.781 -21.969 1 98.56 111 LEU B N 1
ATOM 2837 C CA . LEU B 1 111 ? 7.738 -13.484 -21.703 1 98.56 111 LEU B CA 1
ATOM 2838 C C . LEU B 1 111 ? 7.285 -14.281 -22.922 1 98.56 111 LEU B C 1
ATOM 2840 O O . LEU B 1 111 ? 7.391 -13.797 -24.062 1 98.56 111 LEU B O 1
ATOM 2844 N N . LEU B 1 112 ? 6.824 -15.477 -22.656 1 98.69 112 LEU B N 1
ATOM 2845 C CA . LEU B 1 112 ? 6.105 -16.219 -23.688 1 98.69 112 LEU B CA 1
ATOM 2846 C C . LEU B 1 112 ? 4.801 -15.523 -24.047 1 98.69 112 LEU B C 1
ATOM 2848 O O . LEU B 1 112 ? 4.277 -14.727 -23.266 1 98.69 112 LEU B O 1
ATOM 2852 N N . PRO B 1 113 ? 4.273 -15.805 -25.234 1 98.62 113 PRO B N 1
ATOM 2853 C CA . PRO B 1 113 ? 3.092 -15.062 -25.688 1 98.62 113 PRO B CA 1
ATOM 2854 C C . PRO B 1 113 ? 1.92 -15.172 -24.719 1 98.62 113 PRO B C 1
ATOM 2856 O O . PRO B 1 113 ? 1.299 -14.164 -24.375 1 98.62 113 PRO B O 1
ATOM 2859 N N . GLY B 1 114 ? 1.611 -16.375 -24.25 1 98.62 114 GLY B N 1
ATOM 2860 C CA . GLY B 1 114 ? 0.541 -16.531 -23.281 1 98.62 114 GLY B CA 1
ATOM 2861 C C . GLY B 1 114 ? 0.817 -15.836 -21.953 1 98.62 114 GLY B C 1
ATOM 2862 O O . GLY B 1 114 ? -0.094 -15.281 -21.344 1 98.62 114 GLY B O 1
ATOM 2863 N N . ALA B 1 115 ? 2.086 -15.859 -21.516 1 98.62 115 ALA B N 1
ATOM 2864 C CA . ALA B 1 115 ? 2.496 -15.164 -20.297 1 98.62 115 ALA B CA 1
ATOM 2865 C C . ALA B 1 115 ? 2.311 -13.656 -20.438 1 98.62 115 ALA B C 1
ATOM 2867 O O . ALA B 1 115 ? 1.819 -12.992 -19.516 1 98.62 115 ALA B O 1
ATOM 2868 N N . ALA B 1 116 ? 2.674 -13.164 -21.609 1 98.75 116 ALA B N 1
ATOM 2869 C CA . ALA B 1 116 ? 2.531 -11.742 -21.875 1 98.75 116 ALA B CA 1
ATOM 2870 C C . ALA B 1 116 ? 1.066 -11.312 -21.828 1 98.75 116 ALA B C 1
ATOM 2872 O O . ALA B 1 116 ? 0.735 -10.258 -21.297 1 98.75 116 ALA B O 1
ATOM 2873 N N . ARG B 1 117 ? 0.191 -12.109 -22.375 1 98.81 117 ARG B N 1
ATOM 2874 C CA . ARG B 1 117 ? -1.237 -11.812 -22.375 1 98.81 117 ARG B CA 1
ATOM 2875 C C . ARG B 1 117 ? -1.812 -11.875 -20.969 1 98.81 117 ARG B C 1
ATOM 2877 O O . ARG B 1 117 ? -2.654 -11.055 -20.594 1 98.81 117 ARG B O 1
ATOM 2884 N N . TYR B 1 118 ? -1.366 -12.859 -20.219 1 98.88 118 TYR B N 1
ATOM 2885 C CA . TYR B 1 118 ? -1.833 -12.969 -18.828 1 98.88 118 TYR B CA 1
ATOM 2886 C C . TYR B 1 118 ? -1.337 -11.789 -18 1 98.88 118 TYR B C 1
ATOM 2888 O O . TYR B 1 118 ? -2.102 -11.203 -17.234 1 98.88 118 TYR B O 1
ATOM 2896 N N . ARG B 1 119 ? -0.068 -11.445 -18.172 1 98.88 119 ARG B N 1
ATOM 2897 C CA . ARG B 1 119 ? 0.478 -10.273 -17.469 1 98.88 119 ARG B CA 1
ATOM 2898 C C . ARG B 1 119 ? -0.295 -9.016 -17.844 1 98.88 119 ARG B C 1
ATOM 2900 O O . ARG B 1 119 ? -0.633 -8.211 -16.969 1 98.88 119 ARG B O 1
ATOM 2907 N N . ALA B 1 120 ? -0.601 -8.844 -19.094 1 98.81 120 ALA B N 1
ATOM 2908 C CA . ALA B 1 120 ? -1.374 -7.688 -19.547 1 98.81 120 ALA B CA 1
ATOM 2909 C C . ALA B 1 120 ? -2.756 -7.672 -18.906 1 98.81 120 ALA B C 1
ATOM 2911 O O . ALA B 1 120 ? -3.26 -6.609 -18.516 1 98.81 120 ALA B O 1
ATOM 2912 N N . PHE B 1 121 ? -3.354 -8.805 -18.828 1 98.94 121 PHE B N 1
ATOM 2913 C CA . PHE B 1 121 ? -4.648 -8.922 -18.156 1 98.94 121 PHE B CA 1
ATOM 2914 C C . 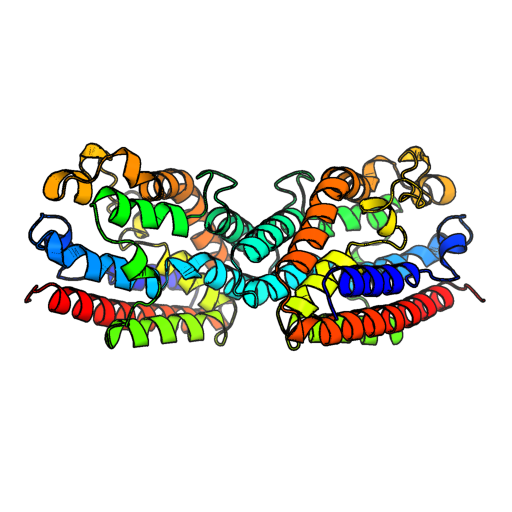PHE B 1 121 ? -4.543 -8.508 -16.703 1 98.94 121 PHE B C 1
ATOM 2916 O O . PHE B 1 121 ? -5.391 -7.766 -16.188 1 98.94 121 PHE B O 1
ATOM 2923 N N . LEU B 1 122 ? -3.525 -9.008 -15.992 1 98.94 122 LEU B N 1
ATOM 2924 C CA . LEU B 1 122 ? -3.344 -8.648 -14.586 1 98.94 122 LEU B CA 1
ATOM 2925 C C . LEU B 1 122 ? -3.189 -7.137 -14.43 1 98.94 122 LEU B C 1
ATOM 2927 O O . LEU B 1 122 ? -3.773 -6.539 -13.523 1 98.94 122 LEU B O 1
ATOM 2931 N N . ASP B 1 123 ? -2.42 -6.543 -15.367 1 98.88 123 ASP B N 1
ATOM 2932 C CA . ASP B 1 123 ? -2.248 -5.094 -15.328 1 98.88 123 ASP B CA 1
ATOM 2933 C C . ASP B 1 123 ? -3.578 -4.375 -15.547 1 98.88 123 ASP B C 1
ATOM 2935 O O . ASP B 1 123 ? -3.92 -3.453 -14.805 1 98.88 123 ASP B O 1
ATOM 2939 N N . ASP B 1 124 ? -4.293 -4.797 -16.5 1 98.88 124 ASP B N 1
ATOM 2940 C CA . ASP B 1 124 ? -5.59 -4.199 -16.797 1 98.88 124 ASP B CA 1
ATOM 2941 C C . ASP B 1 124 ? -6.559 -4.363 -15.633 1 98.88 124 ASP B C 1
ATOM 2943 O O . ASP B 1 124 ? -7.195 -3.396 -15.203 1 98.88 124 ASP B O 1
ATOM 2947 N N . ALA B 1 125 ? -6.672 -5.547 -15.078 1 98.88 125 ALA B N 1
ATOM 2948 C CA . ALA B 1 125 ? -7.613 -5.887 -14.016 1 98.88 125 ALA B CA 1
ATOM 2949 C C . ALA B 1 125 ? -7.312 -5.102 -12.742 1 98.88 125 ALA B C 1
ATOM 2951 O O . ALA B 1 125 ? -8.227 -4.754 -11.992 1 98.88 125 ALA B O 1
ATOM 2952 N N . THR B 1 126 ? -6.027 -4.758 -12.531 1 98.81 126 THR B N 1
ATOM 2953 C CA . THR B 1 126 ? -5.656 -4.148 -11.266 1 98.81 126 THR B CA 1
ATOM 2954 C C . THR B 1 126 ? -5.531 -2.633 -11.406 1 98.81 126 THR B C 1
ATOM 2956 O O . THR B 1 126 ? -5.262 -1.93 -10.43 1 98.81 126 THR B O 1
ATOM 2959 N N . THR B 1 127 ? -5.742 -2.072 -12.609 1 98.25 127 THR B N 1
ATOM 2960 C CA . THR B 1 127 ? -5.602 -0.629 -12.766 1 98.25 127 THR B CA 1
ATOM 2961 C C . THR B 1 127 ? -6.883 -0.017 -13.328 1 98.25 127 THR B C 1
ATOM 2963 O O . THR B 1 127 ? -7.199 1.141 -13.047 1 98.25 127 THR B O 1
ATOM 2966 N N . GLN B 1 128 ? -7.715 -0.799 -14.094 1 97.31 128 GLN B N 1
ATOM 2967 C CA . GLN B 1 128 ? -8.711 -0.143 -14.938 1 97.31 128 GLN B CA 1
ATOM 2968 C C . GLN B 1 128 ? -10.109 -0.674 -14.648 1 97.31 128 GLN B C 1
ATOM 2970 O O . GLN B 1 128 ? -11.102 -0.119 -15.133 1 97.31 128 GLN B O 1
ATOM 2975 N N . ARG B 1 129 ? -10.195 -1.677 -13.844 1 98.31 129 ARG B N 1
ATOM 2976 C CA . ARG B 1 129 ? -11.5 -2.338 -13.789 1 98.31 129 ARG B CA 1
ATOM 2977 C C . ARG B 1 129 ? -12.117 -2.205 -12.398 1 98.31 129 ARG B C 1
ATOM 2979 O O . ARG B 1 129 ? -13.039 -2.945 -12.055 1 98.31 129 ARG B O 1
ATOM 2986 N N . GLY B 1 130 ? -11.562 -1.337 -11.586 1 98.19 130 GLY B N 1
ATOM 2987 C CA . GLY B 1 13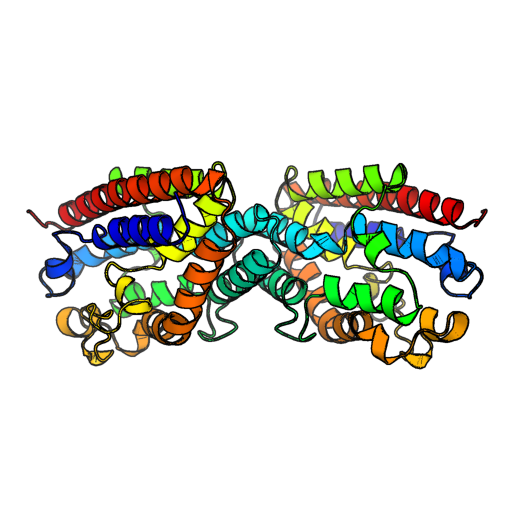0 ? -12.156 -1.06 -10.289 1 98.19 130 GLY B CA 1
ATOM 2988 C C . GLY B 1 130 ? -11.586 -1.928 -9.18 1 98.19 130 GLY B C 1
ATOM 2989 O O . 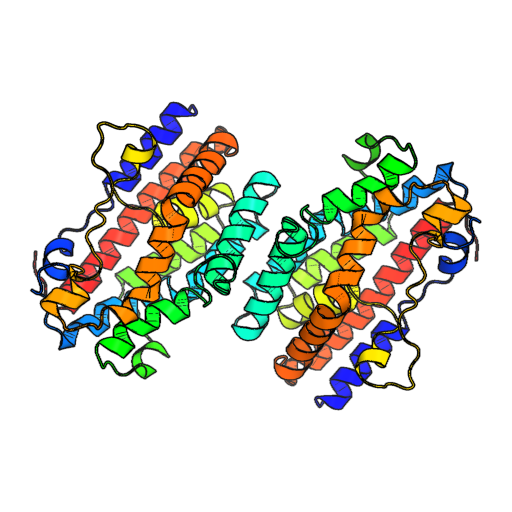GLY B 1 130 ? -10.984 -2.969 -9.445 1 98.19 130 GLY B O 1
ATOM 2990 N N . TRP B 1 131 ? -11.867 -1.557 -7.91 1 98.62 131 TRP B N 1
ATOM 2991 C CA . TRP B 1 131 ? -11.234 -2.182 -6.75 1 98.62 131 TRP B CA 1
ATOM 2992 C C . TRP B 1 131 ? -11.711 -3.621 -6.586 1 98.62 131 TRP B C 1
ATOM 2994 O O . TRP B 1 131 ? -10.93 -4.492 -6.188 1 98.62 131 TRP B O 1
ATOM 3004 N N . ALA B 1 132 ? -12.992 -3.896 -6.824 1 98.81 132 ALA B N 1
ATOM 3005 C CA . ALA B 1 132 ? -13.547 -5.227 -6.582 1 98.81 132 ALA B CA 1
ATOM 3006 C C . ALA B 1 132 ? -12.883 -6.27 -7.477 1 98.81 132 ALA B C 1
ATOM 3008 O O . ALA B 1 132 ? -12.469 -7.328 -7.004 1 98.81 132 ALA B O 1
ATOM 3009 N N . VAL B 1 133 ? -12.766 -5.906 -8.766 1 98.94 133 VAL B N 1
ATOM 3010 C CA . VAL B 1 133 ? -12.102 -6.805 -9.703 1 98.94 133 VAL B CA 1
ATOM 3011 C C . VAL B 1 133 ? -10.633 -6.953 -9.32 1 98.94 133 VAL B C 1
ATOM 3013 O O . VAL B 1 133 ? -10.117 -8.07 -9.234 1 98.94 133 VAL B O 1
ATOM 3016 N N . ALA B 1 134 ? -9.984 -5.84 -9.07 1 98.94 134 ALA B N 1
ATOM 3017 C CA . ALA B 1 134 ? -8.57 -5.871 -8.711 1 98.94 134 ALA B CA 1
ATOM 3018 C C . ALA B 1 134 ? -8.328 -6.75 -7.484 1 98.94 134 ALA B C 1
ATOM 3020 O O . ALA B 1 134 ? -7.434 -7.594 -7.484 1 98.94 134 ALA B O 1
ATOM 3021 N N . THR B 1 135 ? -9.172 -6.562 -6.48 1 98.81 135 THR B N 1
ATOM 3022 C CA . THR B 1 135 ? -9.016 -7.301 -5.23 1 98.81 135 THR B CA 1
ATOM 3023 C C . THR B 1 135 ? -9.266 -8.789 -5.449 1 98.81 135 THR B C 1
ATOM 3025 O O . THR B 1 135 ? -8.5 -9.633 -4.969 1 98.81 135 THR B O 1
ATOM 3028 N N . ALA B 1 136 ? -10.281 -9.141 -6.164 1 98.88 136 ALA B N 1
ATOM 3029 C CA . ALA B 1 136 ? -10.57 -10.547 -6.438 1 98.88 136 ALA B CA 1
ATOM 3030 C C . ALA B 1 136 ? -9.414 -11.211 -7.172 1 98.88 136 ALA B C 1
ATOM 3032 O O . ALA B 1 136 ? -9.008 -12.32 -6.816 1 98.88 136 ALA B O 1
ATOM 3033 N N . ILE B 1 137 ? -8.898 -10.508 -8.125 1 98.88 137 ILE B N 1
ATOM 3034 C CA . ILE B 1 137 ? -7.863 -11.094 -8.969 1 98.88 137 ILE B CA 1
ATOM 3035 C C . ILE B 1 137 ? -6.598 -11.328 -8.148 1 98.88 137 ILE B C 1
ATOM 3037 O O . ILE B 1 137 ? -5.988 -12.398 -8.234 1 98.88 137 ILE B O 1
ATOM 3041 N N . VAL B 1 138 ? -6.223 -10.398 -7.27 1 98.38 138 VAL B N 1
ATOM 3042 C CA . VAL B 1 138 ? -4.941 -10.539 -6.586 1 98.38 138 VAL B CA 1
ATOM 3043 C C . VAL B 1 138 ? -5.105 -11.422 -5.352 1 98.38 138 VAL B C 1
ATOM 3045 O O . VAL B 1 138 ? -4.211 -12.203 -5.02 1 98.38 138 VAL B O 1
ATOM 3048 N N . THR B 1 139 ? -6.242 -11.391 -4.699 1 97.25 139 THR B N 1
ATOM 3049 C CA . THR B 1 139 ? -6.328 -12.062 -3.402 1 97.25 139 THR B CA 1
ATOM 3050 C C . THR B 1 139 ? -7 -13.422 -3.539 1 97.25 139 THR B C 1
ATOM 3052 O O . THR B 1 139 ? -6.738 -14.328 -2.75 1 97.25 139 THR B O 1
ATOM 3055 N N . ILE B 1 140 ? -7.91 -13.562 -4.449 1 97.62 140 ILE B N 1
ATOM 3056 C CA . ILE B 1 140 ? -8.594 -14.836 -4.629 1 97.62 140 ILE B CA 1
ATOM 3057 C C . ILE B 1 140 ? -7.918 -15.633 -5.742 1 97.62 140 ILE B C 1
ATOM 3059 O O . ILE B 1 140 ? -7.457 -16.75 -5.516 1 97.62 140 ILE B O 1
ATOM 3063 N N . PHE B 1 141 ? -7.727 -15.055 -6.879 1 98.5 141 PHE B N 1
ATOM 3064 C CA . PHE B 1 141 ? -7.27 -15.836 -8.023 1 98.5 141 PHE B CA 1
ATOM 3065 C C . PHE B 1 141 ? -5.781 -16.125 -7.918 1 98.5 141 PHE B C 1
ATOM 3067 O O . PHE B 1 141 ? -5.371 -17.297 -7.887 1 98.5 141 PHE B O 1
ATOM 3074 N N . VAL B 1 142 ? -4.961 -15.062 -7.836 1 97.69 142 VAL B N 1
ATOM 3075 C CA . VAL B 1 142 ? -3.516 -15.266 -7.891 1 97.69 142 VAL B CA 1
ATOM 3076 C C . VAL B 1 142 ? -3.051 -16.016 -6.645 1 97.69 142 VAL B C 1
ATOM 3078 O O . VAL B 1 142 ? -2.256 -16.953 -6.734 1 97.69 142 VAL B O 1
ATOM 3081 N N . GLU B 1 143 ? -3.623 -15.656 -5.48 1 94.62 143 GLU B N 1
ATOM 3082 C CA . GLU B 1 143 ? -3.16 -16.25 -4.23 1 94.62 143 GLU B CA 1
ATOM 3083 C C . GLU B 1 143 ? -3.875 -17.578 -3.949 1 94.62 143 GLU B C 1
ATOM 3085 O O . GLU B 1 143 ? -3.43 -18.359 -3.109 1 94.62 143 GLU B O 1
ATOM 3090 N N . GLY B 1 144 ? -4.965 -17.812 -4.68 1 94.44 144 GLY B N 1
ATOM 3091 C CA . GLY B 1 144 ? -5.801 -18.953 -4.348 1 94.44 144 GLY B CA 1
ATOM 3092 C C . GLY B 1 144 ? -5.453 -20.188 -5.145 1 94.44 144 GLY B C 1
ATOM 3093 O O . GLY B 1 144 ? -4.535 -20.172 -5.965 1 94.44 144 GLY B O 1
ATOM 3094 N N . THR B 1 145 ? -6.125 -21.281 -4.781 1 95.25 145 THR B N 1
ATOM 3095 C CA . THR B 1 145 ? -5.969 -22.594 -5.406 1 95.25 145 THR B CA 1
ATOM 3096 C C . THR B 1 145 ? -7.324 -23.172 -5.797 1 95.25 145 THR B C 1
ATOM 3098 O O . THR B 1 145 ? -8.367 -22.609 -5.453 1 95.25 145 THR B O 1
ATOM 3101 N N . PRO B 1 146 ? -7.262 -24.281 -6.504 1 97.31 146 PRO B N 1
ATOM 3102 C CA . PRO B 1 146 ? -8.539 -24.906 -6.836 1 97.31 146 PRO B CA 1
ATOM 3103 C C . PRO B 1 146 ? -9.25 -25.484 -5.617 1 97.31 146 PRO B C 1
ATOM 3105 O O . PRO B 1 146 ? -10.391 -25.953 -5.727 1 97.31 146 PRO B O 1
ATOM 3108 N N . HIS B 1 147 ? -8.719 -25.375 -4.441 1 95.88 147 HIS B N 1
ATOM 3109 C CA . HIS B 1 147 ? -9.234 -26.062 -3.26 1 95.88 147 HIS B CA 1
ATOM 3110 C C . HIS B 1 147 ? -9.914 -25.078 -2.314 1 95.88 147 HIS B C 1
ATOM 3112 O O . HIS B 1 147 ? -10.078 -25.359 -1.125 1 95.88 147 HIS B O 1
ATOM 3118 N N . GLU B 1 148 ? -10.328 -23.922 -2.797 1 96 148 GLU B N 1
ATOM 3119 C CA . GLU B 1 148 ? -10.859 -22.859 -1.958 1 96 148 GLU B CA 1
ATOM 3120 C C . GLU B 1 148 ? -12.172 -23.281 -1.304 1 96 148 GLU B C 1
ATOM 3122 O O . GLU B 1 148 ? -12.531 -22.781 -0.236 1 96 148 GLU B O 1
ATOM 3127 N N . ARG B 1 149 ? -12.914 -24.25 -1.914 1 97.12 149 ARG B N 1
ATOM 3128 C CA . ARG B 1 149 ? -14.219 -24.656 -1.389 1 97.12 149 ARG B CA 1
ATOM 3129 C C . ARG B 1 149 ? -14.086 -25.219 0.021 1 97.12 149 ARG B C 1
ATOM 3131 O O . ARG B 1 149 ? -15.023 -25.156 0.812 1 97.12 149 ARG B O 1
ATOM 3138 N N . ALA B 1 150 ? -12.922 -25.719 0.366 1 95.62 150 ALA B N 1
ATOM 3139 C CA . ALA B 1 150 ? -12.688 -26.297 1.682 1 95.62 150 ALA B CA 1
ATOM 3140 C C . ALA B 1 150 ? -12.797 -25.25 2.781 1 95.62 150 ALA B C 1
ATOM 3142 O O . ALA B 1 150 ? -12.977 -25.578 3.955 1 95.62 150 ALA B O 1
ATOM 3143 N N . LEU B 1 151 ? -12.656 -23.984 2.441 1 93.75 151 LEU B N 1
ATOM 3144 C CA . LEU B 1 151 ? -12.82 -22.891 3.406 1 93.75 151 LEU B CA 1
ATOM 3145 C C . LEU B 1 151 ? -14.266 -22.812 3.887 1 93.75 151 LEU B C 1
ATOM 3147 O O . LEU B 1 151 ? -14.531 -22.281 4.969 1 93.75 151 LEU B O 1
ATOM 3151 N N . PHE B 1 152 ? -15.211 -23.359 3.109 1 95.38 152 PHE B N 1
ATOM 3152 C CA . PHE B 1 152 ? -16.641 -23.172 3.383 1 95.38 152 PHE B CA 1
ATOM 3153 C C . PHE B 1 152 ? -17.328 -24.5 3.619 1 95.38 152 PHE B C 1
ATOM 3155 O O . PHE B 1 152 ? -18.438 -24.547 4.152 1 95.38 152 PHE B O 1
ATOM 3162 N N . ASP B 1 153 ? -16.734 -25.516 3.139 1 96.12 153 ASP B N 1
ATOM 3163 C CA . ASP B 1 153 ? -17.281 -26.875 3.203 1 96.12 153 ASP B CA 1
ATOM 3164 C C . ASP B 1 153 ? -16.25 -27.875 3.713 1 96.12 153 ASP B C 1
ATOM 3166 O O . ASP B 1 153 ? -15.367 -28.281 2.969 1 96.12 153 ASP B O 1
ATOM 3170 N N . ALA B 1 154 ? -16.375 -28.359 4.918 1 94.31 154 ALA B N 1
ATOM 3171 C CA . ALA B 1 154 ? -15.43 -29.25 5.574 1 94.31 154 ALA B CA 1
ATOM 3172 C C . ALA B 1 154 ? -15.312 -30.578 4.828 1 94.31 154 ALA B C 1
ATOM 3174 O O . ALA B 1 154 ? -14.352 -31.312 5.02 1 94.31 154 ALA B O 1
ATOM 3175 N N . HIS B 1 155 ? -16.25 -30.906 3.971 1 96.56 155 HIS B N 1
ATOM 3176 C CA . HIS B 1 155 ? -16.25 -32.156 3.238 1 96.56 155 HIS B CA 1
ATOM 3177 C C . HIS B 1 155 ? -15.531 -32 1.898 1 96.56 155 HIS B C 1
ATOM 3179 O O . HIS B 1 155 ? -15.242 -33 1.229 1 96.56 155 HIS B O 1
ATOM 3185 N N . ALA B 1 156 ? -15.281 -30.75 1.511 1 96.81 156 ALA B N 1
ATOM 3186 C CA . ALA B 1 156 ? -14.539 -30.516 0.276 1 96.81 156 ALA B CA 1
ATOM 3187 C C . ALA B 1 156 ? -13.047 -30.781 0.474 1 96.81 156 ALA B C 1
ATOM 3189 O O . ALA B 1 156 ? -12.516 -30.609 1.575 1 96.81 156 ALA B O 1
ATOM 3190 N N . PRO B 1 157 ? -12.414 -31.297 -0.597 1 95.25 157 PRO B N 1
ATOM 3191 C CA . PRO B 1 157 ? -10.984 -31.562 -0.475 1 95.25 157 PRO B CA 1
ATOM 3192 C C . PRO B 1 157 ? -10.18 -30.312 -0.13 1 95.25 157 PRO B C 1
ATOM 3194 O O . PRO B 1 157 ? -10.281 -29.297 -0.827 1 95.25 157 PRO B O 1
ATOM 3197 N N . ALA B 1 158 ? -9.391 -30.391 0.926 1 92.69 158 ALA B N 1
ATOM 3198 C CA . ALA B 1 158 ? -8.539 -29.281 1.358 1 92.69 158 ALA B CA 1
ATOM 3199 C C . ALA B 1 158 ? -7.266 -29.219 0.524 1 92.69 158 ALA B C 1
ATOM 3201 O O . ALA B 1 158 ? -6.883 -30.188 -0.121 1 92.69 158 ALA B O 1
ATOM 3202 N N . ARG B 1 159 ? -6.672 -28.062 0.504 1 90.19 159 ARG B N 1
ATOM 3203 C CA . ARG B 1 159 ? -5.375 -27.875 -0.138 1 90.19 159 ARG B CA 1
ATOM 3204 C C . ARG B 1 159 ? -4.332 -28.812 0.453 1 90.19 159 ARG B C 1
ATOM 3206 O O . ARG B 1 159 ? -4.129 -28.844 1.669 1 90.19 159 ARG B O 1
ATOM 3213 N N . PRO B 1 160 ? -3.707 -29.641 -0.378 1 88 160 PRO B N 1
ATOM 3214 C CA . PRO B 1 160 ? -2.65 -30.5 0.15 1 88 160 PRO B CA 1
ATOM 3215 C C . PRO B 1 160 ? -1.479 -29.719 0.735 1 88 160 PRO B C 1
ATOM 3217 O O . PRO B 1 160 ? -1.055 -28.719 0.158 1 88 160 PRO B O 1
ATOM 3220 N N . GLU B 1 161 ? -0.97 -30.125 1.874 1 89.56 161 GLU B N 1
ATOM 3221 C CA . GLU B 1 161 ? 0.193 -29.531 2.527 1 89.56 161 GLU B CA 1
ATOM 3222 C C . GLU B 1 161 ? 1.177 -30.609 2.984 1 89.56 161 GLU B C 1
ATOM 3224 O O . GLU B 1 161 ? 1.396 -30.781 4.184 1 89.56 161 GLU B O 1
ATOM 3229 N N . PRO B 1 162 ? 1.722 -31.188 2.039 1 91.56 162 PRO B N 1
ATOM 3230 C CA . PRO B 1 162 ? 2.717 -32.188 2.432 1 91.56 162 PRO B CA 1
ATOM 3231 C C . PRO B 1 162 ? 3.908 -31.578 3.166 1 91.56 162 PRO B C 1
ATOM 3233 O O . PRO B 1 162 ? 4.164 -30.375 3.049 1 91.56 162 PRO B O 1
ATOM 3236 N N . PRO B 1 163 ? 4.625 -32.5 3.947 1 95.38 163 PRO B N 1
ATOM 3237 C CA . PRO B 1 163 ? 5.852 -31.984 4.562 1 95.38 163 PRO B CA 1
ATOM 3238 C C . PRO B 1 163 ? 6.805 -31.359 3.551 1 95.38 163 PRO B C 1
ATOM 3240 O O . PRO B 1 163 ? 6.844 -31.781 2.391 1 95.38 163 PRO B O 1
ATOM 3243 N N . LEU B 1 164 ? 7.516 -30.406 3.975 1 96.31 164 LEU B N 1
ATOM 3244 C CA . LEU B 1 164 ? 8.414 -29.656 3.096 1 96.31 164 LEU B CA 1
ATOM 3245 C C . LEU B 1 164 ? 9.391 -30.594 2.398 1 96.31 164 LEU B C 1
ATOM 3247 O O . LEU B 1 164 ? 9.742 -30.391 1.235 1 96.31 164 LEU B O 1
ATOM 3251 N N . GLU B 1 165 ? 9.781 -31.672 3.109 1 97.06 165 GLU B N 1
ATOM 3252 C CA . GLU B 1 165 ? 10.734 -32.625 2.572 1 97.06 165 GLU B CA 1
ATOM 3253 C C . GLU B 1 165 ? 10.156 -33.375 1.362 1 97.06 165 GLU B C 1
ATOM 3255 O O . GLU B 1 165 ? 10.898 -33.969 0.578 1 97.06 165 GLU B O 1
ATOM 3260 N N . GLN B 1 166 ? 8.867 -33.281 1.226 1 97 166 GLN B N 1
ATOM 3261 C CA . GLN B 1 166 ? 8.195 -34 0.14 1 97 166 GLN B CA 1
ATOM 3262 C C . GLN B 1 166 ? 7.832 -33.031 -0.997 1 97 166 GLN B C 1
ATOM 3264 O O . GLN B 1 166 ? 7.18 -33.438 -1.963 1 97 166 GLN B O 1
ATOM 3269 N N . HIS B 1 167 ? 8.258 -31.812 -0.868 1 96.75 167 HIS B N 1
ATOM 3270 C CA . HIS B 1 167 ? 8.055 -30.875 -1.96 1 96.75 167 HIS B CA 1
ATOM 3271 C C . HIS B 1 167 ? 8.711 -31.359 -3.246 1 96.75 167 HIS B C 1
ATOM 3273 O O . HIS B 1 167 ? 9.844 -31.859 -3.221 1 96.75 167 HIS B O 1
ATOM 3279 N N . PRO B 1 168 ? 8.055 -31.234 -4.344 1 96.31 168 PRO B N 1
ATOM 3280 C CA . PRO B 1 168 ? 8.562 -31.781 -5.605 1 96.31 168 PRO B CA 1
ATOM 3281 C C . PRO B 1 168 ? 9.961 -31.266 -5.957 1 96.31 168 PRO B C 1
ATOM 3283 O O . PRO B 1 168 ? 10.789 -32.031 -6.457 1 96.31 168 PRO B O 1
ATOM 3286 N N . LEU B 1 169 ? 10.273 -30.031 -5.664 1 97.5 169 LEU B N 1
ATOM 3287 C CA . LEU B 1 169 ? 11.578 -29.469 -5.973 1 97.5 169 LEU B CA 1
ATOM 3288 C C . LEU B 1 169 ? 12.664 -30.125 -5.129 1 97.5 169 LEU B C 1
ATOM 3290 O O . LEU B 1 169 ? 13.82 -30.219 -5.559 1 97.5 169 LEU B O 1
ATOM 3294 N N . VAL B 1 170 ? 12.242 -30.531 -3.941 1 98.19 170 VAL B N 1
ATOM 3295 C CA . VAL B 1 170 ? 13.18 -31.203 -3.053 1 98.19 170 VAL B CA 1
ATOM 3296 C C . VAL B 1 170 ? 13.375 -32.656 -3.51 1 98.19 170 VAL B C 1
ATOM 3298 O O . VAL B 1 170 ? 14.508 -33.062 -3.777 1 98.19 170 VAL B O 1
ATOM 3301 N N . VAL B 1 171 ? 12.336 -33.344 -3.76 1 98.06 171 VAL B N 1
ATOM 3302 C CA . VAL B 1 171 ? 12.344 -34.781 -4.016 1 98.06 171 VAL B CA 1
ATOM 3303 C C . VAL B 1 171 ? 12.961 -35.062 -5.383 1 98.06 171 VAL B C 1
ATOM 3305 O O . VAL B 1 171 ? 13.766 -35.969 -5.535 1 98.06 171 VAL B O 1
ATOM 3308 N N . HIS B 1 172 ? 12.688 -34.25 -6.355 1 97.81 172 HIS B N 1
ATOM 3309 C CA . HIS B 1 172 ? 13.023 -34.625 -7.719 1 97.81 172 HIS B CA 1
ATOM 3310 C C . HIS B 1 172 ? 14.18 -33.781 -8.258 1 97.81 172 HIS B C 1
ATOM 3312 O O . HIS B 1 172 ? 14.828 -34.156 -9.234 1 97.81 172 HIS B O 1
ATOM 3318 N N . TYR B 1 173 ? 14.484 -32.656 -7.598 1 97.62 173 TYR B N 1
ATOM 3319 C CA . TYR B 1 173 ? 15.406 -31.75 -8.281 1 97.62 173 TYR B CA 1
ATOM 3320 C C . TYR B 1 173 ? 16.531 -31.312 -7.359 1 97.62 173 TYR B C 1
ATOM 3322 O O . TYR B 1 173 ? 17.359 -30.469 -7.73 1 97.62 173 TYR B O 1
ATOM 3330 N N . GLY B 1 174 ? 16.469 -31.766 -6.117 1 97.25 174 GLY B N 1
ATOM 3331 C CA . GLY B 1 174 ? 17.594 -31.547 -5.223 1 97.25 174 GLY B CA 1
ATOM 3332 C C . GLY B 1 174 ? 17.578 -30.172 -4.562 1 97.25 174 GLY B C 1
ATOM 3333 O O . GLY B 1 174 ? 18.609 -29.672 -4.133 1 97.25 174 GLY B O 1
ATOM 3334 N N . LEU B 1 175 ? 16.453 -29.547 -4.523 1 98.38 175 LEU B N 1
ATOM 3335 C CA . LEU B 1 175 ? 16.359 -28.281 -3.816 1 98.38 175 LEU B CA 1
ATOM 3336 C C . LEU B 1 175 ? 16.516 -28.469 -2.314 1 98.38 175 LEU B C 1
ATOM 3338 O O . LEU B 1 175 ? 15.836 -29.312 -1.716 1 98.38 175 LEU B O 1
ATOM 3342 N N . PRO B 1 176 ? 17.469 -27.719 -1.704 1 98.44 176 PRO B N 1
ATOM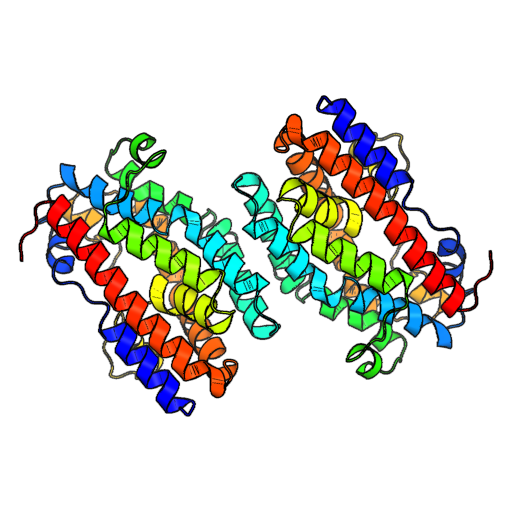 3343 C CA . PRO B 1 176 ? 17.516 -27.797 -0.242 1 98.44 176 PRO B CA 1
ATOM 3344 C C . PRO B 1 176 ? 16.203 -27.375 0.415 1 98.44 176 PRO B C 1
ATOM 3346 O O . PRO B 1 176 ? 15.57 -26.406 -0.016 1 98.44 176 PRO B O 1
ATOM 3349 N N . VAL B 1 177 ? 15.836 -28.031 1.434 1 98.31 177 VAL B N 1
ATOM 3350 C CA . VAL B 1 177 ? 14.594 -27.734 2.141 1 98.31 177 VAL B CA 1
ATOM 3351 C C . VAL B 1 177 ? 14.594 -26.297 2.641 1 98.31 177 VAL B C 1
ATOM 3353 O O . VAL B 1 177 ? 13.555 -25.641 2.645 1 98.31 177 VAL B O 1
ATOM 3356 N N . ALA B 1 178 ? 15.766 -25.781 3.012 1 97.19 178 ALA B N 1
ATOM 3357 C CA . ALA B 1 178 ? 15.914 -24.422 3.531 1 97.19 178 ALA B CA 1
ATOM 3358 C C . ALA B 1 178 ? 15.523 -23.391 2.479 1 97.19 178 ALA B C 1
ATOM 3360 O O . ALA B 1 178 ? 15.164 -22.266 2.814 1 97.19 178 ALA B O 1
ATOM 3361 N N . SER B 1 179 ? 15.492 -23.797 1.196 1 98.12 179 SER B N 1
ATOM 3362 C CA . SER B 1 179 ? 15.188 -22.891 0.096 1 98.12 179 SER B CA 1
ATOM 3363 C C . SER B 1 179 ? 13.68 -22.766 -0.116 1 98.12 179 SER B C 1
ATOM 3365 O O . SER B 1 179 ? 13.234 -22 -0.973 1 98.12 179 SER B O 1
ATOM 3367 N N . LEU B 1 180 ? 12.906 -23.469 0.714 1 97.5 180 LEU B N 1
ATOM 3368 C CA . LEU B 1 180 ? 11.453 -23.422 0.615 1 97.5 180 LEU B CA 1
ATOM 3369 C C . LEU B 1 180 ? 10.883 -22.375 1.576 1 97.5 180 LEU B C 1
ATOM 3371 O O . LEU B 1 180 ? 9.812 -22.578 2.152 1 97.5 180 LEU B O 1
ATOM 3375 N N . ALA B 1 181 ? 11.633 -21.281 1.715 1 94.75 181 ALA B N 1
ATOM 3376 C CA . ALA B 1 181 ? 11.219 -20.234 2.66 1 94.75 181 ALA B CA 1
ATOM 3377 C C . ALA B 1 181 ? 9.898 -19.594 2.236 1 94.75 181 ALA B C 1
ATOM 3379 O O . ALA B 1 181 ? 9.07 -19.266 3.08 1 94.75 181 ALA B O 1
ATOM 3380 N N . LEU B 1 182 ? 9.711 -19.406 0.951 1 95.38 182 LEU B N 1
ATOM 3381 C CA . LEU B 1 182 ? 8.469 -18.812 0.473 1 95.38 182 LEU B CA 1
ATOM 3382 C C . LEU B 1 182 ? 7.289 -19.75 0.754 1 95.38 182 LEU B C 1
ATOM 3384 O O . LEU B 1 182 ? 6.23 -19.297 1.193 1 95.38 182 LEU B O 1
ATOM 3388 N N . THR B 1 183 ? 7.477 -21.016 0.45 1 94.62 183 THR B N 1
ATOM 3389 C CA . THR B 1 183 ? 6.441 -22 0.738 1 94.62 183 THR B CA 1
ATOM 3390 C C . THR B 1 183 ? 6.074 -21.969 2.219 1 94.62 183 THR B C 1
ATOM 3392 O O . THR B 1 183 ? 4.895 -22 2.572 1 94.62 183 THR B O 1
ATOM 3395 N N . LYS B 1 184 ? 7.035 -21.922 3.055 1 92.25 184 LYS B N 1
ATOM 3396 C CA . LYS B 1 184 ? 6.82 -21.875 4.496 1 92.25 184 LYS B CA 1
ATOM 3397 C C . LYS B 1 184 ? 6.047 -20.625 4.895 1 92.25 184 LYS B C 1
ATOM 3399 O O . LYS B 1 184 ? 5.125 -20.688 5.711 1 92.25 184 LYS B O 1
ATOM 3404 N N . ALA B 1 185 ? 6.465 -19.531 4.316 1 90.75 185 ALA B N 1
ATOM 3405 C CA . ALA B 1 185 ? 5.785 -18.266 4.609 1 90.75 185 ALA B CA 1
ATOM 3406 C C . ALA B 1 185 ? 4.309 -18.344 4.234 1 90.75 185 ALA B C 1
ATOM 3408 O O . ALA B 1 185 ? 3.443 -17.906 5 1 90.75 185 ALA B O 1
ATOM 3409 N N . HIS B 1 186 ? 3.971 -18.891 3.096 1 90.38 186 HIS B N 1
ATOM 3410 C CA . HIS B 1 186 ? 2.596 -18.969 2.613 1 90.38 186 HIS B CA 1
ATOM 3411 C C . HIS B 1 186 ? 1.759 -19.906 3.463 1 90.38 186 HIS B C 1
ATOM 3413 O O . HIS B 1 186 ? 0.563 -19.688 3.662 1 90.38 186 HIS B O 1
ATOM 3419 N N . ARG B 1 187 ? 2.365 -20.953 3.986 1 85.62 187 ARG B N 1
ATOM 3420 C CA . ARG B 1 187 ? 1.66 -21.859 4.883 1 85.62 187 ARG B CA 1
ATOM 3421 C C . ARG B 1 187 ? 1.334 -21.172 6.207 1 85.62 187 ARG B C 1
ATOM 3423 O O . ARG B 1 187 ? 0.305 -21.469 6.824 1 85.62 187 ARG B O 1
ATOM 3430 N N . GLY B 1 188 ? 2.168 -20.297 6.652 1 76.31 188 GLY B N 1
ATOM 3431 C CA . GLY B 1 188 ? 1.978 -19.609 7.918 1 76.31 188 GLY B CA 1
ATOM 3432 C C . GLY B 1 188 ? 0.866 -18.578 7.875 1 76.31 188 GLY B C 1
ATOM 3433 O O . GLY B 1 188 ? 0.25 -18.281 8.898 1 76.31 188 GLY B O 1
ATOM 3434 N N . VAL B 1 189 ? 0.651 -17.984 6.715 1 71 189 VAL B N 1
ATOM 3435 C CA . VAL B 1 189 ? -0.299 -16.891 6.645 1 71 189 VAL B CA 1
ATOM 3436 C C . VAL B 1 189 ? -1.565 -17.328 5.922 1 71 189 VAL B C 1
ATOM 3438 O O . VAL B 1 189 ? -2.582 -16.641 5.941 1 71 189 VAL B O 1
ATOM 3441 N N . GLU B 1 190 ? -1.63 -18.406 5.227 1 65.75 190 GLU B N 1
ATOM 3442 C CA . GLU B 1 190 ? -2.635 -18.797 4.246 1 65.75 190 GLU B CA 1
ATOM 3443 C C . GLU B 1 190 ? -4.004 -18.969 4.895 1 65.75 190 GLU B C 1
ATOM 3445 O O . GLU B 1 190 ? -5.004 -18.438 4.406 1 65.75 190 GLU B O 1
ATOM 3450 N N . GLY B 1 191 ? -4.105 -19.625 6.012 1 66.62 191 GLY B N 1
ATOM 3451 C CA . GLY B 1 191 ? -5.449 -19.891 6.512 1 66.62 191 GLY B CA 1
ATOM 3452 C C . GLY B 1 191 ? -6.215 -18.625 6.855 1 66.62 191 GLY B C 1
ATOM 3453 O O . GLY B 1 191 ? -7.27 -18.359 6.273 1 66.62 191 GLY B O 1
ATOM 3454 N N . ASP B 1 192 ? -5.711 -17.797 7.602 1 73.5 192 ASP B N 1
ATOM 3455 C CA . ASP B 1 192 ? -6.402 -16.594 8.062 1 73.5 192 ASP B CA 1
ATOM 3456 C C . ASP B 1 192 ? -6.465 -15.547 6.961 1 73.5 192 ASP B C 1
ATOM 3458 O O . ASP B 1 192 ? -7.492 -14.883 6.785 1 73.5 192 ASP B O 1
ATOM 3462 N N . HIS B 1 193 ? -5.48 -15.562 6.152 1 82.06 193 HIS B N 1
ATOM 3463 C CA . HIS B 1 193 ? -5.41 -14.57 5.082 1 82.06 193 HIS B CA 1
ATOM 3464 C C . HIS B 1 193 ? -6.395 -14.906 3.963 1 82.06 193 HIS B C 1
ATOM 3466 O O . HIS B 1 193 ? -7.012 -14.008 3.387 1 82.06 193 HIS B O 1
ATOM 3472 N N . ARG B 1 194 ? -6.551 -16.188 3.754 1 88.94 194 ARG B N 1
ATOM 3473 C CA . ARG B 1 194 ? -7.488 -16.609 2.721 1 88.94 194 ARG B CA 1
ATOM 3474 C C . ARG B 1 194 ? -8.93 -16.328 3.137 1 88.94 194 ARG B C 1
ATOM 3476 O O . ARG B 1 194 ? -9.711 -15.773 2.359 1 88.94 194 ARG B O 1
ATOM 3483 N N . LEU B 1 195 ? -9.141 -16.672 4.336 1 91.19 195 LEU B N 1
ATOM 3484 C CA . LEU B 1 195 ? -10.492 -16.422 4.836 1 91.19 195 LEU B CA 1
ATOM 3485 C C . LEU B 1 195 ? -10.82 -14.938 4.832 1 91.19 195 LEU B C 1
ATOM 3487 O O . LEU B 1 195 ? -11.938 -14.547 4.5 1 91.19 195 LEU B O 1
ATOM 3491 N N . ALA B 1 196 ? -9.883 -14.18 5.184 1 93 196 ALA B N 1
ATOM 3492 C CA . ALA B 1 196 ? -10.086 -12.727 5.191 1 93 196 ALA B CA 1
ATOM 3493 C C . ALA B 1 196 ? -10.367 -12.211 3.783 1 93 196 ALA B C 1
ATOM 3495 O O . ALA B 1 196 ? -11.234 -11.352 3.596 1 93 196 ALA B O 1
ATOM 3496 N N . ALA B 1 197 ? -9.656 -12.727 2.824 1 95.38 197 ALA B N 1
ATOM 3497 C CA . ALA B 1 197 ? -9.867 -12.312 1.439 1 95.38 197 ALA B CA 1
ATOM 3498 C C . ALA B 1 197 ? -11.281 -12.641 0.979 1 95.38 197 ALA B C 1
ATOM 3500 O O . ALA B 1 197 ? -11.953 -11.805 0.368 1 95.38 197 ALA B O 1
ATOM 3501 N N . TRP B 1 198 ? -11.75 -13.805 1.304 1 97.31 198 TRP B N 1
ATOM 3502 C CA . TRP B 1 198 ? -13.102 -14.203 0.924 1 97.31 198 TRP B CA 1
ATOM 3503 C C . TRP B 1 198 ? -14.141 -13.359 1.651 1 97.31 198 TRP B C 1
ATOM 3505 O O . TRP B 1 198 ? -15.117 -12.914 1.047 1 97.31 198 TRP B O 1
ATOM 3515 N N . ARG B 1 199 ? -13.883 -13.133 2.891 1 96.5 199 ARG B N 1
ATOM 3516 C CA . ARG B 1 199 ? -14.82 -12.336 3.682 1 96.5 199 ARG B CA 1
ATOM 3517 C C . ARG B 1 199 ? -14.977 -10.938 3.105 1 96.5 199 ARG B C 1
ATOM 3519 O O . ARG B 1 199 ? -16.094 -10.445 2.939 1 96.5 199 ARG B O 1
ATOM 3526 N N . VAL B 1 200 ? -13.875 -10.328 2.781 1 95.81 200 VAL B N 1
ATOM 3527 C CA . VAL B 1 200 ? -13.953 -8.953 2.303 1 95.81 200 VAL B CA 1
ATOM 3528 C C . VAL B 1 200 ? -14.68 -8.914 0.959 1 95.81 200 VAL B C 1
ATOM 3530 O O . VAL B 1 200 ? -15.453 -7.984 0.688 1 95.81 200 VAL B O 1
ATOM 3533 N N . MET B 1 201 ? -14.469 -9.891 0.108 1 97.81 201 MET B N 1
ATOM 3534 C CA . MET B 1 201 ? -15.148 -9.938 -1.183 1 97.81 201 MET B CA 1
ATOM 3535 C C . MET B 1 201 ? -16.656 -10.141 -0.999 1 97.81 201 MET B C 1
ATOM 3537 O O . MET B 1 201 ? -17.453 -9.414 -1.584 1 97.81 201 MET B O 1
ATOM 3541 N N . LEU B 1 202 ? -16.984 -11.031 -0.141 1 98.56 202 LEU B N 1
ATOM 3542 C CA . LEU B 1 202 ? -18.375 -11.414 0.005 1 98.56 202 LEU B CA 1
ATOM 3543 C C . LEU B 1 202 ? -19.156 -10.352 0.775 1 98.56 202 LEU B C 1
ATOM 3545 O O . LEU B 1 202 ? -20.344 -10.125 0.508 1 98.56 202 LEU B O 1
ATOM 3549 N N . ASP B 1 203 ? -18.469 -9.656 1.621 1 98.19 203 ASP B N 1
ATOM 3550 C CA . ASP B 1 203 ? -19.172 -8.734 2.508 1 98.19 203 ASP B CA 1
ATOM 3551 C C . ASP B 1 203 ? -19.203 -7.328 1.912 1 98.19 203 ASP B C 1
ATOM 3553 O O . ASP B 1 203 ? -20.078 -6.531 2.254 1 98.19 203 ASP B O 1
ATOM 3557 N N . HIS B 1 204 ? -18.344 -7.004 0.958 1 98.56 204 HIS B N 1
ATOM 3558 C CA . HIS B 1 204 ? -18.219 -5.582 0.658 1 98.56 204 HIS B CA 1
ATOM 3559 C C . HIS B 1 204 ? -18.453 -5.309 -0.824 1 98.56 204 HIS B C 1
ATOM 3561 O O . HIS B 1 204 ? -18.688 -4.164 -1.219 1 98.56 204 HIS B O 1
ATOM 3567 N N . VAL B 1 205 ? -18.375 -6.324 -1.672 1 98.69 205 VAL B N 1
ATOM 3568 C CA . VAL B 1 205 ? -18.625 -6.078 -3.086 1 98.69 205 VAL B CA 1
ATOM 3569 C C . VAL B 1 205 ? -20.125 -5.863 -3.303 1 98.69 205 VAL B C 1
ATOM 3571 O O . VAL B 1 205 ? -20.938 -6.719 -2.955 1 98.69 205 VAL B O 1
ATOM 3574 N N . ALA B 1 206 ? -20.438 -4.727 -3.83 1 97.94 206 ALA B N 1
ATOM 3575 C CA . ALA B 1 206 ? -21.828 -4.414 -4.117 1 97.94 206 ALA B CA 1
ATOM 3576 C C . ALA B 1 206 ? -22.422 -5.418 -5.102 1 97.94 206 ALA B C 1
ATOM 3578 O O . ALA B 1 206 ? -21.75 -5.883 -6.016 1 97.94 206 ALA B O 1
ATOM 3579 N N . GLU B 1 207 ? -23.656 -5.707 -4.91 1 98.06 207 GLU B N 1
ATOM 3580 C CA . GLU B 1 207 ? -24.344 -6.66 -5.773 1 98.06 207 GLU B CA 1
ATOM 3581 C C . GLU B 1 207 ? -24.203 -6.273 -7.242 1 98.06 207 GLU B C 1
ATOM 3583 O O . GLU B 1 207 ? -24.031 -7.141 -8.102 1 98.06 207 GLU B O 1
ATOM 3588 N N . SER B 1 208 ? -24.234 -5.031 -7.555 1 97.56 208 SER B N 1
ATOM 3589 C CA . SER B 1 208 ? -24.188 -4.527 -8.922 1 97.56 208 SER B CA 1
ATOM 3590 C C . SER B 1 208 ? -22.844 -4.82 -9.578 1 97.56 208 SER B C 1
ATOM 3592 O O . SER B 1 208 ? -22.719 -4.809 -10.805 1 97.56 208 SER B O 1
ATOM 3594 N N . ASP B 1 209 ? -21.812 -5.16 -8.789 1 98.06 209 ASP B N 1
ATOM 3595 C CA . ASP B 1 209 ? -20.469 -5.344 -9.305 1 98.06 209 ASP B CA 1
ATOM 3596 C C . ASP B 1 209 ? -20.109 -6.824 -9.398 1 98.06 209 ASP B C 1
ATOM 3598 O O . ASP B 1 209 ? -19.094 -7.188 -9.992 1 98.06 209 ASP B O 1
ATOM 3602 N N . ARG B 1 210 ? -20.906 -7.645 -8.844 1 98.69 210 ARG B N 1
ATOM 3603 C CA . ARG B 1 210 ? -20.531 -9.039 -8.656 1 98.69 210 ARG B CA 1
ATOM 3604 C C . ARG B 1 210 ? -20.406 -9.766 -9.992 1 98.69 210 ARG B C 1
ATOM 3606 O O . ARG B 1 210 ? -19.516 -10.586 -10.188 1 98.69 210 ARG B O 1
ATOM 3613 N N . VAL B 1 211 ? -21.25 -9.438 -10.898 1 98.5 211 VAL B N 1
ATOM 3614 C CA . VAL B 1 211 ? -21.203 -10.086 -12.203 1 98.5 211 VAL B CA 1
ATOM 3615 C C . VAL B 1 211 ? -19.891 -9.734 -12.914 1 98.5 211 VAL B C 1
ATOM 3617 O O . VAL B 1 211 ? -19.281 -10.586 -13.562 1 98.5 211 VAL B O 1
ATOM 3620 N N . ARG B 1 212 ? -19.484 -8.5 -12.82 1 98.5 212 ARG B N 1
ATOM 3621 C CA . ARG B 1 212 ? -18.25 -8.062 -13.445 1 98.5 212 ARG B CA 1
ATOM 3622 C C . ARG B 1 212 ? -17.047 -8.758 -12.805 1 98.5 212 ARG B C 1
ATOM 3624 O O . ARG B 1 212 ? -16.078 -9.109 -13.5 1 98.5 212 ARG B O 1
ATOM 3631 N N . VAL B 1 213 ? -17.078 -8.977 -11.531 1 98.88 213 VAL B N 1
ATOM 3632 C CA . VAL B 1 213 ? -16 -9.672 -10.828 1 98.88 213 VAL B CA 1
ATOM 3633 C C . VAL B 1 213 ? -15.922 -11.117 -11.312 1 98.88 213 VAL B C 1
ATOM 3635 O O . VAL B 1 213 ? -14.836 -11.602 -11.633 1 98.88 213 VAL B O 1
ATOM 3638 N N . VAL B 1 214 ? -17.047 -11.766 -11.406 1 98.88 214 VAL B N 1
ATOM 3639 C CA . VAL B 1 214 ? -17.094 -13.156 -11.844 1 98.88 214 VAL B CA 1
ATOM 3640 C C . VAL B 1 214 ? -16.562 -13.266 -13.273 1 98.88 214 VAL B C 1
ATOM 3642 O O . VAL B 1 214 ? -15.805 -14.172 -13.602 1 98.88 214 VAL B O 1
ATOM 3645 N N . SER B 1 215 ? -16.953 -12.336 -14.07 1 98.88 215 SER B N 1
ATOM 3646 C CA . SER B 1 215 ? -16.484 -12.32 -15.453 1 98.88 215 SER B CA 1
ATOM 3647 C C . SER B 1 215 ? -14.977 -12.156 -15.523 1 98.88 215 SER B C 1
ATOM 3649 O O . SER B 1 215 ? -14.312 -12.82 -16.328 1 98.88 215 SER B O 1
ATOM 3651 N N . ALA B 1 216 ? -14.438 -11.289 -14.711 1 98.94 216 ALA B N 1
ATOM 3652 C CA . ALA B 1 216 ? -12.992 -11.094 -14.664 1 98.94 216 ALA B CA 1
ATOM 3653 C C . ALA B 1 216 ? -12.281 -12.352 -14.188 1 98.94 216 ALA B C 1
ATOM 3655 O O . ALA B 1 216 ? -11.211 -12.703 -14.695 1 98.94 216 ALA B O 1
ATOM 3656 N N . MET B 1 217 ? -12.898 -13.07 -13.227 1 98.88 217 MET B N 1
ATOM 3657 C CA . MET B 1 217 ? -12.328 -14.312 -12.727 1 98.88 217 MET B CA 1
ATOM 3658 C C . MET B 1 217 ? -12.305 -15.375 -13.82 1 98.88 217 MET B C 1
ATOM 3660 O O . MET B 1 217 ? -11.312 -16.109 -13.961 1 98.88 217 MET B O 1
ATOM 3664 N N . ASP B 1 218 ? -13.336 -15.398 -14.562 1 98.88 218 ASP B N 1
ATOM 3665 C CA . ASP B 1 218 ? -13.391 -16.344 -15.68 1 98.88 218 ASP B CA 1
ATOM 3666 C C . ASP B 1 218 ? -12.32 -16.031 -16.719 1 98.88 218 ASP B C 1
ATOM 3668 O O . ASP B 1 218 ? -11.664 -16.938 -17.234 1 98.88 218 ASP B O 1
ATOM 3672 N N . GLU B 1 219 ? -12.195 -14.797 -17.031 1 98.94 219 GLU B N 1
ATOM 3673 C CA . GLU B 1 219 ? -11.156 -14.367 -17.969 1 98.94 219 GLU B CA 1
ATOM 3674 C C . GLU B 1 219 ? -9.766 -14.695 -17.422 1 98.94 219 GLU B C 1
ATOM 3676 O O . GLU B 1 219 ? -8.883 -15.109 -18.188 1 98.94 219 GLU B O 1
ATOM 3681 N N . ALA B 1 220 ? -9.57 -14.516 -16.125 1 98.94 220 ALA B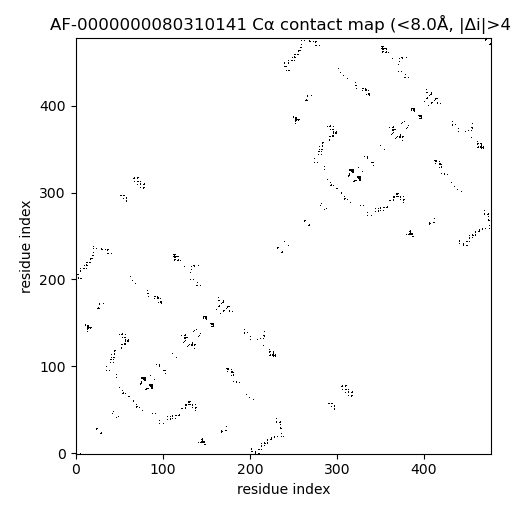 N 1
ATOM 3682 C CA . ALA B 1 220 ? -8.297 -14.852 -15.5 1 98.94 220 ALA B CA 1
ATOM 3683 C C . ALA B 1 220 ? -7.961 -16.328 -15.688 1 98.94 220 ALA B C 1
ATOM 3685 O O . ALA B 1 220 ? -6.824 -16.672 -16.016 1 98.94 220 ALA B O 1
ATOM 3686 N N . VAL B 1 221 ? -8.945 -17.188 -15.492 1 98.88 221 VAL B N 1
ATOM 3687 C CA . VAL B 1 221 ? -8.734 -18.609 -15.664 1 98.88 221 VAL B CA 1
ATOM 3688 C C . VAL B 1 221 ? -8.273 -18.906 -17.094 1 98.88 221 VAL B C 1
ATOM 3690 O O . VAL B 1 221 ? -7.297 -19.625 -17.297 1 98.88 221 VAL B O 1
ATOM 3693 N N . GLU B 1 222 ? -8.945 -18.328 -17.984 1 98.88 222 GLU B N 1
ATOM 3694 C CA . GLU B 1 222 ? -8.641 -18.578 -19.391 1 98.88 222 GLU B CA 1
ATOM 3695 C C . GLU B 1 222 ? -7.23 -18.109 -19.75 1 98.88 222 GLU B C 1
ATOM 3697 O O . GLU B 1 222 ? -6.477 -18.844 -20.391 1 98.88 222 GLU B O 1
ATOM 3702 N N . ARG B 1 223 ? -6.906 -16.906 -19.344 1 98.94 223 ARG B N 1
ATOM 3703 C CA . ARG B 1 223 ? -5.586 -16.359 -19.625 1 98.94 223 ARG B CA 1
ATOM 3704 C C . ARG B 1 223 ? -4.496 -17.141 -18.906 1 98.94 223 ARG B C 1
ATOM 3706 O O . ARG B 1 223 ? -3.414 -17.359 -19.453 1 98.94 223 ARG B O 1
ATOM 3713 N N . TRP B 1 224 ? -4.785 -17.5 -17.719 1 98.88 224 TRP B N 1
ATOM 3714 C CA . TRP B 1 224 ? -3.834 -18.281 -16.938 1 98.88 224 TRP B CA 1
ATOM 3715 C C . TRP B 1 224 ? -3.578 -19.641 -17.578 1 98.88 224 TRP B C 1
ATOM 3717 O O . TRP B 1 224 ? -2.43 -20.078 -17.656 1 98.88 224 TRP B O 1
ATOM 3727 N N . LEU B 1 225 ? -4.582 -20.312 -18.031 1 98.75 225 LEU B N 1
ATOM 3728 C CA . LEU B 1 225 ? -4.441 -21.609 -18.688 1 98.75 225 LEU B CA 1
ATOM 3729 C C . LEU B 1 225 ? -3.592 -21.5 -19.938 1 98.75 225 LEU B C 1
ATOM 3731 O O . LEU B 1 225 ? -2.73 -22.344 -20.188 1 98.75 225 LEU B O 1
ATOM 3735 N N . ALA B 1 226 ? -3.867 -20.469 -20.688 1 98.75 226 ALA B N 1
ATOM 3736 C CA . ALA B 1 226 ? -3.076 -20.25 -21.891 1 98.75 226 ALA B CA 1
ATOM 3737 C C . ALA B 1 226 ? -1.61 -20 -21.547 1 98.75 226 ALA B C 1
ATOM 3739 O O . ALA B 1 226 ? -0.713 -20.484 -22.25 1 98.75 226 ALA B O 1
ATOM 3740 N N . TYR B 1 227 ? -1.365 -19.219 -20.594 1 98.81 227 TYR B N 1
ATOM 3741 C CA . TYR B 1 227 ? -0.021 -18.969 -20.094 1 98.81 227 TYR B CA 1
ATOM 3742 C C . TYR B 1 227 ? 0.664 -20.281 -19.703 1 98.81 227 TYR B C 1
ATOM 3744 O O . TYR B 1 227 ? 1.791 -20.547 -20.125 1 98.81 227 TYR B O 1
ATOM 3752 N N . ARG B 1 228 ? -0.045 -21.125 -18.938 1 98.38 228 ARG B N 1
ATOM 3753 C CA . ARG B 1 228 ? 0.514 -22.391 -18.453 1 98.38 228 ARG B CA 1
ATOM 3754 C C . ARG B 1 228 ? 0.748 -23.359 -19.609 1 98.38 228 ARG B C 1
ATOM 3756 O O . ARG B 1 228 ? 1.693 -24.141 -19.594 1 98.38 228 ARG B O 1
ATOM 3763 N N . ASP B 1 229 ? -0.093 -23.266 -20.625 1 98.5 229 ASP B N 1
ATOM 3764 C CA . ASP B 1 229 ? 0.146 -24.047 -21.844 1 98.5 229 ASP B CA 1
ATOM 3765 C C . ASP B 1 229 ? 1.492 -23.688 -22.469 1 98.5 229 ASP B C 1
ATOM 3767 O O . ASP B 1 229 ? 2.271 -24.578 -22.828 1 98.5 229 ASP B O 1
ATOM 3771 N N . ASP B 1 230 ? 1.71 -22.406 -22.562 1 98.12 230 ASP B N 1
ATOM 3772 C CA . ASP B 1 230 ? 2.959 -21.938 -23.156 1 98.12 230 ASP B CA 1
ATOM 3773 C C . ASP B 1 230 ? 4.164 -22.438 -22.359 1 98.12 230 ASP B C 1
ATOM 3775 O O . ASP B 1 230 ? 5.16 -22.875 -22.953 1 98.12 230 ASP B O 1
ATOM 3779 N N . VAL B 1 231 ? 4.074 -22.406 -21.109 1 98.44 231 VAL B N 1
ATOM 3780 C CA . VAL B 1 231 ? 5.18 -22.844 -20.266 1 98.44 231 VAL B CA 1
ATOM 3781 C C . VAL B 1 231 ? 5.395 -24.344 -20.422 1 98.44 231 VAL B C 1
ATOM 3783 O O . VAL B 1 231 ? 6.531 -24.797 -20.562 1 98.44 231 VAL B O 1
ATOM 3786 N N . ALA B 1 232 ? 4.285 -25.109 -20.406 1 98.38 232 ALA B N 1
ATOM 3787 C CA . ALA B 1 232 ? 4.375 -26.547 -20.562 1 98.38 232 ALA B CA 1
ATOM 3788 C C . ALA B 1 232 ? 5.078 -26.906 -21.875 1 98.38 232 ALA B C 1
ATOM 3790 O O . ALA B 1 232 ? 5.988 -27.75 -21.891 1 98.38 232 ALA B O 1
ATOM 3791 N N . HIS B 1 233 ? 4.719 -26.234 -22.906 1 98.06 233 HIS B N 1
ATOM 3792 C CA . HIS B 1 233 ? 5.324 -26.516 -24.203 1 98.06 233 HIS B CA 1
ATOM 3793 C C . HIS B 1 233 ? 6.793 -26.094 -24.219 1 98.06 233 HIS B C 1
ATOM 3795 O O . HIS B 1 233 ? 7.629 -26.812 -24.781 1 98.06 233 HIS B O 1
ATOM 3801 N N . ALA B 1 234 ? 7.07 -24.984 -23.641 1 97.88 234 ALA B N 1
ATOM 3802 C CA . ALA B 1 234 ? 8.43 -24.453 -23.641 1 97.88 234 ALA B CA 1
ATOM 3803 C C . ALA B 1 234 ? 9.383 -25.375 -22.891 1 97.88 234 ALA B C 1
ATOM 3805 O O . ALA B 1 234 ? 10.578 -25.422 -23.188 1 97.88 234 ALA B O 1
ATOM 3806 N N . VAL B 1 235 ? 8.836 -26.141 -21.938 1 97.56 235 VAL B N 1
ATOM 3807 C CA . VAL B 1 235 ? 9.711 -27.031 -21.172 1 97.56 235 VAL B CA 1
ATOM 3808 C C . VAL B 1 235 ? 9.68 -28.422 -21.781 1 97.56 235 VAL B C 1
ATOM 3810 O O . VAL B 1 235 ? 10.258 -29.359 -21.234 1 97.56 235 VAL B O 1
ATOM 3813 N N . GLY B 1 236 ? 8.969 -28.641 -22.797 1 96.75 236 GLY B N 1
ATOM 3814 C CA . GLY B 1 236 ? 9.031 -29.875 -23.562 1 96.75 236 GLY B CA 1
ATOM 3815 C C . GLY B 1 236 ? 7.906 -30.844 -23.234 1 96.75 236 GLY B C 1
ATOM 3816 O O . GLY B 1 236 ? 7.988 -32.031 -23.562 1 96.75 236 GLY B O 1
ATOM 3817 N N . LEU B 1 237 ? 6.848 -30.297 -22.562 1 96.38 237 LEU B N 1
ATOM 3818 C CA . LEU B 1 237 ? 5.715 -31.156 -22.25 1 96.38 237 LEU B CA 1
ATOM 3819 C C . LEU B 1 237 ? 4.676 -31.109 -23.359 1 96.38 237 LEU B C 1
ATOM 3821 O O . LEU B 1 237 ? 4.465 -30.062 -23.984 1 96.38 237 LEU B O 1
ATOM 3825 N N . GLU B 1 238 ? 4.184 -32.312 -23.672 1 89.88 238 GLU B N 1
ATOM 3826 C CA . GLU B 1 238 ? 3.1 -32.406 -24.641 1 89.88 238 GLU B CA 1
ATOM 3827 C C . GLU B 1 238 ? 1.869 -33.062 -24.016 1 89.88 238 GLU B C 1
ATOM 3829 O O . GLU B 1 238 ? 1.992 -33.938 -23.156 1 89.88 238 GLU B O 1
ATOM 3834 N N . ARG B 1 239 ? 0.726 -32.469 -24.406 1 84.5 239 ARG B N 1
ATOM 3835 C CA . ARG B 1 239 ? -0.535 -33.031 -23.922 1 84.5 239 ARG B CA 1
ATOM 3836 C C . ARG B 1 239 ? -0.817 -34.375 -24.547 1 84.5 239 ARG B C 1
ATOM 3838 O O . ARG B 1 239 ? -0.453 -34.625 -25.688 1 84.5 239 ARG B O 1
#